Protein AF-A0A2E3Q3S5-F1 (afdb_monomer_lite)

Foldseek 3Di:
DDDDDDDDDDDDDDPPDPPPQWDPFWAQDLQRWITGPHDIDNHLLRVCPDPVHDLQVQEDEDDLDPDPDDQFPPDPPDHSVDLASQFHDQDPCQALLNFAWEFAAAEEQEAAQVNSPSDDDPVLQVQLLVLLQCQQQLDPPDLQVVAHGLNYHYAQDQAALVGDGDRRYHYHHHSQVLCVHDLCLVPPPGQQLAYAYEYEHQCSSHQWYFQHALNDPPARRDSSGHIYGHSQLGGAQRVNGPQRHHNLSVNQRVLRSLSWAALAFQALDDPQCRRGRRNDDPRDGHRGADEEPPPDQDDDNHGGHPLQDSRGHYGPSSPHYDHSSSSSSSSVSCCRRSVSRTDGDDPADDFAQQPPVPPQFLDVVSVVVLVVLAFFADPRSVNGSNQPRVPPRGSDVVSVVRSVVRGTGTDDDLCVVPDQDPVDPQFDWDDDNVDTDTHGHVPPPPFLEQDVVQDDQLDFRFGQYYNHNVLGVVLCVVPVCSRVGGSGPVSNVSSCVPVPDDFDCFDADQQAFPFTQFHRDRVLRVVLCVVPVCSNPPGVHPVRNVVSCVPPPVNVD

pLDDT: mean 80.34, std 17.14, range [31.41, 98.88]

Secondary structure (DSSP, 8-state):
-------------------PPPPSS-EE-TTS-EEETTEEESSHHHHHTSTTS-GGGSEEPPP-----------GGG--TTTT-SS-----GGG-GGG-EEEEEEEEEEEE-TTSSSS---HHHHHHHHHHHHHHHTT-TTSTTTTS----EEEEE-SB-TTS-B--SEEEEE-HHHHTT-S-THHHH---TTT-EEEEEE-GGGSSEEESS-TTSTTTTTSTT--EEEEGGGSSBT-TT-TTS-BSHHHHHHHHHHTTPPPTTTTSS--S-GGGSTTS-SSSPP-SS---S--SS--EETTEE--TTBTTS-S-GGG--B--HHHHHHHHHHHHHH-TTT-EEE-SS-SS-TT-SS-SSEESHHHHHHHHHT-EEPP--TTS--TT-SS-SSEESHHHHHHHHHT-EEPPPPTTTT-----S-TTEEEEEETTEEEEEEPTTSS--STT-TTT--TTS--SSSS-S-HHHHHHHHHH-THHHHT---HHHHHHHIIIII------SS-TTS--SSSS-S-HHHHHHHHHH-THHHHT---HHHHHHHHHH-GGG--

Structure (mmCIF, N/CA/C/O backbone):
data_AF-A0A2E3Q3S5-F1
#
_entry.id   AF-A0A2E3Q3S5-F1
#
loop_
_atom_site.group_PDB
_atom_site.id
_atom_site.type_symbol
_atom_site.label_atom_id
_atom_site.label_alt_id
_atom_site.label_comp_id
_atom_site.label_asym_id
_atom_site.label_entity_id
_atom_site.label_seq_id
_atom_site.pdbx_PDB_ins_code
_atom_site.Cartn_x
_atom_site.Cartn_y
_atom_site.Cartn_z
_atom_site.occupancy
_atom_site.B_iso_or_equiv
_atom_site.auth_seq_id
_atom_site.auth_comp_id
_atom_site.auth_asym_id
_atom_site.auth_atom_id
_atom_site.pdbx_PDB_model_num
ATOM 1 N N . MET A 1 1 ? -4.748 27.533 88.137 1.00 39.06 1 MET A N 1
ATOM 2 C CA . MET A 1 1 ? -5.601 27.374 86.940 1.00 39.06 1 MET A CA 1
ATOM 3 C C . MET A 1 1 ? -4.900 28.062 85.790 1.00 39.06 1 MET A C 1
ATOM 5 O O . MET A 1 1 ? -4.949 29.278 85.677 1.00 39.06 1 MET A O 1
ATOM 9 N N . THR A 1 2 ? -4.141 27.287 85.030 1.00 34.25 2 THR A N 1
ATOM 10 C CA . THR A 1 2 ? -3.313 27.753 83.917 1.00 34.25 2 THR A CA 1
ATOM 11 C C . THR A 1 2 ? -4.101 27.524 82.633 1.00 34.25 2 THR A C 1
ATOM 13 O O . THR A 1 2 ? -4.598 26.427 82.394 1.00 34.25 2 THR A O 1
ATOM 16 N N . ILE A 1 3 ? -4.288 28.593 81.865 1.00 36.69 3 ILE A N 1
ATOM 17 C CA . ILE A 1 3 ? -5.069 28.638 80.627 1.00 36.69 3 ILE A CA 1
ATOM 18 C C . ILE A 1 3 ? -4.246 27.988 79.511 1.00 36.69 3 ILE A C 1
ATOM 20 O O . ILE A 1 3 ? -3.142 28.451 79.240 1.00 36.69 3 ILE A O 1
ATOM 24 N N . ASN A 1 4 ? -4.792 26.969 78.841 1.00 31.41 4 ASN A N 1
ATOM 25 C CA . ASN A 1 4 ? -4.233 26.426 77.603 1.00 31.41 4 ASN A CA 1
ATOM 26 C C . ASN A 1 4 ? -5.242 26.644 76.466 1.00 31.41 4 ASN A C 1
ATOM 28 O O . ASN A 1 4 ? -6.368 26.151 76.518 1.00 31.41 4 ASN A O 1
ATOM 32 N N . ARG A 1 5 ? -4.849 27.433 75.461 1.00 39.06 5 ARG A N 1
ATOM 33 C CA . ARG A 1 5 ? -5.603 27.664 74.222 1.00 39.06 5 ARG A CA 1
ATOM 34 C C . ARG A 1 5 ? -5.275 26.536 73.238 1.00 39.06 5 ARG A C 1
ATOM 36 O O . ARG A 1 5 ? -4.124 26.419 72.835 1.00 39.06 5 ARG A O 1
ATOM 43 N N . CYS A 1 6 ? -6.265 25.740 72.835 1.00 31.69 6 CYS A N 1
ATOM 44 C CA . CYS A 1 6 ? -6.154 24.866 71.663 1.00 31.69 6 CYS A CA 1
ATOM 45 C C . CYS A 1 6 ? -6.553 25.653 70.410 1.00 31.69 6 CYS A C 1
ATOM 47 O O . CYS A 1 6 ? -7.676 26.146 70.310 1.00 31.69 6 CYS A O 1
ATOM 49 N N . LEU A 1 7 ? -5.610 25.783 69.480 1.00 34.19 7 LEU A N 1
ATOM 50 C CA . LEU A 1 7 ? -5.806 26.310 68.134 1.00 34.19 7 LEU A CA 1
ATOM 51 C C . LEU A 1 7 ? -6.228 25.129 67.243 1.00 34.19 7 LEU A C 1
ATOM 53 O O . LEU A 1 7 ? -5.446 24.199 67.061 1.00 34.19 7 LEU A O 1
ATOM 57 N N . ALA A 1 8 ? -7.453 25.134 66.720 1.00 32.91 8 ALA A N 1
ATOM 58 C CA . ALA A 1 8 ? -7.877 24.178 65.699 1.00 32.91 8 ALA A CA 1
ATOM 59 C C . ALA A 1 8 ? -7.487 24.737 64.323 1.00 32.91 8 ALA A C 1
ATOM 61 O O . ALA A 1 8 ? -8.054 25.731 63.871 1.00 32.91 8 ALA A O 1
ATOM 62 N N . VAL A 1 9 ? -6.487 24.127 63.686 1.00 34.78 9 VAL A N 1
ATOM 63 C CA . VAL A 1 9 ? -6.120 24.399 62.292 1.00 34.78 9 VAL A CA 1
ATOM 64 C C . VAL A 1 9 ? -6.997 23.512 61.414 1.00 34.78 9 VAL A C 1
ATOM 66 O O . VAL A 1 9 ? -6.886 22.291 61.452 1.00 34.78 9 VAL A O 1
ATOM 69 N N . LEU A 1 10 ? -7.901 24.137 60.662 1.00 33.72 10 LEU A N 1
ATOM 70 C CA . LEU A 1 10 ? -8.714 23.490 59.640 1.00 33.72 10 LEU A CA 1
ATOM 71 C C . LEU A 1 10 ? -7.841 23.318 58.387 1.00 33.72 10 LEU A C 1
ATOM 73 O O . LEU A 1 10 ? -7.608 24.277 57.653 1.00 33.72 10 LEU A O 1
ATOM 77 N N . THR A 1 11 ? -7.304 22.121 58.167 1.00 34.38 11 THR A N 1
ATOM 78 C CA . THR A 1 11 ? -6.600 21.761 56.932 1.00 34.38 11 THR A CA 1
ATOM 79 C C . THR A 1 11 ? -7.621 21.568 55.813 1.00 34.38 11 THR A C 1
ATOM 81 O O . THR A 1 11 ? -8.347 20.578 55.769 1.00 34.38 11 THR A O 1
ATOM 84 N N . LEU A 1 12 ? -7.690 22.548 54.914 1.00 35.28 12 LEU A N 1
ATOM 85 C CA . LEU A 1 12 ? -8.410 22.460 53.650 1.00 35.28 12 LEU A CA 1
ATOM 86 C C . LEU A 1 12 ? -7.651 21.472 52.749 1.00 35.28 12 LEU A C 1
ATOM 88 O O . LEU A 1 12 ? -6.540 21.766 52.309 1.00 35.28 12 LEU A O 1
ATOM 92 N N . ALA A 1 13 ? -8.213 20.286 52.519 1.00 36.16 13 ALA A N 1
ATOM 93 C CA . ALA A 1 13 ? -7.673 19.337 51.555 1.00 36.16 13 ALA A CA 1
ATOM 94 C C . ALA A 1 13 ? -7.877 19.905 50.141 1.00 36.16 13 ALA A C 1
ATOM 96 O O . ALA A 1 13 ? -8.977 19.851 49.595 1.00 36.16 13 ALA A O 1
ATOM 97 N N . LEU A 1 14 ? -6.823 20.489 49.567 1.00 35.44 14 LEU A N 1
ATOM 98 C CA . LEU A 1 14 ? -6.743 20.717 48.130 1.00 35.44 14 LEU A CA 1
ATOM 99 C C . LEU A 1 14 ? -6.625 19.349 47.459 1.00 35.44 14 LEU A C 1
ATOM 101 O O . LEU A 1 14 ? -5.579 18.706 47.520 1.00 35.44 14 LEU A O 1
ATOM 105 N N . THR A 1 15 ? -7.707 18.900 46.833 1.00 36.25 15 THR A N 1
ATOM 106 C CA . THR A 1 15 ? -7.654 17.840 45.830 1.00 36.25 15 THR A CA 1
ATOM 107 C C . THR A 1 15 ? -6.822 18.366 44.669 1.00 36.25 15 THR A C 1
ATOM 109 O O . THR A 1 15 ? -7.281 19.209 43.898 1.00 36.25 15 THR A O 1
ATOM 112 N N . THR A 1 16 ? -5.575 17.921 44.568 1.00 37.12 16 THR A N 1
ATOM 113 C CA . THR A 1 16 ? -4.793 18.054 43.344 1.00 37.12 16 THR A CA 1
ATOM 114 C C . THR A 1 16 ? -5.509 17.238 42.279 1.00 37.12 16 THR A C 1
ATOM 116 O O . THR A 1 16 ? -5.433 16.009 42.286 1.00 37.12 16 THR A O 1
ATOM 119 N N . SER A 1 17 ? -6.255 17.905 41.400 1.00 41.19 17 SER A N 1
ATOM 120 C CA . SER A 1 17 ? -6.644 17.319 40.125 1.00 41.19 17 SER A CA 1
ATOM 121 C C . SER A 1 17 ? -5.355 16.846 39.467 1.00 41.19 17 SER A C 1
ATOM 123 O O . SER A 1 17 ? -4.467 17.663 39.213 1.00 41.19 17 SER A O 1
ATOM 125 N N . ALA A 1 18 ? -5.210 15.538 39.268 1.00 38.94 18 ALA A N 1
ATOM 126 C CA . ALA A 1 18 ? -4.186 15.027 38.379 1.00 38.94 18 ALA A CA 1
ATOM 127 C C . ALA A 1 18 ? -4.440 15.703 37.028 1.00 38.94 18 ALA A C 1
ATOM 129 O O . ALA A 1 18 ? -5.492 15.498 36.424 1.00 38.94 18 ALA A O 1
ATOM 130 N N . LEU A 1 19 ? -3.544 16.600 36.617 1.00 42.38 19 LEU A N 1
ATOM 131 C CA . LEU A 1 19 ? -3.508 17.067 35.241 1.00 42.38 19 LEU A CA 1
ATOM 132 C C . LEU A 1 19 ? -3.265 15.806 34.419 1.00 42.38 19 LEU A C 1
ATOM 134 O O . LEU A 1 19 ? -2.166 15.256 34.472 1.00 42.38 19 LEU A O 1
ATOM 138 N N . ALA A 1 20 ? -4.312 15.296 33.767 1.00 52.06 20 ALA A N 1
ATOM 139 C CA . ALA A 1 20 ? -4.160 14.249 32.775 1.00 52.06 20 ALA A CA 1
ATOM 140 C C . ALA A 1 20 ? -3.122 14.765 31.778 1.00 52.06 20 ALA A C 1
ATOM 142 O O . ALA A 1 20 ? -3.286 15.839 31.196 1.00 52.06 20 ALA A O 1
ATOM 143 N N . GLN A 1 21 ? -1.989 14.076 31.709 1.00 60.16 21 GLN A N 1
ATOM 144 C CA . GLN A 1 21 ? -0.928 14.422 30.785 1.00 60.16 21 GLN A CA 1
ATOM 145 C C . GLN A 1 21 ? -1.512 14.270 29.381 1.00 60.16 21 GLN A C 1
ATOM 147 O O . GLN A 1 21 ? -2.056 13.214 29.063 1.00 60.16 21 GLN A O 1
ATOM 152 N N . SER A 1 22 ? -1.479 15.344 28.588 1.00 64.00 22 SER A N 1
ATOM 153 C CA . SER A 1 22 ? -2.000 15.306 27.222 1.00 64.00 22 SER A CA 1
ATOM 154 C C . SER A 1 22 ? -1.337 14.174 26.436 1.00 64.00 22 SER A C 1
ATOM 156 O O . SER A 1 22 ? -0.147 13.916 26.651 1.00 64.00 22 SER A O 1
ATOM 158 N N . PRO A 1 23 ? -2.080 13.510 25.539 1.00 77.19 23 PRO A N 1
ATOM 159 C CA . PRO A 1 23 ? -1.571 12.354 24.820 1.00 77.19 23 PRO A CA 1
ATOM 160 C C . PRO A 1 23 ? -0.357 12.738 23.959 1.00 77.19 23 PRO A C 1
ATOM 162 O O . PRO A 1 23 ? -0.281 13.845 23.416 1.00 77.19 23 PRO A O 1
ATOM 165 N N . GLU A 1 24 ? 0.617 11.826 23.869 1.00 80.56 24 GLU A N 1
ATOM 166 C CA . GLU A 1 24 ? 1.867 12.036 23.118 1.00 80.56 24 GLU A CA 1
ATOM 167 C C . GLU A 1 24 ? 1.642 12.105 21.601 1.00 80.56 24 GLU A C 1
ATOM 169 O O . GLU A 1 24 ? 2.413 12.746 20.885 1.00 80.56 24 GLU A O 1
ATOM 174 N N . LYS A 1 25 ? 0.555 11.491 21.130 1.00 89.62 25 LYS A N 1
ATOM 175 C CA . LYS A 1 25 ? 0.057 11.512 19.752 1.00 89.62 25 LYS A CA 1
ATOM 176 C C . LYS A 1 25 ? -1.379 12.054 19.727 1.00 89.62 25 LYS A C 1
ATOM 178 O O . LYS A 1 25 ? -2.035 12.031 20.771 1.00 89.62 25 LYS A O 1
ATOM 183 N N . PRO A 1 26 ? -1.883 12.542 18.582 1.00 92.94 26 PRO A N 1
ATOM 184 C CA . PRO A 1 26 ? -3.287 12.913 18.447 1.00 92.94 26 PRO A CA 1
ATOM 185 C C . PRO A 1 26 ? -4.198 11.736 18.807 1.00 92.94 26 PRO A C 1
ATOM 187 O O . PRO A 1 26 ? -4.013 10.631 18.300 1.00 92.94 26 PRO A O 1
ATOM 190 N N . TRP A 1 27 ? -5.159 11.977 19.696 1.00 95.56 27 TRP A N 1
ATOM 191 C CA . TRP A 1 27 ? -6.060 10.951 20.216 1.00 95.56 27 TRP A CA 1
ATOM 192 C C . TRP A 1 27 ? -7.510 11.304 19.900 1.00 95.56 27 TRP A C 1
ATOM 194 O O . TRP A 1 27 ? -7.968 12.376 20.293 1.00 95.56 27 TRP A O 1
ATOM 204 N N . GLN A 1 28 ? -8.240 10.412 19.235 1.00 96.62 28 GLN A N 1
ATOM 205 C CA . GLN A 1 28 ? -9.676 10.538 19.000 1.00 96.62 28 GLN A CA 1
ATOM 206 C C . GLN A 1 28 ? -10.453 9.809 20.103 1.00 96.62 28 GLN A C 1
ATOM 208 O O . GLN A 1 28 ? -10.304 8.601 20.317 1.00 96.62 28 GLN A O 1
ATOM 213 N N . HIS A 1 29 ? -11.271 10.575 20.820 1.00 94.19 29 HIS A N 1
ATOM 214 C CA . HIS A 1 29 ? -12.161 10.103 21.877 1.00 94.19 29 HIS A CA 1
ATOM 215 C C . HIS A 1 29 ? -13.454 9.512 21.301 1.00 94.19 29 HIS A C 1
ATOM 217 O O . HIS A 1 29 ? -13.772 9.693 20.128 1.00 94.19 29 HIS A O 1
ATOM 223 N N . ASP A 1 30 ? -14.228 8.816 22.139 1.00 93.19 30 ASP A N 1
ATOM 224 C CA . ASP A 1 30 ? -15.438 8.108 21.694 1.00 93.19 30 ASP A CA 1
ATOM 225 C C . ASP A 1 30 ? -16.578 9.028 21.219 1.00 93.19 30 ASP A C 1
ATOM 227 O O . ASP A 1 30 ? -17.504 8.570 20.548 1.00 93.19 30 ASP A O 1
ATOM 231 N N . ASP A 1 31 ? -16.519 10.314 21.568 1.00 92.00 31 ASP A N 1
ATOM 232 C CA . ASP A 1 31 ? -17.427 11.365 21.098 1.00 92.00 31 ASP A CA 1
ATOM 233 C C . ASP A 1 31 ? -16.960 12.034 19.790 1.00 92.00 31 ASP A C 1
ATOM 235 O O . ASP A 1 31 ? -17.561 13.019 19.356 1.00 92.00 31 ASP A O 1
ATOM 239 N N . GLY A 1 32 ? -15.888 11.515 19.184 1.00 93.69 32 GLY A N 1
ATOM 240 C CA . GLY A 1 32 ? -15.294 12.003 17.943 1.00 93.69 32 GLY A CA 1
ATOM 241 C C . GLY A 1 32 ? -14.327 13.174 18.129 1.00 93.69 32 GLY A C 1
ATOM 242 O O . GLY A 1 32 ? -13.655 13.559 17.170 1.00 93.69 32 GLY A O 1
ATOM 243 N N . VAL A 1 33 ? -14.204 13.734 19.340 1.00 95.88 33 VAL A N 1
ATOM 244 C CA . VAL A 1 33 ? -13.289 14.848 19.616 1.00 95.88 33 VAL A CA 1
ATOM 245 C C . VAL A 1 33 ? -11.846 14.361 19.563 1.00 95.88 33 VAL A C 1
ATOM 247 O O . VAL A 1 33 ? -11.485 13.366 20.188 1.00 95.88 33 VAL A O 1
ATOM 250 N N . ILE A 1 34 ? -10.997 15.106 18.860 1.00 96.50 34 ILE A N 1
ATOM 251 C CA . ILE A 1 34 ? -9.559 14.838 18.800 1.00 96.50 34 ILE A CA 1
ATOM 252 C C . ILE A 1 34 ? -8.847 15.735 19.799 1.00 96.50 34 ILE A C 1
ATOM 254 O O . ILE A 1 34 ? -9.071 16.943 19.816 1.00 96.50 34 ILE A O 1
ATOM 258 N N . GLU A 1 35 ? -7.963 15.168 20.609 1.00 95.50 35 GLU A N 1
ATOM 259 C CA . GLU A 1 35 ? -7.124 15.886 21.559 1.00 95.50 35 GLU A CA 1
ATOM 260 C C . GLU A 1 35 ? -5.645 15.733 21.201 1.00 95.50 35 GLU A C 1
ATOM 262 O O . GLU A 1 35 ? -5.143 14.627 21.003 1.00 95.50 35 GLU A O 1
ATOM 267 N N . PHE A 1 36 ? -4.920 16.850 21.168 1.00 94.38 36 PHE A N 1
ATOM 268 C CA . PHE A 1 36 ? -3.471 16.843 21.008 1.00 94.38 36 PHE A CA 1
ATOM 269 C C . PHE A 1 36 ? -2.828 18.039 21.708 1.00 94.38 36 PHE A C 1
ATOM 271 O O . PHE A 1 36 ? -3.267 19.180 21.543 1.00 94.38 36 PHE A O 1
ATOM 278 N N . LYS A 1 37 ? -1.776 17.790 22.503 1.00 91.81 37 LYS A N 1
ATOM 279 C CA . LYS A 1 37 ? -1.017 18.825 23.240 1.00 91.81 37 LYS A CA 1
ATOM 280 C C . LYS A 1 37 ? -1.908 19.826 24.008 1.00 91.81 37 LYS A C 1
ATOM 282 O O . LYS A 1 37 ? -1.619 21.021 24.054 1.00 91.81 37 LYS A O 1
ATOM 287 N N . GLY A 1 38 ? -3.001 19.341 24.601 1.00 90.69 38 GLY A N 1
ATOM 288 C CA . GLY A 1 38 ? -3.928 20.135 25.417 1.00 90.69 38 GLY A CA 1
ATOM 289 C C . GLY A 1 38 ? -4.921 20.997 24.627 1.00 90.69 38 GLY A C 1
ATOM 290 O O . GLY A 1 38 ? -5.595 21.839 25.222 1.00 90.69 38 GLY A O 1
ATOM 291 N N . ARG A 1 39 ? -5.017 20.814 23.304 1.00 94.00 39 ARG A N 1
ATOM 292 C CA . ARG A 1 39 ? -6.043 21.414 22.439 1.00 94.00 39 ARG A CA 1
ATOM 293 C C . ARG A 1 39 ? -6.971 20.338 21.898 1.00 94.00 39 ARG A C 1
ATOM 295 O O . ARG A 1 39 ? -6.531 19.220 21.647 1.00 94.00 39 ARG A O 1
ATOM 302 N N . THR A 1 40 ? -8.235 20.704 21.713 1.00 96.38 40 THR A N 1
ATOM 303 C CA . THR A 1 40 ? -9.258 19.830 21.141 1.00 96.38 40 THR A CA 1
ATOM 304 C C . THR A 1 40 ? -9.704 20.321 19.768 1.00 96.38 40 THR A C 1
ATOM 306 O O . THR A 1 40 ? -9.690 21.523 19.498 1.00 96.38 40 THR A O 1
ATOM 309 N N . PHE A 1 41 ? -10.106 19.382 18.917 1.00 96.81 41 PHE A N 1
ATOM 310 C CA . PHE A 1 41 ? -10.554 19.601 17.546 1.00 96.81 41 PHE A CA 1
ATOM 311 C C . PHE A 1 41 ? -11.817 18.781 17.284 1.00 96.81 41 PHE A C 1
ATOM 313 O O . PHE A 1 41 ? -11.969 17.675 17.803 1.00 96.81 41 PHE A O 1
ATOM 320 N N . SER A 1 42 ? -12.725 19.319 16.474 1.00 95.06 42 SER A N 1
ATOM 321 C CA . SER A 1 42 ? -14.003 18.678 16.141 1.00 95.06 42 SER A CA 1
ATOM 322 C C . SER A 1 42 ? -13.907 17.641 15.018 1.00 95.06 42 SER A C 1
ATOM 324 O O . SER A 1 42 ? -14.859 16.903 14.791 1.00 95.06 42 SER A O 1
ATOM 326 N N . SER A 1 43 ? -12.791 17.608 14.282 1.00 95.00 43 SER A N 1
ATOM 327 C CA . SER A 1 43 ? -12.547 16.668 13.181 1.00 95.00 43 SER A CA 1
ATOM 328 C C . SER A 1 43 ? -11.060 16.584 12.832 1.00 95.00 43 SER A C 1
ATOM 330 O O . SER A 1 43 ? -10.304 17.527 13.093 1.00 95.00 43 SER A O 1
ATOM 332 N N . TRP A 1 44 ? -10.649 15.494 12.172 1.00 95.75 44 TRP A N 1
ATOM 333 C CA . TRP A 1 44 ? -9.283 15.325 11.654 1.00 95.75 44 TRP A CA 1
ATOM 334 C C . TRP A 1 44 ? -8.895 16.458 10.706 1.00 95.75 44 TRP A C 1
ATOM 336 O O . TRP A 1 44 ? -7.785 16.977 10.760 1.00 95.75 44 TRP A O 1
ATOM 346 N N . ARG A 1 45 ? -9.857 16.948 9.921 1.00 94.19 45 ARG A N 1
ATOM 347 C CA . ARG A 1 45 ? -9.684 18.105 9.039 1.00 94.19 45 ARG A CA 1
ATOM 348 C C . ARG A 1 45 ? -9.327 19.387 9.790 1.00 94.19 45 ARG A C 1
ATOM 350 O O . ARG A 1 45 ? -8.512 20.174 9.313 1.00 94.19 45 ARG A O 1
ATOM 357 N N . GLU A 1 46 ? -9.955 19.635 10.937 1.00 95.25 46 GLU A N 1
ATOM 358 C CA . GLU A 1 46 ? -9.625 20.795 11.769 1.00 95.25 46 GLU A CA 1
ATOM 359 C C . GLU A 1 46 ? -8.229 20.645 12.388 1.00 95.25 46 GLU A C 1
ATOM 361 O O . GLU A 1 46 ? -7.463 21.609 12.405 1.00 95.25 46 GLU A O 1
ATOM 366 N N . PHE A 1 47 ? -7.874 19.432 12.821 1.00 95.06 47 PHE A N 1
ATOM 367 C CA . PHE A 1 47 ? -6.541 19.124 13.332 1.00 95.06 47 PHE A CA 1
ATOM 368 C C . PHE A 1 47 ? -5.446 19.334 12.267 1.00 95.06 47 PHE A C 1
ATOM 370 O O . PHE A 1 47 ? -4.491 20.067 12.529 1.00 95.06 47 PHE A O 1
ATOM 377 N N . HIS A 1 48 ? -5.611 18.799 11.052 1.00 93.94 48 HIS A N 1
ATOM 378 C CA . HIS A 1 48 ? -4.638 18.927 9.952 1.00 93.94 48 HIS A CA 1
ATOM 379 C C . HIS A 1 48 ? -4.450 20.368 9.458 1.00 93.94 48 HIS A C 1
ATOM 381 O O . HIS A 1 48 ? -3.400 20.710 8.925 1.00 93.94 48 HIS A O 1
ATOM 387 N N . ARG A 1 49 ? -5.450 21.240 9.646 1.00 92.56 49 ARG A N 1
ATOM 388 C CA . ARG A 1 49 ? -5.360 22.679 9.327 1.00 92.56 49 ARG A CA 1
ATOM 389 C C . ARG A 1 49 ? -4.806 23.524 10.474 1.00 92.56 49 ARG A C 1
ATOM 391 O O . ARG A 1 49 ? -4.660 24.738 10.323 1.00 92.56 49 ARG A O 1
ATOM 398 N N . SER A 1 50 ? -4.565 22.918 11.632 1.00 93.88 50 SER A N 1
ATOM 399 C CA . SER A 1 50 ? -4.055 23.619 12.802 1.00 93.88 50 SER A CA 1
ATOM 400 C C . SER A 1 50 ? -2.544 23.821 12.731 1.00 93.88 50 SER A C 1
ATOM 402 O O . SER A 1 50 ? -1.822 23.093 12.064 1.00 93.88 50 SER A O 1
ATOM 404 N N . ASP A 1 51 ? -2.050 24.770 13.516 1.00 92.38 51 ASP A N 1
ATOM 405 C CA . ASP A 1 51 ? -0.625 25.015 13.756 1.00 92.38 51 ASP A CA 1
ATOM 406 C C . ASP A 1 51 ? 0.094 23.876 14.506 1.00 92.38 51 ASP A C 1
ATOM 408 O O . ASP A 1 51 ? 1.310 23.934 14.681 1.00 92.38 51 ASP A O 1
ATOM 412 N N . LEU A 1 52 ? -0.637 22.861 14.988 1.00 90.62 52 LEU A N 1
ATOM 413 C CA . LEU A 1 52 ? -0.055 21.710 15.681 1.00 90.62 52 LEU A CA 1
ATOM 414 C C . LEU A 1 52 ? 0.286 20.538 14.757 1.00 90.62 52 LEU A C 1
ATOM 416 O O . LEU A 1 52 ? 1.047 19.667 15.185 1.00 90.62 52 LEU A O 1
ATOM 420 N N . HIS A 1 53 ? -0.266 20.506 13.543 1.00 89.81 53 HIS A N 1
ATOM 421 C CA . HIS A 1 53 ? 0.064 19.506 12.536 1.00 89.81 53 HIS A CA 1
ATOM 422 C C . HIS A 1 53 ? 1.106 20.081 11.573 1.00 89.81 53 HIS A C 1
ATOM 424 O O . HIS A 1 53 ? 0.940 21.178 11.048 1.00 89.81 53 HIS A O 1
ATOM 430 N N . ASP A 1 54 ? 2.169 19.324 11.313 1.00 87.88 54 ASP A N 1
ATOM 431 C CA . ASP A 1 54 ? 3.170 19.655 10.300 1.00 87.88 54 ASP A CA 1
ATOM 432 C C . ASP A 1 54 ? 2.727 19.100 8.935 1.00 87.88 54 ASP A C 1
ATOM 434 O O . ASP A 1 54 ? 2.671 17.880 8.788 1.00 87.88 54 ASP A O 1
ATOM 438 N N . PRO A 1 55 ? 2.383 19.932 7.935 1.00 84.69 55 PRO A N 1
ATOM 439 C CA . PRO A 1 55 ? 1.907 19.451 6.636 1.00 84.69 55 PRO A CA 1
ATOM 440 C C . PRO A 1 55 ? 2.891 18.531 5.898 1.00 84.69 55 PRO A C 1
ATOM 442 O O . PRO A 1 55 ? 2.454 17.743 5.067 1.00 84.69 55 PRO A O 1
ATOM 445 N N . SER A 1 56 ? 4.192 18.586 6.209 1.00 83.06 56 SER A N 1
ATOM 446 C CA . SER A 1 56 ? 5.196 17.661 5.651 1.00 83.06 56 SER A CA 1
ATOM 447 C C . SER A 1 56 ? 5.094 16.237 6.210 1.00 83.06 56 SER A C 1
ATOM 449 O O . SER A 1 56 ? 5.699 15.313 5.681 1.00 83.06 56 SER A O 1
ATOM 451 N N . ARG A 1 57 ? 4.300 16.048 7.266 1.00 81.94 57 ARG A N 1
ATOM 452 C CA . ARG A 1 57 ? 4.028 14.764 7.920 1.00 81.94 57 ARG A CA 1
ATOM 453 C C . ARG A 1 57 ? 2.620 14.247 7.620 1.00 81.94 57 ARG A C 1
ATOM 455 O O . ARG A 1 57 ? 2.065 13.498 8.418 1.00 81.94 57 ARG A O 1
ATOM 462 N N . LYS A 1 58 ? 2.019 14.727 6.524 1.00 84.38 58 LYS A N 1
ATOM 463 C CA . LYS A 1 58 ? 0.648 14.401 6.118 1.00 84.38 58 LYS A CA 1
ATOM 464 C C . LYS A 1 58 ? 0.493 12.909 5.827 1.00 84.38 58 LYS A C 1
ATOM 466 O O . LYS A 1 58 ? -0.433 12.310 6.358 1.00 84.38 58 LYS A O 1
ATOM 471 N N . CYS A 1 59 ? 1.405 12.332 5.059 1.00 83.25 59 CYS A N 1
ATOM 472 C CA . CYS A 1 59 ? 1.662 10.898 5.057 1.00 83.25 59 CYS A CA 1
ATOM 473 C C . CYS A 1 59 ? 2.975 10.684 5.820 1.00 83.25 59 CYS A C 1
ATOM 475 O O . CYS A 1 59 ? 3.820 11.583 5.894 1.00 83.25 59 CYS A O 1
ATOM 477 N N . LEU A 1 60 ? 3.131 9.566 6.516 1.00 81.88 60 LEU A N 1
ATOM 478 C CA . LEU A 1 60 ? 4.374 9.283 7.228 1.00 81.88 60 LEU A CA 1
ATOM 479 C C . LEU A 1 60 ? 5.091 8.154 6.509 1.00 81.88 60 LEU A C 1
ATOM 481 O O . LEU A 1 60 ? 4.691 7.004 6.596 1.00 81.88 60 LEU A O 1
ATOM 485 N N . THR A 1 61 ? 6.205 8.466 5.869 1.00 67.56 61 THR A N 1
ATOM 486 C CA . THR A 1 61 ? 7.183 7.446 5.508 1.00 67.56 61 THR A CA 1
ATOM 487 C C . THR A 1 61 ? 8.263 7.379 6.577 1.00 67.56 61 THR A C 1
ATOM 489 O O . THR A 1 61 ? 8.674 8.418 7.106 1.00 67.56 61 THR A O 1
ATOM 492 N N . PRO A 1 62 ? 8.758 6.183 6.919 1.00 63.31 62 PRO A N 1
ATOM 493 C CA . PRO A 1 62 ? 9.998 6.054 7.665 1.00 63.31 62 PRO A CA 1
ATOM 494 C C . PRO A 1 62 ? 11.142 6.701 6.875 1.00 63.31 62 PRO A C 1
ATOM 496 O O . PRO A 1 62 ? 11.169 6.631 5.645 1.00 63.31 62 PRO A O 1
ATOM 499 N N . ASP A 1 63 ? 12.101 7.313 7.572 1.00 57.31 63 ASP A N 1
ATOM 500 C CA . ASP A 1 63 ? 13.362 7.696 6.936 1.00 57.31 63 ASP A CA 1
ATOM 501 C C . ASP A 1 63 ? 14.048 6.413 6.444 1.00 57.31 63 ASP A C 1
ATOM 503 O O . ASP A 1 63 ? 14.208 5.480 7.235 1.00 57.31 63 ASP A O 1
ATOM 507 N N . ALA A 1 64 ? 14.466 6.359 5.173 1.00 51.81 64 ALA A N 1
ATOM 508 C CA . ALA A 1 64 ? 15.204 5.216 4.635 1.00 51.81 64 ALA A CA 1
ATOM 509 C C . ALA A 1 64 ? 16.453 4.970 5.498 1.00 51.81 64 ALA A C 1
ATOM 511 O O . ALA A 1 64 ? 17.415 5.750 5.467 1.00 51.81 64 ALA A O 1
ATOM 512 N N . ALA A 1 65 ? 16.428 3.918 6.318 1.00 40.97 65 ALA A N 1
ATOM 513 C CA . ALA A 1 65 ? 17.552 3.581 7.170 1.00 40.97 65 ALA A CA 1
ATOM 514 C C . ALA A 1 65 ? 18.723 3.188 6.262 1.00 40.97 65 ALA A C 1
ATOM 516 O O . ALA A 1 65 ? 18.576 2.379 5.349 1.00 40.97 65 ALA A O 1
ATOM 517 N N . GLY A 1 66 ? 19.887 3.811 6.465 1.00 41.06 66 GLY A N 1
ATOM 518 C CA . GLY A 1 66 ? 21.081 3.486 5.687 1.00 41.06 66 GLY A CA 1
ATOM 519 C C . GLY A 1 66 ? 21.362 1.982 5.713 1.00 41.06 66 GLY A C 1
ATOM 520 O O . GLY A 1 66 ? 21.176 1.352 6.751 1.00 41.06 66 GLY A O 1
ATOM 521 N N . ASP A 1 67 ? 21.801 1.455 4.564 1.00 38.72 67 ASP A N 1
ATOM 522 C CA . ASP A 1 67 ? 22.218 0.067 4.335 1.00 38.72 67 ASP A CA 1
ATOM 523 C C . ASP A 1 67 ? 22.905 -0.523 5.581 1.00 38.72 67 ASP A C 1
ATOM 525 O O . ASP A 1 67 ? 24.036 -0.186 5.938 1.00 38.72 67 ASP A O 1
ATOM 529 N N . GLY A 1 68 ? 22.148 -1.366 6.279 1.00 35.34 68 GLY A N 1
ATOM 530 C CA . GLY A 1 68 ? 22.642 -2.346 7.227 1.00 35.34 68 GLY A CA 1
ATOM 531 C C . GLY A 1 68 ? 22.407 -3.711 6.607 1.00 35.34 68 GLY A C 1
ATOM 532 O O . GLY A 1 68 ? 21.488 -4.411 7.021 1.00 35.34 68 GLY A O 1
ATOM 533 N N . GLY A 1 69 ? 23.180 -4.015 5.560 1.00 36.56 69 GLY A N 1
ATOM 534 C CA . GLY A 1 69 ? 23.062 -5.187 4.700 1.00 36.56 69 GLY A CA 1
ATOM 535 C C . GLY A 1 69 ? 22.531 -6.461 5.359 1.00 36.56 69 GLY 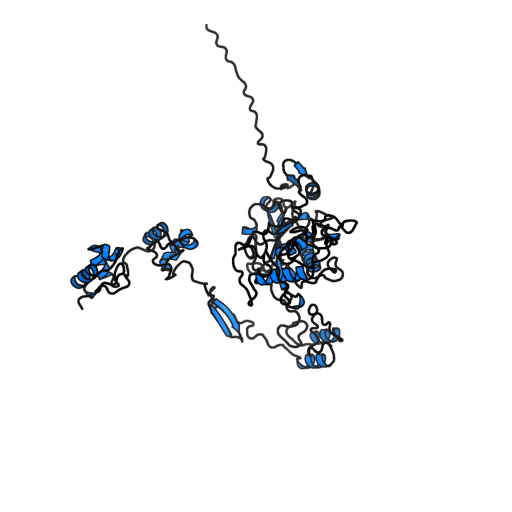A C 1
ATOM 536 O O . GLY A 1 69 ? 23.190 -7.085 6.192 1.00 36.56 69 GLY A O 1
ATOM 537 N N . GLN A 1 70 ? 21.371 -6.894 4.877 1.00 38.09 70 GLN A N 1
ATOM 538 C CA . GLN A 1 70 ? 21.086 -8.308 4.692 1.00 38.09 70 GLN A CA 1
ATOM 539 C C . GLN A 1 70 ? 20.849 -8.534 3.201 1.00 38.09 70 GLN A C 1
ATOM 541 O O . GLN A 1 70 ? 20.094 -7.790 2.578 1.00 38.09 70 GLN A O 1
ATOM 546 N N . ASP A 1 71 ? 21.557 -9.513 2.634 1.00 36.19 71 ASP A N 1
ATOM 547 C CA . ASP A 1 71 ? 21.415 -9.924 1.238 1.00 36.19 71 ASP A CA 1
ATOM 548 C C . ASP A 1 71 ? 19.983 -10.449 1.018 1.00 36.19 71 ASP A C 1
ATOM 550 O O . ASP A 1 71 ? 19.622 -11.461 1.629 1.00 36.19 71 ASP A O 1
ATOM 554 N N . PRO A 1 72 ? 19.147 -9.815 0.176 1.00 42.22 72 PRO A N 1
ATOM 555 C CA . PRO A 1 72 ? 17.893 -10.413 -0.267 1.00 42.22 72 PRO A CA 1
ATOM 556 C C . PRO A 1 72 ? 18.133 -11.786 -0.897 1.00 42.22 72 PRO A C 1
ATOM 558 O O . PRO A 1 72 ? 19.123 -12.026 -1.598 1.00 42.22 72 PRO A O 1
ATOM 561 N N . MET A 1 73 ? 17.174 -12.689 -0.697 1.00 40.06 73 MET A N 1
ATOM 562 C CA . MET A 1 73 ? 17.093 -13.914 -1.480 1.00 40.06 73 MET A CA 1
ATOM 563 C C . MET A 1 73 ? 16.776 -13.545 -2.930 1.00 40.06 73 MET A C 1
ATOM 565 O O . MET A 1 73 ? 15.621 -13.360 -3.297 1.00 40.06 73 MET A O 1
ATOM 569 N N . GLY A 1 74 ? 17.812 -13.433 -3.763 1.00 35.47 74 GLY A N 1
ATOM 570 C CA . GLY A 1 74 ? 17.657 -13.271 -5.205 1.00 35.47 74 GLY A CA 1
ATOM 571 C C . GLY A 1 74 ? 16.932 -14.479 -5.794 1.00 35.47 74 GLY A C 1
ATOM 572 O O . GLY A 1 74 ? 17.544 -15.508 -6.088 1.00 35.47 74 GLY A O 1
ATOM 573 N N . PHE A 1 75 ? 15.620 -14.371 -5.979 1.00 37.06 75 PHE A N 1
ATOM 574 C CA . PHE A 1 75 ? 14.852 -15.361 -6.722 1.00 37.06 75 PHE A CA 1
ATOM 575 C C . PHE A 1 75 ? 15.162 -15.191 -8.219 1.00 37.06 75 PHE A C 1
ATOM 577 O O . PHE A 1 75 ? 15.316 -14.076 -8.701 1.00 37.06 75 PHE A O 1
ATOM 584 N N . ARG A 1 76 ? 15.320 -16.287 -8.972 1.00 37.12 76 ARG A N 1
ATOM 585 C CA . ARG A 1 76 ? 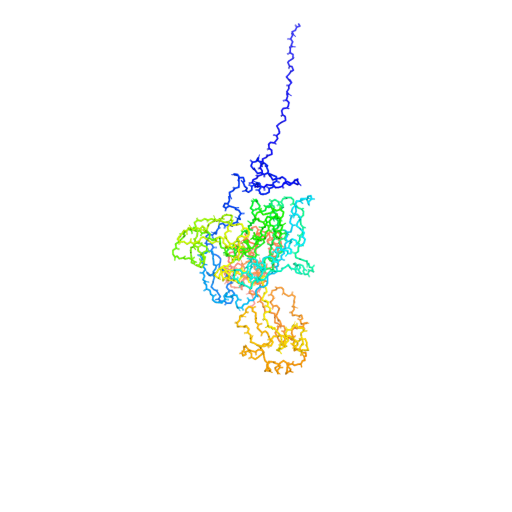15.643 -16.283 -10.424 1.00 37.12 76 ARG A CA 1
ATOM 586 C C . ARG A 1 76 ? 16.932 -15.542 -10.852 1.00 37.12 76 ARG A C 1
ATOM 588 O O . ARG A 1 76 ? 17.064 -15.180 -12.016 1.00 37.12 76 ARG A O 1
ATOM 595 N N . GLY A 1 77 ? 17.920 -15.375 -9.969 1.00 35.09 77 GLY A N 1
ATOM 596 C CA . GLY A 1 77 ? 19.227 -14.812 -10.350 1.00 35.09 77 GLY A CA 1
ATOM 597 C C . GLY A 1 77 ? 19.254 -13.288 -10.531 1.00 35.09 77 GLY A C 1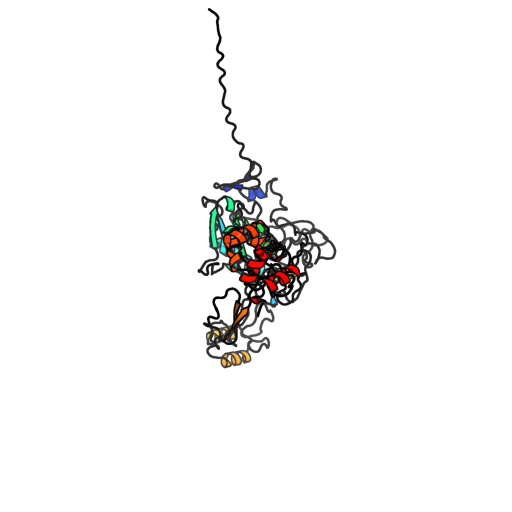
ATOM 598 O O . GLY A 1 77 ? 20.185 -12.773 -11.153 1.00 35.09 77 GLY A O 1
ATOM 599 N N . PHE A 1 78 ? 18.265 -12.573 -9.988 1.00 42.78 78 PHE A N 1
ATOM 600 C CA . PHE A 1 78 ? 18.267 -11.112 -9.910 1.00 42.78 78 PHE A CA 1
ATOM 601 C C . PHE A 1 78 ? 19.220 -10.602 -8.815 1.00 42.78 78 PHE A C 1
ATOM 603 O O . PHE A 1 78 ? 19.510 -11.295 -7.839 1.00 42.78 78 PHE A O 1
ATOM 610 N N . SER A 1 79 ? 19.778 -9.405 -9.027 1.00 48.59 79 SER A N 1
ATOM 611 C CA . SER A 1 79 ? 20.808 -8.822 -8.161 1.00 48.59 79 SER A CA 1
ATOM 612 C C . SER A 1 79 ? 20.195 -8.256 -6.873 1.00 48.59 79 SER A C 1
ATOM 614 O O . SER A 1 79 ? 19.332 -7.385 -6.970 1.00 48.59 79 SER A O 1
ATOM 616 N N . PRO A 1 80 ? 20.732 -8.609 -5.691 1.00 51.53 80 PRO A N 1
ATOM 617 C CA . PRO A 1 80 ? 20.358 -8.042 -4.393 1.00 51.53 80 PRO A CA 1
ATOM 618 C C . PRO A 1 80 ? 20.359 -6.513 -4.264 1.00 51.53 80 PRO A C 1
ATOM 620 O O . PRO A 1 80 ? 19.795 -5.951 -3.332 1.00 51.53 80 PRO A O 1
ATOM 623 N N . ASN A 1 81 ? 21.027 -5.830 -5.192 1.00 64.25 81 ASN A N 1
ATOM 624 C CA . ASN A 1 81 ? 21.217 -4.382 -5.153 1.00 64.25 81 ASN A CA 1
ATOM 625 C C . ASN A 1 81 ? 20.140 -3.594 -5.916 1.00 64.25 81 ASN A C 1
ATOM 627 O O . ASN A 1 81 ? 20.171 -2.359 -5.907 1.00 64.25 81 ASN A O 1
ATOM 631 N N . ASP A 1 82 ? 19.231 -4.278 -6.613 1.00 73.81 82 ASP A N 1
ATOM 632 C CA . ASP A 1 82 ? 18.214 -3.631 -7.434 1.00 73.81 82 ASP A CA 1
ATOM 633 C C . ASP A 1 82 ? 16.962 -3.253 -6.633 1.00 73.81 82 ASP A C 1
ATOM 635 O O . ASP A 1 82 ? 16.535 -3.971 -5.730 1.00 73.81 82 ASP A O 1
ATOM 639 N N . CYS A 1 83 ? 16.404 -2.082 -6.942 1.00 81.69 83 CYS A N 1
ATOM 640 C CA . CYS A 1 83 ? 15.293 -1.454 -6.216 1.00 81.69 83 CYS A CA 1
ATOM 641 C C . CYS A 1 83 ? 15.502 -1.428 -4.696 1.00 81.69 83 CYS A C 1
ATOM 643 O O . CYS A 1 83 ? 14.568 -1.559 -3.905 1.00 81.69 83 CYS A O 1
ATOM 645 N N . SER A 1 84 ? 16.765 -1.249 -4.305 1.00 85.75 84 SER A N 1
ATOM 646 C CA . SER A 1 84 ? 17.188 -1.079 -2.925 1.00 85.75 84 SER A CA 1
ATOM 647 C C . SER A 1 84 ? 16.805 0.310 -2.414 1.00 85.75 84 SER A C 1
ATOM 649 O O . SER A 1 84 ? 16.312 1.173 -3.154 1.00 85.75 84 SER A O 1
ATOM 651 N N . LEU A 1 85 ? 17.098 0.570 -1.140 1.00 85.69 85 LEU A N 1
ATOM 652 C CA . LEU A 1 85 ? 16.896 1.892 -0.552 1.00 85.69 85 LEU A CA 1
ATOM 653 C C . LEU A 1 85 ? 17.776 2.979 -1.194 1.00 85.69 85 LEU A C 1
ATOM 655 O O . LEU A 1 85 ? 17.473 4.172 -1.109 1.00 85.69 85 LEU A O 1
ATOM 659 N N . SER A 1 86 ? 18.885 2.583 -1.823 1.00 86.81 86 SER A N 1
ATOM 660 C CA . SER A 1 86 ? 19.893 3.512 -2.336 1.00 86.81 86 SER A CA 1
ATOM 661 C C . SER A 1 86 ? 19.892 3.653 -3.855 1.00 86.81 86 SER A C 1
ATOM 663 O O . SER A 1 86 ? 20.363 4.684 -4.345 1.00 86.81 86 SER A O 1
ATOM 665 N N . SER A 1 87 ? 19.330 2.693 -4.595 1.00 87.94 87 SER A N 1
ATOM 666 C CA . SER A 1 87 ? 19.343 2.705 -6.058 1.00 87.94 87 SER A CA 1
ATOM 667 C C . SER A 1 87 ? 18.155 2.001 -6.714 1.00 87.94 87 SER A C 1
ATOM 669 O O . SER A 1 87 ? 17.583 1.068 -6.154 1.00 87.94 87 SER A O 1
ATOM 671 N N . THR A 1 88 ? 17.854 2.402 -7.950 1.00 88.19 88 THR A N 1
ATOM 672 C CA . THR A 1 88 ? 16.965 1.690 -8.885 1.00 88.19 88 THR A CA 1
ATOM 673 C C . THR A 1 88 ? 17.740 1.318 -10.144 1.00 88.19 88 THR A C 1
ATOM 675 O O . THR A 1 88 ? 18.495 2.139 -10.661 1.00 88.19 88 THR A O 1
ATOM 678 N N . THR A 1 89 ? 17.530 0.123 -10.688 1.00 87.56 89 THR A N 1
ATOM 679 C CA . THR A 1 89 ? 17.898 -0.206 -12.068 1.00 87.56 89 THR A CA 1
ATOM 680 C C . THR A 1 89 ? 16.625 -0.490 -12.849 1.00 87.56 89 THR A C 1
ATOM 682 O O . THR A 1 89 ? 15.830 -1.340 -12.469 1.00 87.56 89 THR A O 1
ATOM 685 N N . ILE A 1 90 ? 16.423 0.213 -13.963 1.00 86.25 90 ILE A N 1
ATOM 686 C CA . ILE A 1 90 ? 15.299 -0.085 -14.852 1.00 86.25 90 ILE A CA 1
ATOM 687 C C . ILE A 1 90 ? 15.634 -1.336 -15.658 1.00 86.25 90 ILE A C 1
ATOM 689 O O . ILE A 1 90 ? 16.626 -1.354 -16.394 1.00 86.25 90 ILE A O 1
ATOM 693 N N . SER A 1 91 ? 14.800 -2.366 -15.534 1.00 82.81 91 SER A N 1
ATOM 694 C CA . SER A 1 91 ? 14.950 -3.619 -16.276 1.00 82.81 91 SER A CA 1
ATOM 695 C C . SER A 1 91 ? 13.680 -3.956 -17.060 1.00 82.81 91 SER A C 1
ATOM 697 O O . SER A 1 91 ? 12.584 -3.867 -16.501 1.00 82.81 91 SER A O 1
ATOM 699 N N . PRO A 1 92 ? 13.794 -4.409 -18.324 1.00 71.31 92 PRO A N 1
ATOM 700 C CA . PRO A 1 92 ? 12.673 -4.990 -19.063 1.00 71.31 92 PRO A CA 1
ATOM 701 C C . PRO A 1 92 ? 12.045 -6.207 -18.372 1.00 71.31 92 PRO A C 1
ATOM 703 O O . PRO A 1 92 ? 10.885 -6.511 -18.620 1.00 71.31 92 PRO A O 1
ATOM 706 N N . ASP A 1 93 ? 12.781 -6.889 -17.490 1.00 72.44 93 ASP A N 1
ATOM 707 C CA . ASP A 1 93 ? 12.266 -8.046 -16.746 1.00 72.44 93 ASP A CA 1
ATOM 708 C C . ASP A 1 93 ? 11.156 -7.661 -15.755 1.00 72.44 93 ASP A C 1
ATOM 710 O O . ASP A 1 93 ? 10.337 -8.499 -15.382 1.00 72.44 93 ASP A O 1
ATOM 714 N N . TYR A 1 94 ? 11.097 -6.386 -15.356 1.00 79.56 94 TYR A N 1
ATOM 715 C CA . TYR A 1 94 ? 10.036 -5.841 -14.508 1.00 79.56 94 TYR A CA 1
ATOM 716 C C . TYR A 1 94 ? 8.993 -5.068 -15.310 1.00 79.56 94 TYR A C 1
ATOM 718 O O . TYR A 1 94 ? 8.162 -4.378 -14.722 1.00 79.56 94 TYR A O 1
ATOM 726 N N . ASP A 1 95 ? 9.011 -5.146 -16.641 1.00 74.69 95 ASP A N 1
ATOM 727 C CA . ASP A 1 95 ? 7.986 -4.505 -17.456 1.00 74.69 95 ASP A CA 1
ATOM 728 C C . ASP A 1 95 ? 6.600 -5.103 -17.122 1.00 74.69 95 ASP A C 1
ATOM 730 O O . ASP A 1 95 ? 6.482 -6.320 -16.917 1.00 74.69 95 ASP A O 1
ATOM 734 N N . PRO A 1 96 ? 5.540 -4.279 -17.014 1.00 67.81 96 PRO A N 1
ATOM 735 C CA . PRO A 1 96 ? 4.158 -4.746 -16.892 1.00 67.81 96 PRO A CA 1
ATOM 736 C C . PRO A 1 96 ? 3.786 -5.854 -17.876 1.00 67.81 96 PRO A C 1
ATOM 738 O O . PRO A 1 96 ? 3.041 -6.767 -17.531 1.00 67.81 96 PRO A O 1
ATOM 741 N N . ASP A 1 97 ? 4.330 -5.823 -19.083 1.00 67.06 97 ASP A N 1
ATOM 742 C CA . ASP A 1 97 ? 4.018 -6.771 -20.144 1.00 67.06 97 ASP A CA 1
ATOM 743 C C . ASP A 1 97 ? 4.466 -8.210 -19.840 1.00 67.06 97 ASP A C 1
ATOM 745 O O . ASP A 1 97 ? 3.928 -9.151 -20.423 1.00 67.06 97 ASP A O 1
ATOM 749 N N . VAL A 1 98 ? 5.390 -8.395 -18.890 1.00 57.94 98 VAL A N 1
ATOM 750 C CA . VAL A 1 98 ? 5.944 -9.705 -18.515 1.00 57.94 98 VAL A CA 1
ATOM 751 C C . VAL A 1 98 ? 4.915 -10.591 -17.811 1.00 57.94 98 VAL A C 1
ATOM 753 O O . VAL A 1 98 ? 4.805 -11.772 -18.130 1.00 57.94 98 VAL A O 1
ATOM 756 N N . ALA A 1 99 ? 4.174 -10.043 -16.846 1.00 61.44 99 ALA A N 1
ATOM 757 C CA . ALA A 1 99 ? 3.261 -10.814 -16.000 1.00 61.44 99 ALA A CA 1
ATOM 758 C C . ALA A 1 99 ? 2.250 -9.916 -15.278 1.00 61.44 99 ALA A C 1
ATOM 760 O O . ALA A 1 99 ? 2.542 -8.752 -14.983 1.00 61.44 99 ALA A O 1
ATOM 761 N N . ILE A 1 100 ? 1.093 -10.491 -14.940 1.00 74.88 100 ILE A N 1
ATOM 762 C CA . ILE A 1 100 ? 0.141 -9.908 -13.989 1.00 74.88 100 ILE A CA 1
ATOM 763 C C . ILE A 1 100 ? 0.429 -10.483 -12.605 1.00 74.88 100 ILE A C 1
ATOM 765 O O . ILE A 1 100 ? 0.423 -11.704 -12.428 1.00 74.88 100 ILE A O 1
ATOM 769 N N . TYR A 1 101 ? 0.618 -9.606 -11.624 1.00 80.94 101 TYR A N 1
ATOM 770 C CA . TYR A 1 101 ? 0.775 -9.995 -10.226 1.00 80.94 101 TYR A CA 1
ATOM 771 C C . TYR A 1 101 ? -0.514 -9.739 -9.465 1.00 80.94 101 TYR A C 1
ATOM 773 O O . TYR A 1 101 ? -1.028 -8.626 -9.487 1.00 80.94 101 TYR A O 1
ATOM 781 N N . ARG A 1 102 ? -1.040 -10.766 -8.795 1.00 84.00 102 ARG A N 1
ATOM 782 C CA . ARG A 1 102 ? -2.285 -10.677 -8.025 1.00 84.00 102 ARG A CA 1
ATOM 783 C C . ARG A 1 102 ? -1.980 -10.843 -6.544 1.00 84.00 102 ARG A C 1
ATOM 785 O O . ARG A 1 102 ? -1.499 -11.901 -6.134 1.00 84.00 102 ARG A O 1
ATOM 792 N N . ILE A 1 103 ? -2.270 -9.808 -5.765 1.00 92.00 103 ILE A N 1
ATOM 793 C CA . ILE A 1 103 ? -1.976 -9.700 -4.337 1.00 92.00 103 ILE A CA 1
ATOM 794 C C . ILE A 1 103 ? -3.287 -9.821 -3.544 1.00 92.00 103 ILE A C 1
ATOM 796 O O . ILE A 1 103 ? -4.159 -8.956 -3.679 1.00 92.00 103 ILE A O 1
ATOM 800 N N . PRO A 1 104 ? -3.452 -10.863 -2.712 1.00 90.44 104 PRO A N 1
ATOM 801 C CA . PRO A 1 104 ? -4.553 -10.923 -1.764 1.00 90.44 104 PRO A CA 1
ATOM 802 C C . PRO A 1 104 ? -4.326 -9.910 -0.634 1.00 90.44 104 PRO A C 1
ATOM 804 O O . PRO A 1 104 ? -3.236 -9.782 -0.073 1.00 90.44 104 PRO A O 1
ATOM 807 N N . CYS A 1 105 ? -5.382 -9.200 -0.270 1.00 97.75 105 CYS A N 1
ATOM 808 C CA . CYS A 1 105 ? -5.398 -8.198 0.782 1.00 97.75 105 CYS A CA 1
ATOM 809 C C . CYS A 1 105 ? -6.353 -8.609 1.893 1.00 97.75 105 CYS A C 1
ATOM 811 O O . CYS A 1 105 ? -7.430 -9.152 1.644 1.00 97.75 105 CYS A O 1
ATOM 813 N N . VAL A 1 106 ? -6.001 -8.238 3.117 1.00 98.56 106 VAL A N 1
ATOM 814 C CA . VAL A 1 106 ? -6.927 -8.210 4.246 1.00 98.56 106 VAL A CA 1
ATOM 815 C C . VAL A 1 106 ? -7.021 -6.784 4.772 1.00 98.56 106 VAL A C 1
ATOM 817 O O . VAL A 1 106 ? -6.009 -6.110 4.966 1.00 98.56 106 VAL A O 1
ATOM 820 N N . VAL A 1 107 ? -8.247 -6.313 5.000 1.00 98.88 107 VAL A N 1
ATOM 821 C CA . VAL A 1 107 ? -8.510 -4.999 5.590 1.00 98.88 107 VAL A CA 1
ATOM 822 C C . VAL A 1 107 ? -8.982 -5.175 7.031 1.00 98.88 107 VAL A C 1
ATOM 824 O O . VAL A 1 107 ? -10.068 -5.690 7.307 1.00 98.88 107 VAL A O 1
ATOM 827 N N . HIS A 1 108 ? -8.153 -4.739 7.973 1.00 98.81 108 HIS A N 1
ATOM 828 C CA . HIS A 1 108 ? -8.440 -4.713 9.401 1.00 98.81 108 HIS A CA 1
ATOM 829 C C . HIS A 1 108 ? -9.113 -3.392 9.776 1.00 98.81 108 HIS A C 1
ATOM 831 O O . HIS A 1 108 ? -8.455 -2.376 10.021 1.00 98.81 108 HIS A O 1
ATOM 837 N N . VAL A 1 109 ? -10.442 -3.415 9.851 1.00 98.75 109 VAL A N 1
ATOM 838 C CA . VAL A 1 109 ? -11.245 -2.275 10.293 1.00 98.75 109 VAL A CA 1
ATOM 839 C C . VAL A 1 109 ? -11.200 -2.187 11.815 1.00 98.75 109 VAL A C 1
ATOM 841 O O . VAL A 1 109 ? -11.809 -2.996 12.523 1.00 98.75 109 VAL A O 1
ATOM 844 N N . ILE A 1 110 ? -10.470 -1.201 12.336 1.00 98.75 110 ILE A N 1
ATOM 845 C CA . ILE A 1 110 ? -10.353 -0.970 13.774 1.00 98.75 110 ILE A CA 1
ATOM 846 C C . ILE A 1 110 ? -11.282 0.172 14.171 1.00 98.75 110 ILE A C 1
ATOM 848 O O . ILE A 1 110 ? -11.171 1.289 13.673 1.00 98.75 110 ILE A O 1
ATOM 852 N N . THR A 1 111 ? -12.188 -0.103 15.103 1.00 98.38 111 THR A N 1
ATOM 853 C CA . THR A 1 111 ? -13.071 0.899 15.699 1.00 98.38 111 THR A CA 1
ATOM 854 C C . THR A 1 111 ? -12.602 1.234 17.103 1.00 98.38 111 THR A C 1
ATOM 856 O O . THR A 1 111 ? -11.915 0.446 17.766 1.00 98.38 111 THR A O 1
ATOM 859 N N . ASN A 1 112 ? -13.052 2.369 17.623 1.00 96.81 112 ASN A N 1
ATOM 860 C CA . ASN A 1 112 ? -13.002 2.570 19.064 1.00 96.81 112 ASN A CA 1
ATOM 861 C C . ASN A 1 112 ? -13.850 1.514 19.804 1.00 96.81 112 ASN A C 1
ATOM 863 O O . ASN A 1 112 ? -14.649 0.780 19.213 1.00 96.81 112 ASN A O 1
ATOM 867 N N . SER A 1 113 ? -13.675 1.426 21.121 1.00 95.75 113 SER A N 1
ATOM 868 C CA . SER A 1 113 ? -14.300 0.379 21.945 1.00 95.75 113 SER A CA 1
ATOM 869 C C . SER A 1 113 ? -15.834 0.445 21.955 1.00 95.75 113 SER A C 1
ATOM 871 O O . SER A 1 113 ? -16.490 -0.560 22.214 1.00 95.75 113 SER A O 1
ATOM 873 N N . THR A 1 114 ? -16.418 1.616 21.688 1.00 94.31 114 THR A N 1
ATOM 874 C CA . THR A 1 114 ? -17.872 1.813 21.579 1.00 94.31 114 THR A CA 1
ATOM 875 C C . THR A 1 114 ? -18.416 1.524 20.177 1.00 94.31 114 THR A C 1
ATOM 877 O O . THR A 1 114 ? -19.632 1.410 20.023 1.00 94.31 114 THR A O 1
ATOM 880 N N . GLY A 1 115 ? -17.549 1.424 19.164 1.00 93.69 115 GLY A N 1
ATOM 881 C CA . GLY A 1 115 ? -17.927 1.300 17.755 1.00 93.69 115 GLY A CA 1
ATOM 882 C C . GLY A 1 115 ? -18.555 2.565 17.157 1.00 93.69 115 GLY A C 1
ATOM 883 O O . GLY A 1 115 ? -19.190 2.477 16.107 1.00 93.69 115 GLY A O 1
ATOM 884 N N . SER A 1 116 ? -18.436 3.721 17.825 1.00 93.88 116 SER A N 1
ATOM 885 C CA . SER A 1 116 ? -18.953 5.003 17.321 1.00 93.88 116 SER A CA 1
ATOM 886 C C . SER A 1 116 ? -18.068 5.629 16.245 1.00 93.88 116 SER A C 1
ATOM 888 O O . SER A 1 116 ? -18.585 6.355 15.404 1.00 93.88 116 SER A O 1
ATOM 890 N N . GLU A 1 117 ? -16.771 5.322 16.244 1.00 95.75 117 GLU A N 1
ATOM 891 C CA . GLU A 1 117 ? -15.765 5.863 15.323 1.00 95.75 117 GLU A CA 1
ATOM 892 C C . GLU A 1 117 ? -14.962 4.719 14.685 1.00 95.75 117 GLU A C 1
ATOM 894 O O . GLU A 1 117 ? -14.808 3.652 15.286 1.00 95.75 117 GLU A O 1
ATOM 899 N N . GLY A 1 118 ? -14.440 4.918 13.470 1.00 96.25 118 GLY A N 1
ATOM 900 C CA . GLY A 1 118 ? -13.633 3.904 12.770 1.00 96.25 118 GLY A CA 1
ATOM 901 C C . GLY A 1 118 ? -14.427 2.836 12.016 1.00 96.25 118 GLY A C 1
ATOM 902 O O . GLY A 1 118 ? -13.840 1.972 11.372 1.00 96.25 118 GLY A O 1
ATOM 903 N N . ASN A 1 119 ? -15.760 2.860 12.084 1.00 95.50 119 ASN A N 1
ATOM 904 C CA . ASN A 1 119 ? -16.592 1.805 11.510 1.00 95.50 119 ASN A CA 1
ATOM 905 C C . ASN A 1 119 ? -16.868 2.026 10.013 1.00 95.50 119 ASN A C 1
ATOM 907 O O . ASN A 1 119 ? -17.881 2.617 9.640 1.00 95.50 119 ASN A O 1
ATOM 911 N N . LEU A 1 120 ? -15.978 1.520 9.159 1.00 97.06 120 LEU A N 1
ATOM 912 C CA . LEU A 1 120 ? -16.172 1.492 7.707 1.00 97.06 120 LEU A CA 1
ATOM 913 C C . LEU A 1 120 ? -17.182 0.421 7.297 1.00 97.06 120 LEU A C 1
ATOM 915 O O . LEU A 1 120 ? -17.152 -0.695 7.816 1.00 97.06 120 LEU A O 1
ATOM 919 N N . THR A 1 121 ? -18.063 0.727 6.349 1.00 96.31 121 THR A N 1
ATOM 920 C CA . THR A 1 121 ? -18.945 -0.283 5.737 1.00 96.31 121 THR A CA 1
ATOM 921 C C . THR A 1 121 ? -18.167 -1.180 4.772 1.00 96.31 121 THR A C 1
ATOM 923 O O . THR A 1 121 ? -17.152 -0.753 4.230 1.00 96.31 121 THR A O 1
ATOM 926 N N . ASP A 1 122 ? -18.642 -2.403 4.519 1.00 94.12 122 ASP A N 1
ATOM 927 C CA . ASP A 1 122 ? -17.995 -3.309 3.551 1.00 94.12 122 ASP A CA 1
ATOM 928 C C . ASP A 1 122 ? -17.878 -2.652 2.163 1.00 94.12 122 ASP A C 1
ATOM 930 O O . ASP A 1 122 ? -16.817 -2.691 1.558 1.00 94.12 122 ASP A O 1
ATOM 934 N N . ALA A 1 123 ? -18.906 -1.915 1.724 1.00 90.38 123 ALA A N 1
ATOM 935 C CA . ALA A 1 123 ? -18.884 -1.176 0.459 1.00 90.38 123 ALA A CA 1
ATOM 936 C C . ALA A 1 123 ? -17.798 -0.080 0.399 1.00 90.38 123 ALA A C 1
ATOM 938 O O . ALA A 1 123 ? -17.251 0.179 -0.670 1.00 90.38 123 ALA A O 1
ATOM 939 N N . GLN A 1 124 ? -17.473 0.566 1.526 1.00 93.25 124 GLN A N 1
ATOM 940 C CA . GLN A 1 124 ? -16.356 1.521 1.594 1.00 93.25 124 GLN A CA 1
ATOM 941 C C . GLN A 1 124 ? -15.000 0.811 1.557 1.00 93.25 124 GLN A C 1
ATOM 943 O O . GLN A 1 124 ? -14.049 1.324 0.975 1.00 93.25 124 GLN A O 1
ATOM 948 N N . VAL A 1 125 ? -14.906 -0.376 2.162 1.00 96.44 125 VAL A N 1
ATOM 949 C CA . VAL A 1 125 ? -13.698 -1.204 2.079 1.00 96.44 125 VAL A CA 1
ATOM 950 C C . VAL A 1 125 ? -13.467 -1.667 0.635 1.00 96.44 125 VAL A C 1
ATOM 952 O O . VAL A 1 125 ? -12.390 -1.477 0.073 1.00 96.44 125 VAL A O 1
ATOM 955 N N . GLU A 1 126 ? -14.509 -2.200 -0.001 1.00 92.88 126 GLU A N 1
ATOM 956 C CA . GLU A 1 126 ? -14.502 -2.627 -1.401 1.00 92.88 126 GLU A CA 1
ATOM 957 C C . GLU A 1 126 ? -14.197 -1.468 -2.360 1.00 92.88 126 GLU A C 1
ATOM 959 O O . GLU A 1 126 ? -13.443 -1.652 -3.316 1.00 92.88 126 GLU A O 1
ATOM 964 N N . SER A 1 127 ? -14.728 -0.262 -2.108 1.00 92.25 127 SER A N 1
ATOM 965 C CA . SER A 1 127 ? -14.435 0.906 -2.947 1.00 92.25 127 SER A CA 1
ATOM 966 C C . SER A 1 127 ? -12.965 1.315 -2.877 1.00 92.25 127 SER A C 1
ATOM 968 O O . SER A 1 127 ? -12.400 1.654 -3.913 1.00 92.25 127 SER A O 1
ATOM 970 N N . GLY A 1 128 ? -12.316 1.201 -1.713 1.00 91.69 128 GLY A N 1
ATOM 971 C CA . GLY A 1 128 ? -10.873 1.422 -1.580 1.00 91.69 128 GLY A CA 1
ATOM 972 C C . GLY A 1 128 ? -10.044 0.460 -2.433 1.00 91.69 128 GLY A C 1
ATOM 973 O O . GLY A 1 128 ? -9.178 0.903 -3.183 1.00 91.69 128 GLY A O 1
ATOM 974 N N . ILE A 1 129 ? -10.347 -0.842 -2.393 1.00 95.56 129 ILE A N 1
ATOM 975 C CA . ILE A 1 129 ? -9.653 -1.847 -3.221 1.00 95.56 129 ILE A CA 1
ATOM 976 C C . ILE A 1 129 ? -9.942 -1.649 -4.713 1.00 95.56 129 ILE A C 1
ATOM 978 O O . ILE A 1 129 ? -9.042 -1.782 -5.542 1.00 95.56 129 ILE A O 1
ATOM 982 N N . ARG A 1 130 ? -11.178 -1.294 -5.082 1.00 94.88 130 ARG A N 1
ATOM 983 C CA . ARG A 1 130 ? -11.526 -0.948 -6.466 1.00 94.88 130 ARG A CA 1
ATOM 984 C C . ARG A 1 130 ? -10.683 0.229 -6.959 1.00 94.88 130 ARG A C 1
ATOM 986 O O . ARG A 1 130 ? -10.008 0.086 -7.971 1.00 94.88 130 ARG A O 1
ATOM 993 N N . ILE A 1 131 ? -10.689 1.346 -6.232 1.00 90.50 131 ILE A N 1
ATOM 994 C CA . ILE A 1 131 ? -9.930 2.557 -6.570 1.00 90.50 131 ILE A CA 1
ATOM 995 C C . ILE A 1 131 ? -8.433 2.257 -6.694 1.00 90.50 131 ILE A C 1
ATOM 997 O O . ILE A 1 131 ? -7.796 2.689 -7.652 1.00 90.50 131 ILE A O 1
ATOM 1001 N N . LEU A 1 132 ? -7.885 1.463 -5.771 1.00 97.88 132 LEU A N 1
ATOM 1002 C CA . LEU A 1 132 ? -6.492 1.037 -5.831 1.00 97.88 132 LEU A CA 1
ATOM 1003 C C . LEU A 1 132 ? -6.174 0.327 -7.156 1.00 97.88 132 LEU A C 1
ATOM 1005 O O . LEU A 1 132 ? -5.150 0.607 -7.769 1.00 97.88 132 LEU A O 1
ATOM 1009 N N . ASN A 1 133 ? -7.055 -0.555 -7.635 1.00 93.00 133 ASN A N 1
ATOM 1010 C CA . ASN A 1 133 ? -6.875 -1.214 -8.931 1.00 93.00 133 ASN A CA 1
ATOM 1011 C C . ASN A 1 133 ? -7.042 -0.263 -10.122 1.00 93.00 133 ASN A C 1
ATOM 1013 O O . ASN A 1 133 ? -6.331 -0.427 -11.114 1.00 93.00 133 ASN A O 1
ATOM 1017 N N . GLU A 1 134 ? -7.962 0.702 -10.042 1.00 86.69 134 GLU A N 1
ATOM 1018 C CA . GLU A 1 134 ? -8.149 1.740 -11.065 1.00 86.69 134 GLU A CA 1
ATOM 1019 C C . GLU A 1 134 ? -6.868 2.561 -11.255 1.00 86.69 134 GLU A C 1
ATOM 1021 O O . GLU A 1 134 ? -6.416 2.742 -12.387 1.00 86.69 134 GLU A O 1
ATOM 1026 N N . ASP A 1 135 ? -6.250 2.968 -10.145 1.00 94.62 135 ASP A N 1
ATOM 1027 C CA . ASP A 1 135 ? -5.026 3.768 -10.116 1.00 94.62 135 ASP A CA 1
ATOM 1028 C C . ASP A 1 135 ? -3.782 2.961 -10.502 1.00 94.62 135 ASP A C 1
ATOM 1030 O O . ASP A 1 135 ? -3.004 3.381 -11.359 1.00 94.62 135 ASP A O 1
ATOM 1034 N N . MET A 1 136 ? -3.600 1.775 -9.911 1.00 95.88 136 MET A N 1
ATOM 1035 C CA . MET A 1 136 ? -2.426 0.928 -10.158 1.00 95.88 136 MET A CA 1
ATOM 1036 C C . MET A 1 136 ? -2.376 0.409 -11.593 1.00 95.88 136 MET A C 1
ATOM 1038 O O . MET A 1 136 ? -1.296 0.253 -12.162 1.00 95.88 136 MET A O 1
ATOM 1042 N N . ASN A 1 137 ? -3.532 0.152 -12.206 1.00 89.44 137 ASN A N 1
ATOM 1043 C CA . ASN A 1 137 ? -3.607 -0.408 -13.555 1.00 89.44 137 ASN A CA 1
ATOM 1044 C C . ASN A 1 137 ? -4.026 0.614 -14.616 1.00 89.44 137 ASN A C 1
ATOM 1046 O O . ASN A 1 137 ? -4.237 0.221 -15.765 1.00 89.44 137 ASN A O 1
ATOM 1050 N N . ALA A 1 138 ? -4.091 1.903 -14.260 1.00 82.62 138 ALA A N 1
ATOM 1051 C CA . ALA A 1 138 ? -4.466 3.004 -15.146 1.00 82.62 138 ALA A CA 1
ATOM 1052 C C . ALA A 1 138 ? -5.703 2.668 -15.998 1.00 82.62 138 ALA A C 1
ATOM 1054 O O . ALA A 1 138 ? -5.681 2.738 -17.232 1.00 82.62 138 ALA A O 1
ATOM 1055 N N . LEU A 1 139 ? -6.771 2.212 -15.339 1.00 74.56 139 LEU A N 1
ATOM 1056 C CA . LEU A 1 139 ? -7.959 1.716 -16.030 1.00 74.56 139 LEU A CA 1
ATOM 1057 C C . LEU A 1 139 ? -8.644 2.849 -16.804 1.00 74.56 139 LEU A C 1
ATOM 1059 O O . LEU A 1 139 ? -8.811 3.957 -16.294 1.00 74.56 139 LEU A O 1
ATOM 1063 N N . LEU A 1 140 ? -9.055 2.564 -18.041 1.00 71.94 140 LEU A N 1
ATOM 1064 C CA . LEU A 1 140 ? -9.754 3.531 -18.890 1.00 71.94 140 LEU A CA 1
ATOM 1065 C C . LEU A 1 140 ? -11.064 3.998 -18.240 1.00 71.94 140 LEU A C 1
ATOM 1067 O O . LEU A 1 140 ? -11.744 3.214 -17.583 1.00 71.94 140 LEU A O 1
ATOM 1071 N N . ASP A 1 141 ? -11.424 5.261 -18.476 1.00 75.44 141 ASP A N 1
ATOM 1072 C CA . ASP A 1 141 ? -12.623 5.916 -17.936 1.00 75.44 141 ASP A CA 1
ATOM 1073 C C . ASP A 1 141 ? -12.637 6.050 -16.398 1.00 75.44 141 ASP A C 1
ATOM 1075 O O . ASP A 1 141 ? -13.691 6.240 -15.787 1.00 75.44 141 ASP A O 1
ATOM 1079 N N . THR A 1 142 ? -11.459 6.013 -15.772 1.00 82.62 142 THR A N 1
ATOM 1080 C CA . THR A 1 142 ? -11.254 6.281 -14.339 1.00 82.62 142 THR A CA 1
ATOM 1081 C C . THR A 1 142 ? -10.332 7.487 -14.158 1.00 82.62 142 THR A C 1
ATOM 1083 O O . THR A 1 142 ? -9.596 7.832 -15.087 1.00 82.62 142 THR A O 1
ATOM 1086 N N . PRO A 1 143 ? -10.300 8.146 -12.984 1.00 85.31 143 PRO A N 1
ATOM 1087 C CA . PRO A 1 143 ? -9.383 9.267 -12.793 1.00 85.31 143 PRO A CA 1
ATOM 1088 C C . PRO A 1 143 ? -7.897 8.854 -12.831 1.00 85.31 143 PRO A C 1
ATOM 1090 O O . PRO A 1 143 ? -7.049 9.711 -13.036 1.00 85.31 143 PRO A O 1
ATOM 1093 N N . GLY A 1 144 ? -7.573 7.560 -12.693 1.00 82.69 144 GLY A N 1
ATOM 1094 C CA . GLY A 1 144 ? -6.207 7.035 -12.831 1.00 82.69 144 GLY A CA 1
ATOM 1095 C C . GLY A 1 144 ? -5.773 6.697 -14.263 1.00 82.69 144 GLY A C 1
ATOM 1096 O O . GLY A 1 144 ? -4.633 6.294 -14.486 1.00 82.69 144 GLY A O 1
ATOM 1097 N N . GLN A 1 145 ? -6.644 6.868 -15.266 1.00 83.25 145 GLN A N 1
ATOM 1098 C CA . GLN A 1 145 ? -6.378 6.471 -16.660 1.00 83.25 145 GLN A CA 1
ATOM 1099 C C . GLN A 1 145 ? -5.136 7.127 -17.293 1.00 83.25 145 GLN A C 1
ATOM 1101 O O . GLN A 1 145 ? -4.635 6.650 -18.310 1.00 83.25 145 GLN A O 1
ATOM 1106 N N . ASN A 1 146 ? -4.680 8.259 -16.744 1.00 83.81 146 ASN A N 1
ATOM 1107 C CA . ASN A 1 146 ? -3.528 9.009 -17.246 1.00 83.81 146 ASN A CA 1
ATOM 1108 C C . ASN A 1 146 ? -2.190 8.429 -16.751 1.00 83.81 146 ASN A C 1
ATOM 1110 O O . ASN A 1 146 ? -1.128 8.892 -17.178 1.00 83.81 146 ASN A O 1
ATOM 1114 N N . GLY A 1 147 ? -2.234 7.435 -15.859 1.00 88.19 147 GLY A N 1
ATOM 1115 C CA . GLY A 1 147 ? -1.071 6.725 -15.354 1.00 88.19 147 GLY A CA 1
ATOM 1116 C C . GLY A 1 147 ? -0.541 5.623 -16.259 1.00 88.19 147 GLY A C 1
ATOM 1117 O O . GLY A 1 147 ? -0.930 5.454 -17.415 1.00 88.19 147 GLY A O 1
ATOM 1118 N N . THR A 1 148 ? 0.394 4.857 -15.704 1.00 89.38 148 THR A N 1
ATOM 1119 C CA . THR A 1 148 ? 0.956 3.678 -16.360 1.00 89.38 148 THR A CA 1
ATOM 1120 C C . THR A 1 148 ? 0.339 2.419 -15.773 1.00 89.38 148 THR A C 1
ATOM 1122 O O . THR A 1 148 ? 0.422 2.196 -14.573 1.00 89.38 148 THR A O 1
ATOM 1125 N N . ASN A 1 149 ? -0.233 1.563 -16.622 1.00 86.69 149 ASN A N 1
ATOM 1126 C CA . ASN A 1 149 ? -0.768 0.276 -16.179 1.00 86.69 149 ASN A CA 1
ATOM 1127 C C . ASN A 1 149 ? 0.359 -0.622 -15.631 1.00 86.69 149 ASN A C 1
ATOM 1129 O O . ASN A 1 149 ? 1.214 -1.062 -16.411 1.00 86.69 149 ASN A O 1
ATOM 1133 N N . ALA A 1 150 ? 0.333 -0.893 -14.322 1.00 89.50 150 ALA A N 1
ATOM 1134 C CA . ALA A 1 150 ? 1.331 -1.694 -13.621 1.00 89.50 150 ALA A CA 1
ATOM 1135 C C . ALA A 1 150 ? 1.135 -3.208 -13.734 1.00 89.50 150 ALA A C 1
ATOM 1137 O O . ALA A 1 150 ? 2.081 -3.956 -13.476 1.00 89.50 150 ALA A O 1
ATOM 1138 N N . ARG A 1 151 ? -0.064 -3.671 -14.111 1.00 84.19 151 ARG A N 1
ATOM 1139 C CA . ARG A 1 151 ? -0.484 -5.078 -14.020 1.00 84.19 151 ARG A CA 1
ATOM 1140 C C . ARG A 1 151 ? -0.200 -5.682 -12.643 1.00 84.19 151 ARG A C 1
ATOM 1142 O O . ARG A 1 151 ? 0.356 -6.777 -12.531 1.00 84.19 151 ARG A O 1
ATOM 1149 N N . ILE A 1 152 ? -0.559 -4.927 -11.609 1.00 92.56 152 ILE A N 1
ATOM 1150 C CA . ILE A 1 152 ? -0.584 -5.376 -10.218 1.00 92.56 152 ILE A CA 1
ATOM 1151 C C . ILE A 1 152 ? -2.030 -5.237 -9.753 1.00 92.56 152 ILE A C 1
ATOM 1153 O O . ILE A 1 152 ? -2.568 -4.132 -9.684 1.00 92.56 152 ILE A O 1
ATOM 1157 N N . GLU A 1 153 ? -2.669 -6.364 -9.478 1.00 89.25 153 GLU A N 1
ATOM 1158 C CA . GLU A 1 153 ? -4.059 -6.435 -9.051 1.00 89.25 153 GLU A CA 1
ATOM 1159 C C . GLU A 1 153 ? -4.141 -6.750 -7.562 1.00 89.25 153 GLU A C 1
ATOM 1161 O O . GLU A 1 153 ? -3.472 -7.656 -7.067 1.00 89.25 153 GLU A O 1
ATOM 1166 N N . PHE A 1 154 ? -5.018 -6.044 -6.863 1.00 96.19 154 PHE A N 1
ATOM 1167 C CA . PHE A 1 154 ? -5.301 -6.254 -5.449 1.00 96.19 154 PHE A CA 1
ATOM 1168 C C . PHE A 1 154 ? -6.718 -6.792 -5.297 1.00 96.19 154 PHE A C 1
ATOM 1170 O O . PHE A 1 154 ? -7.648 -6.288 -5.926 1.00 96.19 154 PHE A O 1
ATOM 1177 N N . TYR A 1 155 ? -6.919 -7.795 -4.455 1.00 91.94 155 TYR A N 1
ATOM 1178 C CA . TYR A 1 155 ? -8.255 -8.325 -4.187 1.00 91.94 155 TYR A CA 1
ATOM 1179 C C . TYR A 1 155 ? -8.410 -8.661 -2.713 1.00 91.94 155 TYR A C 1
ATOM 1181 O O . TYR A 1 155 ? -7.452 -9.060 -2.061 1.00 91.94 155 TYR A O 1
ATOM 1189 N N . LEU A 1 156 ? -9.617 -8.495 -2.173 1.00 87.62 156 LEU A N 1
ATOM 1190 C CA . LEU A 1 156 ? -9.908 -8.962 -0.821 1.00 87.62 156 LEU A CA 1
ATOM 1191 C C . LEU A 1 156 ? -9.787 -10.487 -0.789 1.00 87.62 156 LEU A C 1
ATOM 1193 O O . LEU A 1 156 ? -10.373 -11.168 -1.630 1.00 87.62 156 LEU A O 1
ATOM 1197 N N . ALA A 1 157 ? -9.012 -10.999 0.163 1.00 84.69 157 ALA A N 1
ATOM 1198 C CA . ALA A 1 157 ? -8.789 -12.424 0.335 1.00 84.69 157 ALA A CA 1
ATOM 1199 C C . ALA A 1 157 ? -10.115 -13.174 0.531 1.00 84.69 157 ALA A C 1
ATOM 1201 O O . ALA A 1 157 ? -10.984 -12.738 1.285 1.00 84.69 157 ALA A O 1
ATOM 1202 N N . ASP A 1 158 ? -10.254 -14.316 -0.130 1.00 82.50 158 ASP A N 1
ATOM 1203 C CA . ASP A 1 158 ? -11.413 -15.208 -0.045 1.00 82.50 158 ASP A CA 1
ATOM 1204 C C . ASP A 1 158 ? -11.175 -16.409 0.886 1.00 82.50 158 ASP A C 1
ATOM 1206 O O . ASP A 1 158 ? -12.124 -17.102 1.263 1.00 82.50 158 ASP A O 1
ATOM 1210 N N . VAL A 1 159 ? -9.928 -16.601 1.326 1.00 76.31 159 VAL A N 1
ATOM 1211 C CA . VAL A 1 159 ? -9.498 -17.595 2.313 1.00 76.31 159 VAL A CA 1
ATOM 1212 C C . VAL A 1 159 ? -8.660 -16.912 3.401 1.00 76.31 159 VAL A C 1
ATOM 1214 O O . VAL A 1 159 ? -7.827 -16.060 3.102 1.00 76.31 159 VAL A O 1
ATOM 1217 N N . ASP A 1 160 ? -8.909 -17.244 4.668 1.00 79.12 160 ASP A N 1
ATOM 1218 C CA . ASP A 1 160 ? -8.155 -16.736 5.820 1.00 79.12 160 ASP A CA 1
ATOM 1219 C C . ASP A 1 160 ? -6.891 -17.586 6.109 1.00 79.12 160 ASP A C 1
ATOM 1221 O O . ASP A 1 160 ? -6.658 -18.604 5.449 1.00 79.12 160 ASP A O 1
ATOM 1225 N N . PRO A 1 161 ? -6.025 -17.201 7.069 1.00 83.94 161 PRO A N 1
ATOM 1226 C CA . PRO A 1 161 ? -4.809 -17.958 7.380 1.00 83.94 161 PRO A CA 1
ATOM 1227 C C . PRO A 1 161 ? -5.059 -19.396 7.856 1.00 83.94 161 PRO A C 1
ATOM 1229 O O . PRO A 1 161 ? -4.193 -20.248 7.666 1.00 83.94 161 PRO A O 1
ATOM 1232 N N . ASP A 1 162 ? -6.236 -19.671 8.420 1.00 79.81 162 ASP A N 1
ATOM 1233 C CA . ASP A 1 162 ? -6.647 -20.992 8.903 1.00 79.81 162 ASP A CA 1
ATOM 1234 C C . ASP A 1 162 ? -7.307 -21.841 7.793 1.00 79.81 162 ASP A C 1
ATOM 1236 O O . ASP A 1 162 ? -7.713 -22.981 8.032 1.00 79.81 162 ASP A O 1
ATOM 1240 N N . GLY A 1 163 ? -7.419 -21.308 6.570 1.00 76.19 163 GLY A N 1
ATOM 1241 C CA . GLY A 1 163 ? -8.011 -21.986 5.418 1.00 76.19 163 GLY A CA 1
ATOM 1242 C C . GLY A 1 163 ? -9.535 -21.866 5.323 1.00 76.19 163 GLY A C 1
ATOM 1243 O O . GLY A 1 163 ? -10.148 -22.551 4.500 1.00 76.19 163 GLY A O 1
ATOM 1244 N N . ASN A 1 164 ? -10.175 -21.024 6.139 1.00 83.00 164 ASN A N 1
ATOM 1245 C CA . ASN A 1 164 ? -11.624 -20.839 6.101 1.00 83.00 164 ASN A CA 1
ATOM 1246 C C . ASN A 1 164 ? -12.028 -19.769 5.077 1.00 83.00 164 ASN A C 1
ATOM 1248 O O . ASN A 1 164 ? -11.305 -18.791 4.887 1.00 83.00 164 ASN A O 1
ATOM 1252 N N . PRO A 1 165 ? -13.221 -19.889 4.463 1.00 82.00 165 PRO A N 1
ATOM 1253 C CA . PRO A 1 165 ? -13.764 -18.835 3.618 1.00 82.00 165 PRO A CA 1
ATOM 1254 C C . PRO A 1 165 ? -13.935 -17.515 4.375 1.00 82.00 165 PRO A C 1
ATOM 1256 O O . PRO A 1 165 ? -14.487 -17.484 5.478 1.00 82.00 165 PRO A O 1
ATOM 1259 N N . THR A 1 166 ? -13.538 -16.417 3.744 1.00 90.25 166 THR A N 1
ATOM 1260 C CA . THR A 1 166 ? -13.623 -15.058 4.288 1.00 90.25 166 THR A CA 1
ATOM 1261 C C . THR A 1 166 ? -13.997 -14.062 3.192 1.00 90.25 166 THR A C 1
ATOM 1263 O O . THR A 1 166 ? -14.034 -14.397 2.013 1.00 90.25 166 THR A O 1
ATOM 1266 N N . ASN A 1 167 ? -14.334 -12.837 3.583 1.00 86.56 167 ASN A N 1
ATOM 1267 C CA . ASN A 1 167 ? -14.509 -11.711 2.664 1.00 86.56 167 ASN A CA 1
ATOM 1268 C C . ASN A 1 167 ? -13.307 -10.749 2.689 1.00 86.56 167 ASN A C 1
ATOM 1270 O O . ASN A 1 167 ? -13.406 -9.647 2.159 1.00 86.56 167 ASN A O 1
ATOM 1274 N N . GLY A 1 168 ? -12.219 -11.120 3.371 1.00 93.12 168 GLY A N 1
ATOM 1275 C CA . GLY A 1 168 ? -10.998 -10.322 3.471 1.00 93.12 168 GLY A CA 1
ATOM 1276 C C . GLY A 1 168 ? -11.131 -9.097 4.378 1.00 93.12 168 GLY A C 1
ATOM 1277 O O . GLY A 1 168 ? -10.261 -8.230 4.362 1.00 93.12 168 GLY A O 1
ATOM 1278 N N . ILE A 1 169 ? -12.199 -9.000 5.178 1.00 98.44 169 ILE A N 1
ATOM 1279 C CA . ILE A 1 169 ? -12.449 -7.876 6.087 1.00 98.44 169 ILE A CA 1
ATOM 1280 C C . ILE A 1 169 ? -12.528 -8.395 7.520 1.00 98.44 169 ILE A C 1
ATOM 1282 O O . ILE A 1 169 ? -13.391 -9.201 7.865 1.00 98.44 169 ILE A O 1
ATOM 1286 N N . THR A 1 170 ? -11.669 -7.877 8.395 1.00 98.56 170 THR A N 1
ATOM 1287 C CA . THR A 1 170 ? -11.736 -8.158 9.837 1.00 98.56 170 THR A CA 1
ATOM 1288 C C . THR A 1 170 ? -12.140 -6.904 10.604 1.00 98.56 170 THR A C 1
ATOM 1290 O O . THR A 1 170 ? -11.915 -5.784 10.149 1.00 98.56 170 THR A O 1
ATOM 1293 N N . ARG A 1 171 ? -12.779 -7.071 11.768 1.00 98.12 171 ARG A N 1
ATOM 1294 C CA . ARG A 1 171 ? -13.310 -5.956 12.566 1.00 98.12 171 ARG A CA 1
ATOM 1295 C C . ARG A 1 171 ? -12.905 -6.093 14.027 1.00 98.12 171 ARG A C 1
ATOM 1297 O O . ARG A 1 171 ? -13.201 -7.110 14.648 1.00 98.12 171 ARG A O 1
ATOM 1304 N N . SER A 1 172 ? -12.264 -5.064 14.580 1.00 98.19 172 SER A N 1
ATOM 1305 C CA . SER A 1 172 ? -11.763 -5.053 15.962 1.00 98.19 172 SER A CA 1
ATOM 1306 C C . SER A 1 172 ? -12.167 -3.780 16.702 1.00 98.19 172 SER A C 1
ATOM 1308 O O . SER A 1 172 ? -11.815 -2.686 16.280 1.00 98.19 172 SER A O 1
ATOM 1310 N N . ALA A 1 173 ? -12.858 -3.917 17.838 1.00 97.81 173 ALA A N 1
ATOM 1311 C CA . ALA A 1 173 ? -13.243 -2.787 18.687 1.00 97.81 173 ALA A CA 1
ATOM 1312 C C . ALA A 1 173 ? -12.244 -2.606 19.837 1.00 97.81 173 ALA A C 1
ATOM 1314 O O . ALA A 1 173 ? -12.296 -3.322 20.840 1.00 97.81 173 ALA A O 1
ATOM 1315 N N . ASN A 1 174 ? -11.317 -1.660 19.690 1.00 97.81 174 ASN A N 1
ATOM 1316 C CA . ASN A 1 174 ? -10.279 -1.394 20.682 1.00 97.81 174 ASN A CA 1
ATOM 1317 C C . ASN A 1 174 ? -9.772 0.049 20.556 1.00 97.81 174 ASN A C 1
ATOM 1319 O O . ASN A 1 174 ? -9.067 0.381 19.607 1.00 97.81 174 ASN A O 1
ATOM 1323 N N . SER A 1 175 ? -10.073 0.906 21.539 1.00 96.81 175 SER A N 1
ATOM 1324 C CA . SER A 1 175 ? -9.694 2.331 21.489 1.00 96.81 175 SER A CA 1
ATOM 1325 C C . SER A 1 175 ? -8.178 2.566 21.481 1.00 96.81 175 SER A C 1
ATOM 1327 O O . SER A 1 175 ? -7.734 3.584 20.958 1.00 96.81 175 SER A O 1
ATOM 1329 N N . THR A 1 176 ? -7.373 1.655 22.036 1.00 96.31 176 THR A N 1
ATOM 1330 C CA . THR A 1 176 ? -5.906 1.754 21.991 1.00 96.31 176 THR A CA 1
ATOM 1331 C C . THR A 1 176 ? -5.384 1.466 20.587 1.00 96.31 176 THR A C 1
ATOM 1333 O O . THR A 1 176 ? -4.574 2.232 20.076 1.00 96.31 176 THR A O 1
ATOM 1336 N N . TRP A 1 177 ? -5.875 0.405 19.945 1.00 97.69 177 TRP A N 1
ATOM 1337 C CA . TRP A 1 177 ? -5.498 0.062 18.569 1.00 97.69 177 TRP A CA 1
ATOM 1338 C C . TRP A 1 177 ? -6.040 1.070 17.557 1.00 97.69 177 TRP A C 1
ATOM 1340 O O . TRP A 1 177 ? -5.346 1.433 16.611 1.00 97.69 177 TRP A O 1
ATOM 1350 N N . PHE A 1 178 ? -7.260 1.560 17.793 1.00 98.31 178 PHE A N 1
ATOM 1351 C CA . PHE A 1 178 ? -7.877 2.621 17.009 1.00 98.31 178 PHE A CA 1
ATOM 1352 C C . PHE A 1 178 ? -7.024 3.886 17.042 1.00 98.31 178 PHE A C 1
ATOM 1354 O O . PHE A 1 178 ? -6.793 4.486 16.004 1.00 98.31 178 PHE A O 1
ATOM 1361 N N . ASN A 1 179 ? -6.463 4.235 18.201 1.00 97.31 179 ASN A N 1
ATOM 1362 C CA . ASN A 1 179 ? -5.522 5.346 18.340 1.00 97.31 179 ASN A CA 1
ATOM 1363 C C . ASN A 1 179 ? -4.064 4.970 18.002 1.00 97.31 179 ASN A C 1
ATOM 1365 O O . ASN A 1 179 ? -3.116 5.500 18.588 1.00 97.31 179 ASN A O 1
ATOM 1369 N N . ASP A 1 180 ? -3.892 4.020 17.080 1.00 96.44 180 ASP A N 1
ATOM 1370 C CA . ASP A 1 180 ? -2.617 3.590 16.503 1.00 96.44 180 ASP A CA 1
ATOM 1371 C C . ASP A 1 180 ? -1.527 3.289 17.551 1.00 96.44 180 ASP A C 1
ATOM 1373 O O . ASP A 1 180 ? -0.373 3.724 17.475 1.00 96.44 180 ASP A O 1
ATOM 1377 N N . SER A 1 181 ? -1.930 2.567 18.596 1.00 94.06 181 SER A N 1
ATOM 1378 C CA . SER A 1 181 ? -1.092 2.189 19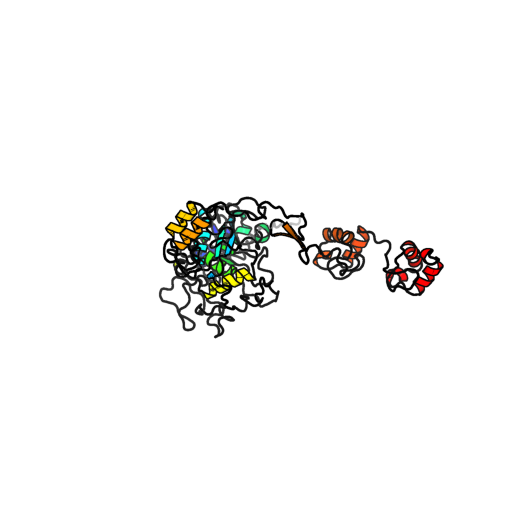.734 1.00 94.06 181 SER A CA 1
ATOM 1379 C C . SER A 1 181 ? -1.298 0.718 20.111 1.00 94.06 181 SER A C 1
ATOM 1381 O O . SER A 1 181 ? -2.251 0.072 19.684 1.00 94.06 181 SER A O 1
ATOM 1383 N N . GLY A 1 182 ? -0.412 0.167 20.946 1.00 92.19 182 GLY A N 1
ATOM 1384 C CA . GLY A 1 182 ? -0.594 -1.172 21.525 1.00 92.19 182 GLY A CA 1
ATOM 1385 C C . GLY A 1 182 ? -0.241 -2.347 20.609 1.00 92.19 182 GLY A C 1
ATOM 1386 O O . GLY A 1 182 ? -0.753 -3.439 20.831 1.00 92.19 182 GLY A O 1
ATOM 1387 N N . SER A 1 183 ? 0.615 -2.127 19.605 1.00 93.31 183 SER A N 1
ATOM 1388 C CA . SER A 1 183 ? 1.210 -3.178 18.762 1.00 93.31 183 SER A CA 1
ATOM 1389 C C . SER A 1 183 ? 0.208 -4.160 18.145 1.00 93.31 183 SER A C 1
ATOM 1391 O O . SER A 1 183 ? 0.472 -5.357 18.071 1.00 93.31 183 SER A O 1
ATOM 1393 N N . TYR A 1 184 ? -0.947 -3.648 17.708 1.00 96.50 184 TYR A N 1
ATOM 1394 C CA . TYR A 1 184 ? -2.073 -4.440 17.197 1.00 96.50 184 TYR A CA 1
ATOM 1395 C C . TYR A 1 184 ? -1.696 -5.390 16.056 1.00 96.50 184 TYR A C 1
ATOM 1397 O O . TYR A 1 184 ? -2.282 -6.461 15.942 1.00 96.50 184 TYR A O 1
ATOM 1405 N N . TRP A 1 185 ? -0.696 -5.037 15.247 1.00 95.25 185 TRP A N 1
ATOM 1406 C CA . TRP A 1 185 ? -0.216 -5.865 14.142 1.00 95.25 185 TRP A CA 1
ATOM 1407 C C . TRP A 1 185 ? 0.314 -7.230 14.613 1.00 95.25 185 TRP A C 1
ATOM 1409 O O . TRP A 1 185 ? 0.058 -8.227 13.960 1.00 95.25 185 TRP A O 1
ATOM 1419 N N . ASN A 1 186 ? 0.923 -7.331 15.803 1.00 94.75 186 ASN A N 1
ATOM 1420 C CA . ASN A 1 186 ? 1.374 -8.620 16.356 1.00 94.75 186 ASN A CA 1
ATOM 1421 C C . ASN A 1 186 ? 0.215 -9.577 16.683 1.00 94.75 186 ASN A C 1
ATOM 1423 O O . ASN A 1 186 ? 0.440 -10.752 16.948 1.00 94.75 186 ASN A O 1
ATOM 1427 N N . THR A 1 187 ? -1.011 -9.061 16.770 1.00 96.31 187 THR A N 1
ATOM 1428 C CA . THR A 1 187 ? -2.215 -9.836 17.094 1.00 96.31 187 THR A CA 1
ATOM 1429 C C . THR A 1 187 ? -3.115 -10.025 15.881 1.00 96.31 187 THR A C 1
ATOM 1431 O O . THR A 1 187 ? -3.748 -11.065 15.755 1.00 96.31 187 THR A O 1
ATOM 1434 N N . LEU A 1 188 ? -3.223 -9.002 15.034 1.00 97.00 188 LEU A N 1
ATOM 1435 C CA . LEU A 1 188 ? -4.186 -8.962 13.940 1.00 97.00 188 LEU A CA 1
ATOM 1436 C C . LEU A 1 188 ? -3.604 -9.398 12.598 1.00 97.00 188 LEU A C 1
ATOM 1438 O O . LEU A 1 188 ? -4.391 -9.820 11.754 1.00 97.00 188 LEU A O 1
ATOM 1442 N N . ALA A 1 189 ? -2.286 -9.286 12.395 1.00 95.25 189 ALA A N 1
ATOM 1443 C CA . ALA A 1 189 ? -1.686 -9.547 11.094 1.00 95.25 189 ALA A CA 1
ATOM 1444 C C . ALA A 1 189 ? -1.984 -10.970 10.625 1.00 95.25 189 ALA A C 1
ATOM 1446 O O . ALA A 1 189 ? -1.755 -11.949 11.339 1.00 95.25 189 ALA A O 1
ATOM 1447 N N . TRP A 1 190 ? -2.467 -11.069 9.396 1.00 95.12 190 TRP A N 1
ATOM 1448 C CA . TRP A 1 190 ? -2.359 -12.297 8.625 1.00 95.12 190 TRP A CA 1
ATOM 1449 C C . TRP A 1 190 ? -0.935 -12.393 8.093 1.00 95.12 190 TRP A C 1
ATOM 1451 O O . TRP A 1 190 ? -0.291 -11.358 7.937 1.00 95.12 190 TRP A O 1
ATOM 1461 N N . ASP A 1 191 ? -0.448 -13.607 7.820 1.00 88.81 191 ASP A N 1
ATOM 1462 C CA . ASP A 1 191 ? 0.926 -13.834 7.350 1.00 88.81 191 ASP A CA 1
ATOM 1463 C C . ASP A 1 191 ? 1.308 -12.831 6.240 1.00 88.81 191 ASP A C 1
ATOM 1465 O O . ASP A 1 191 ? 0.763 -12.916 5.134 1.00 88.81 191 ASP A O 1
ATOM 1469 N N . PRO A 1 192 ? 2.209 -11.866 6.511 1.00 88.12 192 PRO A N 1
ATOM 1470 C CA . PRO A 1 192 ? 2.529 -10.802 5.561 1.00 88.12 192 PRO A CA 1
ATOM 1471 C C . PRO A 1 192 ? 3.279 -11.294 4.322 1.00 88.12 192 PRO A C 1
ATOM 1473 O O . PRO A 1 192 ? 3.347 -10.582 3.323 1.00 88.12 192 PRO A O 1
ATOM 1476 N N . ASN A 1 193 ? 3.790 -12.530 4.345 1.00 81.88 193 ASN A N 1
ATOM 1477 C CA . ASN A 1 193 ? 4.298 -13.189 3.144 1.00 81.88 193 ASN A CA 1
ATOM 1478 C C . ASN A 1 193 ? 3.186 -13.665 2.219 1.00 81.88 193 ASN A C 1
ATOM 1480 O O . ASN A 1 193 ? 3.479 -14.007 1.085 1.00 81.88 193 ASN A O 1
ATOM 1484 N N . ARG A 1 194 ? 1.939 -13.731 2.686 1.00 83.06 194 ARG A N 1
ATOM 1485 C CA . ARG A 1 194 ? 0.798 -14.252 1.930 1.00 83.06 194 ARG A CA 1
ATOM 1486 C C . ARG A 1 194 ? -0.315 -13.243 1.739 1.00 83.06 194 ARG A C 1
ATOM 1488 O O . ARG A 1 194 ? -1.128 -13.464 0.858 1.00 83.06 194 ARG A O 1
ATOM 1495 N N . TYR A 1 195 ? -0.374 -12.187 2.549 1.00 91.50 195 TYR A N 1
ATOM 1496 C CA . TYR A 1 195 ? -1.438 -11.191 2.507 1.00 91.50 195 TYR A CA 1
ATOM 1497 C C . TYR A 1 195 ? -0.891 -9.776 2.681 1.00 91.50 195 TYR A C 1
ATOM 1499 O O . TYR A 1 195 ? -0.105 -9.487 3.584 1.00 91.50 195 TYR A O 1
ATOM 1507 N N . CYS A 1 196 ? -1.382 -8.850 1.862 1.00 98.31 196 CYS A N 1
ATOM 1508 C CA . CYS A 1 196 ? -1.174 -7.428 2.076 1.00 98.31 196 CYS A CA 1
ATOM 1509 C C . CYS A 1 196 ? -2.109 -6.970 3.204 1.00 98.31 196 CYS A C 1
ATOM 1511 O O . CYS A 1 196 ? -3.334 -6.959 3.055 1.00 98.31 196 CYS A O 1
ATOM 1513 N N . ASN A 1 197 ? -1.523 -6.633 4.353 1.00 98.62 197 ASN A N 1
ATOM 1514 C CA . ASN A 1 197 ? -2.258 -6.245 5.552 1.00 98.62 197 ASN A CA 1
ATOM 1515 C C . ASN A 1 197 ? -2.506 -4.729 5.562 1.00 98.62 197 ASN A C 1
ATOM 1517 O O . ASN A 1 197 ? -1.572 -3.936 5.725 1.00 98.62 197 ASN A O 1
ATOM 1521 N N . ILE A 1 198 ? -3.772 -4.332 5.429 1.00 98.88 198 ILE A N 1
ATOM 1522 C CA . ILE A 1 198 ? -4.210 -2.933 5.427 1.00 98.88 198 ILE A CA 1
ATOM 1523 C C . ILE A 1 198 ? -5.008 -2.666 6.704 1.00 98.88 198 ILE A C 1
ATOM 1525 O O . ILE A 1 198 ? -5.994 -3.340 6.982 1.00 98.88 198 ILE A O 1
ATOM 1529 N N . TYR A 1 199 ? -4.621 -1.664 7.483 1.00 98.81 199 TYR A N 1
ATOM 1530 C CA . TYR A 1 199 ? -5.273 -1.303 8.740 1.00 98.81 199 TYR A CA 1
ATOM 1531 C C . TYR A 1 199 ? -5.953 0.053 8.622 1.00 98.81 199 TYR A C 1
ATOM 1533 O O . TYR A 1 199 ? -5.362 0.999 8.106 1.00 98.81 199 TYR A O 1
ATOM 1541 N N . THR A 1 200 ? -7.166 0.181 9.161 1.00 98.62 200 THR A N 1
ATOM 1542 C CA . THR A 1 200 ? -7.852 1.478 9.242 1.00 98.62 200 THR A CA 1
ATOM 1543 C C . THR A 1 200 ? -7.987 1.909 10.695 1.00 98.62 200 THR A C 1
ATOM 1545 O O . THR A 1 200 ? -8.688 1.257 11.472 1.00 98.62 200 THR A O 1
ATOM 1548 N N . ASN A 1 201 ? -7.311 2.992 11.075 1.00 98.31 201 ASN A N 1
ATOM 1549 C CA . ASN A 1 201 ? -7.302 3.531 12.438 1.00 98.31 201 ASN A CA 1
ATOM 1550 C C . ASN A 1 201 ? -7.067 5.059 12.396 1.00 98.31 201 ASN A C 1
ATOM 1552 O O . ASN A 1 201 ? -7.414 5.689 11.403 1.00 98.31 201 ASN A O 1
ATOM 1556 N N . THR A 1 202 ? -6.549 5.707 13.442 1.00 97.44 202 THR A N 1
ATOM 1557 C CA . THR A 1 202 ? -6.265 7.159 13.420 1.00 97.44 202 THR A CA 1
ATOM 1558 C C . THR A 1 202 ? -4.927 7.541 12.774 1.00 97.44 202 THR A C 1
ATOM 1560 O O . THR A 1 202 ? -4.592 8.723 12.737 1.00 97.44 202 THR A O 1
ATOM 1563 N N . ALA A 1 203 ? -4.141 6.563 12.316 1.00 96.75 203 ALA A N 1
ATOM 1564 C CA . ALA A 1 203 ? -2.836 6.710 11.671 1.00 96.75 203 ALA A CA 1
ATOM 1565 C C . ALA A 1 203 ? -1.869 7.647 12.420 1.00 96.75 203 ALA A C 1
ATOM 1567 O O . ALA A 1 203 ? -1.107 8.400 11.817 1.00 96.75 203 ALA A O 1
ATOM 1568 N N . SER A 1 204 ? -1.927 7.658 13.759 1.00 93.38 204 SER A N 1
ATOM 1569 C CA . SER A 1 204 ? -1.148 8.581 14.600 1.00 93.38 204 SER A CA 1
ATOM 1570 C C . SER A 1 204 ? -1.322 10.072 14.230 1.00 93.38 204 SER A C 1
ATOM 1572 O O . SER A 1 204 ? -0.468 10.898 14.561 1.00 93.38 204 SER A O 1
ATOM 1574 N N . GLY A 1 205 ? -2.433 10.427 13.577 1.00 93.50 205 GLY A N 1
ATOM 1575 C CA . GLY A 1 205 ? -2.753 11.767 13.090 1.00 93.50 205 GLY A CA 1
ATOM 1576 C C . GLY A 1 205 ? -2.176 12.149 11.729 1.00 93.50 205 GLY A C 1
ATOM 1577 O O . GLY A 1 205 ? -2.253 13.324 11.387 1.00 93.50 205 GLY A O 1
ATOM 1578 N N . ALA A 1 206 ? -1.611 11.198 10.984 1.00 95.56 206 ALA A N 1
ATOM 1579 C CA . ALA A 1 206 ? -1.381 11.314 9.545 1.00 95.56 206 ALA A CA 1
ATOM 1580 C C . ALA A 1 206 ? -2.645 10.899 8.762 1.00 95.56 206 ALA A C 1
ATOM 1582 O O . ALA A 1 206 ? -3.615 10.418 9.350 1.00 95.56 206 ALA A O 1
ATOM 1583 N N . LEU A 1 207 ? -2.644 11.058 7.437 1.00 97.06 207 LEU A N 1
ATOM 1584 C CA . LEU A 1 207 ? -3.634 10.436 6.549 1.00 97.06 207 LEU A CA 1
ATOM 1585 C C . LEU A 1 207 ? -3.333 8.952 6.338 1.00 97.06 207 LEU A C 1
ATOM 1587 O O . LEU A 1 207 ? -4.255 8.152 6.233 1.00 97.06 207 LEU A O 1
ATOM 1591 N N . GLY A 1 208 ? -2.061 8.578 6.300 1.00 97.69 208 GLY A N 1
ATOM 1592 C CA . GLY A 1 208 ? -1.621 7.207 6.104 1.00 97.69 208 GLY A CA 1
ATOM 1593 C C . GLY A 1 208 ? -0.134 7.053 6.392 1.00 97.69 208 GLY A C 1
ATOM 1594 O O . GLY A 1 208 ? 0.571 8.049 6.603 1.00 97.69 208 GLY A O 1
ATOM 1595 N N . TYR A 1 209 ? 0.305 5.801 6.499 1.00 97.25 209 TYR A N 1
ATOM 1596 C CA . TYR A 1 209 ? 1.714 5.440 6.574 1.00 97.25 209 TYR A CA 1
ATOM 1597 C C . TYR A 1 209 ? 1.970 3.970 6.222 1.00 97.25 209 TYR A C 1
ATOM 1599 O O . TYR A 1 209 ? 1.116 3.099 6.431 1.00 97.25 209 TYR A O 1
ATOM 1607 N N . VAL A 1 210 ? 3.212 3.680 5.834 1.00 96.31 210 VAL A N 1
ATOM 1608 C CA . VAL A 1 210 ? 3.820 2.344 5.929 1.00 96.31 210 VAL A CA 1
ATOM 1609 C C . VAL A 1 210 ? 4.875 2.317 7.031 1.00 96.31 210 VAL A C 1
ATOM 1611 O O . VAL A 1 210 ? 5.471 3.330 7.387 1.00 96.31 210 VAL A O 1
ATOM 1614 N N . SER A 1 211 ? 5.082 1.162 7.647 1.00 91.44 211 SER A N 1
ATOM 1615 C CA . SER A 1 211 ? 6.002 0.995 8.785 1.00 91.44 211 SER A CA 1
ATOM 1616 C C . SER A 1 211 ? 7.466 0.792 8.386 1.00 91.44 211 SER A C 1
ATOM 1618 O O . SER A 1 211 ? 8.333 0.864 9.258 1.00 91.44 211 SER A O 1
ATOM 1620 N N . GLY A 1 212 ? 7.726 0.542 7.104 1.00 89.44 212 GLY A N 1
ATOM 1621 C CA . GLY A 1 212 ? 9.035 0.306 6.503 1.00 89.44 212 GLY A CA 1
ATOM 1622 C C . GLY A 1 212 ? 8.904 0.103 4.994 1.00 89.44 212 GLY A C 1
ATOM 1623 O O . GLY A 1 212 ? 7.803 -0.037 4.456 1.00 89.44 212 GLY A O 1
ATOM 1624 N N . PHE A 1 213 ? 10.040 0.108 4.313 1.00 90.69 213 PHE A N 1
ATOM 1625 C CA . PHE A 1 213 ? 10.162 -0.198 2.894 1.00 90.69 213 PHE A CA 1
ATOM 1626 C C . PHE A 1 213 ? 10.461 -1.687 2.669 1.00 90.69 213 PHE A C 1
ATOM 1628 O O . PHE A 1 213 ? 11.009 -2.348 3.551 1.00 90.69 213 PHE A O 1
ATOM 1635 N N . PRO A 1 214 ? 10.178 -2.230 1.467 1.00 89.94 214 PRO A N 1
ATOM 1636 C CA . PRO A 1 214 ? 10.485 -3.627 1.151 1.00 89.94 214 PRO A CA 1
ATOM 1637 C C . PRO A 1 214 ? 11.956 -4.000 1.392 1.00 89.94 214 PRO A C 1
ATOM 1639 O O . PRO A 1 214 ? 12.249 -5.094 1.860 1.00 89.94 214 PRO A O 1
ATOM 1642 N N . ALA A 1 215 ? 12.866 -3.073 1.079 1.00 85.62 215 ALA A N 1
ATOM 1643 C CA . ALA A 1 215 ? 14.309 -3.263 1.181 1.00 85.62 215 ALA A CA 1
ATOM 1644 C C . ALA A 1 215 ? 14.886 -2.967 2.580 1.00 85.62 215 ALA A C 1
ATOM 1646 O O . ALA A 1 215 ? 16.102 -3.061 2.762 1.00 85.62 215 ALA A O 1
ATOM 1647 N N . ASP A 1 216 ? 14.052 -2.594 3.558 1.00 82.62 216 ASP A N 1
ATOM 1648 C CA . ASP A 1 216 ? 14.504 -2.456 4.942 1.00 82.62 216 ASP A CA 1
ATOM 1649 C C . ASP A 1 216 ? 14.820 -3.852 5.523 1.00 82.62 216 ASP A C 1
ATOM 1651 O O . ASP A 1 216 ? 13.991 -4.766 5.425 1.00 82.62 216 ASP A O 1
ATOM 1655 N N . PRO A 1 217 ? 15.994 -4.052 6.153 1.00 77.44 217 PRO A N 1
ATOM 1656 C CA . PRO A 1 217 ? 16.399 -5.359 6.666 1.00 77.44 217 PRO A CA 1
ATOM 1657 C C . PRO A 1 217 ? 15.375 -5.965 7.633 1.00 77.44 217 PRO A C 1
ATOM 1659 O O . PRO A 1 217 ? 15.046 -5.373 8.662 1.00 77.44 217 PRO A O 1
ATOM 1662 N N . GLY A 1 218 ? 14.887 -7.165 7.308 1.00 75.94 218 GLY A N 1
ATOM 1663 C CA . GLY A 1 218 ? 13.912 -7.894 8.124 1.00 75.94 218 GLY A CA 1
ATOM 1664 C C . GLY A 1 218 ? 12.520 -7.256 8.183 1.00 75.94 218 GLY A C 1
ATOM 1665 O O . GLY A 1 218 ? 11.730 -7.638 9.043 1.00 75.94 218 GLY A O 1
ATOM 1666 N N . HIS A 1 219 ? 12.219 -6.280 7.317 1.00 84.19 219 HIS A N 1
ATOM 1667 C CA . HIS A 1 219 ? 10.920 -5.616 7.302 1.00 84.19 219 HIS A CA 1
ATOM 1668 C C . HIS A 1 219 ? 9.872 -6.397 6.510 1.00 84.19 219 HIS A C 1
ATOM 1670 O O . HIS A 1 219 ? 8.852 -6.784 7.084 1.00 84.19 219 HIS A O 1
ATOM 1676 N N . ALA A 1 220 ? 10.121 -6.631 5.217 1.00 86.50 220 ALA A N 1
ATOM 1677 C CA . ALA A 1 220 ? 9.207 -7.362 4.346 1.00 86.50 220 ALA A CA 1
ATOM 1678 C C . ALA A 1 220 ? 8.920 -8.764 4.906 1.00 86.50 220 ALA A C 1
ATOM 1680 O O . ALA A 1 220 ? 9.836 -9.470 5.331 1.00 86.50 220 ALA A O 1
ATOM 1681 N N . GLY A 1 221 ? 7.643 -9.148 4.955 1.00 81.25 221 GLY A N 1
ATOM 1682 C CA . GLY A 1 221 ? 7.221 -10.437 5.517 1.00 81.25 221 GLY A CA 1
ATOM 1683 C C . GLY A 1 221 ? 7.215 -10.513 7.052 1.00 81.25 221 GLY A C 1
ATOM 1684 O O . GLY A 1 221 ? 6.741 -11.503 7.609 1.00 81.25 221 GLY A O 1
ATOM 1685 N N . SER A 1 222 ? 7.693 -9.486 7.766 1.00 86.56 222 SER A N 1
ATOM 1686 C CA . SER A 1 222 ? 7.557 -9.413 9.227 1.00 86.56 222 SER A CA 1
ATOM 1687 C C . SER A 1 222 ? 6.122 -9.057 9.628 1.00 86.56 222 SER A C 1
ATOM 1689 O O . SER A 1 222 ? 5.456 -8.344 8.881 1.00 86.56 222 SER A O 1
ATOM 1691 N N . PRO A 1 223 ? 5.655 -9.395 10.849 1.00 87.56 223 PRO A N 1
ATOM 1692 C CA . PRO A 1 223 ? 4.357 -8.930 11.360 1.00 87.56 223 PRO A CA 1
ATOM 1693 C C . PRO A 1 223 ? 4.189 -7.403 11.335 1.00 87.56 223 PRO A C 1
ATOM 1695 O O . PRO A 1 223 ? 3.078 -6.888 11.434 1.00 87.56 223 PRO A O 1
ATOM 1698 N N . GLY A 1 224 ? 5.303 -6.668 11.264 1.00 88.50 224 GLY A N 1
ATOM 1699 C CA . GLY A 1 224 ? 5.319 -5.223 11.157 1.00 88.50 224 GLY A CA 1
ATOM 1700 C C . GLY A 1 224 ? 5.035 -4.691 9.754 1.00 88.50 224 GLY A C 1
ATOM 1701 O O . GLY A 1 224 ? 4.693 -3.514 9.700 1.00 88.50 224 GLY A O 1
ATOM 1702 N N . ASP A 1 225 ? 5.156 -5.486 8.684 1.00 93.19 225 ASP A N 1
ATOM 1703 C CA . ASP A 1 225 ? 4.948 -5.112 7.272 1.00 93.19 225 ASP A CA 1
ATOM 1704 C C . ASP A 1 225 ? 3.468 -4.805 7.011 1.00 93.19 225 ASP A C 1
ATOM 1706 O O . ASP A 1 225 ? 2.625 -5.702 6.927 1.00 93.19 225 ASP A O 1
ATOM 1710 N N . ARG A 1 226 ? 3.119 -3.516 6.981 1.00 95.25 226 ARG A N 1
ATOM 1711 C CA . ARG A 1 226 ? 1.720 -3.081 6.973 1.00 95.25 226 ARG A CA 1
ATOM 1712 C C . ARG A 1 226 ? 1.515 -1.736 6.304 1.00 95.25 226 ARG A C 1
ATOM 1714 O O . ARG A 1 226 ? 2.378 -0.861 6.361 1.00 95.25 226 ARG A O 1
ATOM 1721 N N . VAL A 1 227 ? 0.301 -1.561 5.800 1.00 98.56 227 VAL A N 1
ATOM 1722 C CA . VAL A 1 227 ? -0.243 -0.284 5.339 1.00 98.56 227 VAL A CA 1
ATOM 1723 C C . VAL A 1 227 ? -1.271 0.193 6.354 1.00 98.56 227 VAL A C 1
ATOM 1725 O O . VAL A 1 227 ? -2.153 -0.571 6.747 1.00 98.56 227 VAL A O 1
ATOM 1728 N N . VAL A 1 228 ? -1.179 1.441 6.798 1.00 98.62 228 VAL A N 1
ATOM 1729 C CA . VAL A 1 228 ? -2.111 2.024 7.768 1.00 98.62 228 VAL A CA 1
ATOM 1730 C C . VAL A 1 228 ? -2.726 3.276 7.174 1.00 98.62 228 VAL A C 1
ATOM 1732 O O . VAL A 1 228 ? -2.014 4.179 6.760 1.00 98.62 228 VAL A O 1
ATOM 1735 N N . ILE A 1 229 ? -4.053 3.341 7.161 1.00 98.69 229 ILE A N 1
ATOM 1736 C CA . ILE A 1 229 ? -4.817 4.459 6.611 1.00 98.69 229 ILE A CA 1
ATOM 1737 C C . ILE A 1 229 ? -5.670 5.071 7.717 1.00 98.69 229 ILE A C 1
ATOM 1739 O O . ILE A 1 229 ? -6.302 4.364 8.511 1.00 98.69 229 ILE A O 1
ATOM 1743 N N . LEU A 1 230 ? -5.722 6.399 7.753 1.00 98.38 230 LEU A N 1
ATOM 1744 C CA . LEU A 1 230 ? -6.685 7.135 8.548 1.00 98.38 230 LEU A CA 1
ATOM 1745 C C . LEU A 1 230 ? -8.079 6.711 8.100 1.00 98.38 230 LEU A C 1
ATOM 1747 O O . LEU A 1 230 ? -8.495 6.973 6.977 1.00 98.38 230 LEU A O 1
ATOM 1751 N N . TRP A 1 231 ? -8.832 6.081 8.993 1.00 98.19 231 TRP A N 1
ATOM 1752 C CA . TRP A 1 231 ? -10.117 5.470 8.661 1.00 98.19 231 TRP A CA 1
ATOM 1753 C C . TRP A 1 231 ? -11.065 6.439 7.938 1.00 98.19 231 TRP A C 1
ATOM 1755 O O . TRP A 1 231 ? -11.812 6.035 7.058 1.00 98.19 231 TRP A O 1
ATOM 1765 N N . SER A 1 232 ? -11.013 7.733 8.269 1.00 97.12 232 SER A N 1
ATOM 1766 C CA . SER A 1 232 ? -11.887 8.734 7.667 1.00 97.12 232 SER A CA 1
ATOM 1767 C C . SER A 1 232 ? -11.543 9.085 6.210 1.00 97.12 232 SER A C 1
ATOM 1769 O O . SER A 1 232 ? -12.397 9.648 5.537 1.00 97.12 232 SER A O 1
ATOM 1771 N N . THR A 1 233 ? -10.342 8.777 5.710 1.00 97.50 233 THR A N 1
ATOM 1772 C CA . THR A 1 233 ? -9.929 9.026 4.309 1.00 97.50 233 THR A CA 1
ATOM 1773 C C . THR A 1 233 ? -9.961 7.766 3.445 1.00 97.50 233 THR A C 1
ATOM 1775 O O . THR A 1 233 ? -9.621 7.812 2.266 1.00 97.50 233 THR A O 1
ATOM 1778 N N . TYR A 1 234 ? -10.346 6.623 4.020 1.00 98.25 234 TYR A N 1
ATOM 1779 C CA . TYR A 1 234 ? -10.366 5.357 3.301 1.00 98.25 234 TYR A CA 1
ATOM 1780 C C . TYR A 1 234 ? -11.531 5.289 2.308 1.00 98.25 234 TYR A C 1
ATOM 1782 O O . TYR A 1 234 ? -12.687 5.513 2.679 1.00 98.25 234 TYR A O 1
ATOM 1790 N N . GLY A 1 235 ? -11.218 4.859 1.084 1.00 94.75 235 GLY A N 1
ATOM 1791 C CA . GLY A 1 235 ? -12.200 4.576 0.042 1.00 94.75 235 GLY A CA 1
ATOM 1792 C C . GLY A 1 235 ? -12.885 5.822 -0.517 1.00 94.75 235 GLY A C 1
ATOM 1793 O O . GLY A 1 235 ? -12.483 6.958 -0.273 1.00 94.75 235 GLY A O 1
ATOM 1794 N N . GLU A 1 236 ? -13.922 5.577 -1.311 1.00 90.19 236 GLU A N 1
ATOM 1795 C CA . GLU A 1 236 ? -14.771 6.622 -1.887 1.00 90.19 236 GLU A CA 1
ATOM 1796 C C . GLU A 1 236 ? -15.698 7.237 -0.829 1.00 90.19 236 GLU A C 1
ATOM 1798 O O . GLU A 1 236 ? -16.276 6.514 -0.008 1.00 90.19 236 GLU A O 1
ATOM 1803 N N . ASP A 1 237 ? -15.866 8.561 -0.873 1.00 91.19 237 ASP A N 1
ATOM 1804 C CA . ASP A 1 237 ? -16.731 9.333 0.028 1.00 91.19 237 ASP A CA 1
ATOM 1805 C C . ASP A 1 237 ? -16.399 9.104 1.519 1.00 91.19 237 ASP A C 1
ATOM 1807 O O . ASP A 1 237 ? -17.279 9.043 2.389 1.00 91.19 237 ASP A O 1
ATOM 1811 N N . GLY A 1 238 ? -15.105 8.963 1.828 1.00 90.19 238 GLY A N 1
ATOM 1812 C CA . GLY A 1 238 ? -14.604 8.818 3.192 1.00 90.19 238 GLY A CA 1
ATOM 1813 C C . GLY A 1 238 ? -15.126 9.931 4.127 1.00 90.19 238 GLY A C 1
ATOM 1814 O O . GLY A 1 238 ? -15.224 11.090 3.712 1.00 90.19 238 GLY A O 1
ATOM 1815 N N . PRO A 1 239 ? -15.439 9.645 5.411 1.00 92.12 239 PRO A N 1
ATOM 1816 C CA . PRO A 1 239 ? -15.980 10.627 6.364 1.00 92.12 239 PRO A CA 1
ATOM 1817 C C . PRO A 1 239 ? -15.160 11.913 6.546 1.00 92.12 239 PRO A C 1
ATOM 1819 O O . PRO A 1 239 ? -15.684 12.921 7.026 1.00 92.12 239 PRO A O 1
ATOM 1822 N N . TYR A 1 240 ? -13.878 11.897 6.179 1.00 94.94 240 TYR A N 1
ATOM 1823 C CA . TYR A 1 240 ? -13.022 13.073 6.157 1.00 94.94 240 TYR A CA 1
ATOM 1824 C C . TYR A 1 240 ? -13.550 14.120 5.174 1.00 94.94 240 TYR A C 1
ATOM 1826 O O . TYR A 1 240 ? -13.450 15.309 5.488 1.00 94.94 240 TYR A O 1
ATOM 1834 N N . GLY A 1 241 ? -14.136 13.693 4.044 1.00 93.94 241 GLY A N 1
ATOM 1835 C CA . GLY A 1 241 ? -14.661 14.484 2.923 1.00 93.94 241 GLY A CA 1
ATOM 1836 C C . GLY A 1 241 ? -13.575 15.175 2.081 1.00 93.94 241 GLY A C 1
ATOM 1837 O O . GLY A 1 241 ? -12.390 15.062 2.394 1.00 93.94 241 GLY A O 1
ATOM 1838 N N . PRO A 1 242 ? -13.936 16.032 1.108 1.00 93.19 242 PRO A N 1
ATOM 1839 C CA . PRO A 1 242 ? -12.947 16.693 0.261 1.00 93.19 242 PRO A CA 1
ATOM 1840 C C . PRO A 1 242 ? -11.942 17.519 1.080 1.00 93.19 242 PRO A C 1
ATOM 1842 O O . PRO A 1 242 ? -12.367 18.243 1.998 1.00 93.19 242 PRO A O 1
ATOM 1845 N N . PRO A 1 243 ? -10.636 17.469 0.769 1.00 94.00 243 PRO A N 1
ATOM 1846 C CA . PRO A 1 243 ? -10.078 16.964 -0.491 1.00 94.00 243 PRO A CA 1
ATOM 1847 C C . PRO A 1 243 ? -9.506 15.528 -0.467 1.00 94.00 243 PRO A C 1
ATOM 1849 O O . PRO A 1 243 ? -8.788 15.177 -1.397 1.00 94.00 243 PRO A O 1
ATOM 1852 N N . TYR A 1 244 ? -9.771 14.730 0.578 1.00 95.12 244 TYR A N 1
ATOM 1853 C CA . TYR A 1 244 ? -9.207 13.375 0.748 1.00 95.12 244 TYR A CA 1
ATOM 1854 C C . TYR A 1 244 ? -10.324 12.332 0.893 1.00 95.12 244 TYR A C 1
ATOM 1856 O O . TYR A 1 244 ? -10.497 11.721 1.951 1.00 95.12 244 TYR A O 1
ATOM 1864 N N . ASP A 1 245 ? -11.157 12.228 -0.138 1.00 94.94 245 ASP A N 1
ATOM 1865 C CA . ASP A 1 245 ? -12.347 11.373 -0.206 1.00 94.94 245 ASP A CA 1
ATOM 1866 C C . ASP A 1 245 ? -12.459 10.574 -1.514 1.00 94.94 245 ASP A C 1
ATOM 1868 O O . ASP A 1 245 ? -13.516 10.011 -1.799 1.00 94.94 245 ASP A O 1
ATOM 1872 N N . MET A 1 246 ? -11.379 10.492 -2.300 1.00 94.94 246 MET A N 1
ATOM 1873 C CA . MET A 1 246 ? -11.326 9.700 -3.537 1.00 94.94 246 MET A CA 1
ATOM 1874 C C . MET A 1 246 ? -10.346 8.523 -3.430 1.00 94.94 246 MET A C 1
ATOM 1876 O O . MET A 1 246 ? -9.932 7.970 -4.444 1.00 94.94 246 MET A O 1
ATOM 1880 N N . GLY A 1 247 ? -9.961 8.134 -2.211 1.00 95.56 247 GLY A N 1
ATOM 1881 C CA . GLY A 1 247 ? -9.167 6.936 -1.934 1.00 95.56 247 GLY A CA 1
ATOM 1882 C C . GLY A 1 247 ? -7.671 7.028 -2.258 1.00 95.56 247 GLY A C 1
ATOM 1883 O O . GLY A 1 247 ? -6.973 6.026 -2.093 1.00 95.56 247 GLY A O 1
ATOM 1884 N N . ARG A 1 248 ? -7.139 8.194 -2.663 1.00 97.25 248 ARG A N 1
ATOM 1885 C CA . ARG A 1 248 ? -5.728 8.313 -3.095 1.00 97.25 248 ARG A CA 1
ATOM 1886 C C . ARG A 1 248 ? -4.723 8.136 -1.976 1.00 97.25 248 ARG A C 1
ATOM 1888 O O . ARG A 1 248 ? -3.598 7.733 -2.247 1.00 97.25 248 ARG A O 1
ATOM 1895 N N . THR A 1 249 ? -5.134 8.334 -0.724 1.00 97.88 249 THR A N 1
ATOM 1896 C CA . THR A 1 249 ? -4.291 7.988 0.425 1.00 97.88 249 THR A CA 1
ATOM 1897 C C . THR A 1 249 ? -3.878 6.513 0.390 1.00 97.88 249 THR A C 1
ATOM 1899 O O . THR A 1 249 ? -2.708 6.215 0.582 1.00 97.88 249 THR A O 1
ATOM 1902 N N . LEU A 1 250 ? -4.789 5.579 0.081 1.00 98.50 250 LEU A N 1
ATOM 1903 C CA . LEU A 1 250 ? -4.422 4.161 -0.016 1.00 98.50 250 LEU A CA 1
ATOM 1904 C C . LEU A 1 250 ? -3.478 3.902 -1.197 1.00 98.50 250 LEU A C 1
ATOM 1906 O O . LEU A 1 250 ? -2.498 3.181 -1.040 1.00 98.50 250 LEU A O 1
ATOM 1910 N N . THR A 1 251 ? -3.745 4.508 -2.356 1.00 98.69 251 THR A N 1
ATOM 1911 C CA . THR A 1 251 ? -2.878 4.420 -3.543 1.00 98.69 251 THR A CA 1
ATOM 1912 C C . THR A 1 251 ? -1.454 4.899 -3.240 1.00 98.69 251 THR A C 1
ATOM 1914 O O . THR A 1 251 ? -0.493 4.213 -3.588 1.00 98.69 251 THR A O 1
ATOM 1917 N N . HIS A 1 252 ? -1.319 6.027 -2.539 1.00 98.56 252 HIS A N 1
ATOM 1918 C CA . HIS A 1 252 ? -0.048 6.601 -2.093 1.00 98.56 252 HIS A CA 1
ATOM 1919 C C . HIS A 1 252 ? 0.717 5.649 -1.164 1.00 98.56 252 HIS A C 1
ATOM 1921 O O . HIS A 1 252 ? 1.864 5.292 -1.438 1.00 98.56 252 HIS A O 1
ATOM 1927 N N . GLU A 1 253 ? 0.067 5.154 -0.105 1.00 98.56 253 GLU A N 1
ATOM 1928 C CA . GLU A 1 253 ? 0.728 4.239 0.831 1.00 98.56 253 GLU A CA 1
ATOM 1929 C C . GLU A 1 253 ? 1.083 2.894 0.190 1.00 98.56 253 GLU A C 1
ATOM 1931 O O . GLU A 1 253 ? 2.111 2.309 0.525 1.00 98.56 253 GLU A O 1
ATOM 1936 N N . ILE A 1 254 ? 0.286 2.396 -0.763 1.00 98.62 254 ILE A N 1
ATOM 1937 C CA . ILE A 1 254 ? 0.645 1.191 -1.523 1.00 98.62 254 ILE A CA 1
ATOM 1938 C C . ILE A 1 254 ? 1.859 1.452 -2.424 1.00 98.62 254 ILE A C 1
ATOM 1940 O O . ILE A 1 254 ? 2.689 0.559 -2.589 1.00 98.62 254 ILE A O 1
ATOM 1944 N N . GLY A 1 255 ? 2.030 2.672 -2.940 1.00 98.38 255 GLY A N 1
ATOM 1945 C CA . GLY A 1 255 ? 3.263 3.083 -3.611 1.00 98.38 255 GLY A CA 1
ATOM 1946 C C . GLY A 1 255 ? 4.489 2.911 -2.707 1.00 98.38 255 GLY A C 1
ATOM 1947 O O . GLY A 1 255 ? 5.459 2.263 -3.106 1.00 98.38 255 GLY A O 1
ATOM 1948 N N . HIS A 1 256 ? 4.429 3.392 -1.461 1.00 97.88 256 HIS A N 1
ATOM 1949 C CA . HIS A 1 256 ? 5.496 3.168 -0.474 1.00 97.88 256 HIS A CA 1
ATOM 1950 C C . HIS A 1 256 ? 5.658 1.699 -0.094 1.00 97.88 256 HIS A C 1
ATOM 1952 O O . HIS A 1 256 ? 6.782 1.196 -0.031 1.00 97.88 256 HIS A O 1
ATOM 1958 N N . TYR A 1 257 ? 4.544 0.989 0.097 1.00 97.88 257 TYR A N 1
ATOM 1959 C CA . TYR A 1 257 ? 4.538 -0.445 0.357 1.00 97.88 257 TYR A CA 1
ATOM 1960 C C . TYR A 1 257 ? 5.284 -1.184 -0.750 1.00 97.88 257 TYR A C 1
ATOM 1962 O O . TYR A 1 257 ? 6.038 -2.098 -0.451 1.00 97.88 257 TYR A O 1
ATOM 1970 N N . LEU A 1 258 ? 5.167 -0.749 -2.005 1.00 97.25 258 LEU A N 1
ATOM 1971 C CA . LEU A 1 258 ? 5.883 -1.280 -3.165 1.00 97.25 258 LEU A CA 1
ATOM 1972 C C . LEU A 1 258 ? 7.229 -0.583 -3.446 1.00 97.25 258 LEU A C 1
ATOM 1974 O O . LEU A 1 258 ? 7.807 -0.785 -4.506 1.00 97.25 258 LEU A O 1
ATOM 1978 N N . GLY A 1 259 ? 7.782 0.185 -2.507 1.00 94.69 259 GLY A N 1
ATOM 1979 C CA . GLY A 1 259 ? 9.159 0.684 -2.580 1.00 94.69 259 GLY A CA 1
ATOM 1980 C C . GLY A 1 259 ? 9.353 2.052 -3.234 1.00 94.69 259 GLY A C 1
ATOM 1981 O O . GLY A 1 259 ? 10.505 2.430 -3.476 1.00 94.69 259 GLY A O 1
ATOM 1982 N N . LEU A 1 260 ? 8.285 2.797 -3.528 1.00 97.06 260 LEU A N 1
ATOM 1983 C CA . LEU A 1 260 ? 8.387 4.164 -4.045 1.00 97.06 260 LEU A CA 1
ATOM 1984 C C . LEU A 1 260 ? 8.670 5.172 -2.938 1.00 97.06 260 LEU A C 1
ATOM 1986 O O . LEU A 1 260 ? 8.130 5.077 -1.842 1.00 97.06 260 LEU A O 1
ATOM 1990 N N . TYR A 1 261 ? 9.486 6.167 -3.250 1.00 95.19 261 TYR A N 1
ATOM 1991 C CA . TYR A 1 261 ? 9.705 7.335 -2.406 1.00 95.19 261 TYR A CA 1
ATOM 1992 C C . TYR A 1 261 ? 8.761 8.466 -2.790 1.00 95.19 261 TYR A C 1
ATOM 1994 O O . TYR A 1 261 ? 8.116 8.414 -3.841 1.00 95.19 261 TYR A O 1
ATOM 2002 N N . HIS A 1 262 ? 8.675 9.479 -1.933 1.00 96.00 262 HIS A N 1
ATOM 2003 C CA . HIS A 1 262 ? 7.992 10.704 -2.308 1.00 96.00 262 HIS A CA 1
ATOM 2004 C C . HIS A 1 262 ? 8.709 11.350 -3.488 1.00 96.00 262 HIS A C 1
ATOM 2006 O O . HIS A 1 262 ? 9.938 11.347 -3.550 1.00 96.00 262 HIS A O 1
ATOM 2012 N N . THR A 1 263 ? 7.961 11.979 -4.387 1.00 94.56 263 THR A N 1
ATOM 2013 C CA . THR A 1 263 ? 8.528 12.696 -5.543 1.00 94.56 263 THR A CA 1
ATOM 2014 C C . THR A 1 263 ? 9.486 13.827 -5.142 1.00 94.56 263 THR A C 1
ATOM 2016 O O . THR A 1 263 ? 10.423 14.149 -5.873 1.00 94.56 263 THR A O 1
ATOM 2019 N N . PHE A 1 264 ? 9.299 14.389 -3.945 1.00 92.88 264 PHE A N 1
ATOM 2020 C CA . PHE A 1 264 ? 10.137 15.431 -3.351 1.00 92.88 264 PHE A CA 1
ATOM 2021 C C . PHE A 1 264 ? 11.290 14.907 -2.479 1.00 92.88 264 PHE A C 1
ATOM 2023 O O . PHE A 1 264 ? 12.038 15.715 -1.908 1.00 92.88 264 PHE A O 1
ATOM 2030 N N . ASP A 1 265 ? 11.461 13.588 -2.328 1.00 90.69 265 ASP A N 1
ATOM 2031 C CA . ASP A 1 265 ? 12.576 13.045 -1.552 1.00 90.69 265 ASP A CA 1
ATOM 2032 C C . ASP A 1 265 ? 13.912 13.486 -2.156 1.00 90.69 265 ASP A C 1
ATOM 2034 O O . ASP A 1 265 ? 14.117 13.486 -3.364 1.00 90.69 265 ASP A O 1
ATOM 2038 N N . GLY A 1 266 ? 14.843 13.938 -1.314 1.00 87.69 266 GLY A N 1
ATOM 2039 C CA . GLY A 1 266 ? 16.111 14.520 -1.772 1.00 87.69 266 GLY A CA 1
ATOM 2040 C C . GLY A 1 266 ? 16.004 15.909 -2.429 1.00 87.69 266 GLY A C 1
ATOM 2041 O O . GLY A 1 266 ? 17.042 16.468 -2.806 1.00 87.69 266 GLY A O 1
ATOM 2042 N N . GLY A 1 267 ? 14.804 16.492 -2.519 1.00 89.75 267 GLY A N 1
ATOM 2043 C CA . GLY A 1 267 ? 14.541 17.823 -3.065 1.00 89.75 267 GLY A CA 1
ATOM 2044 C C . GLY A 1 267 ? 14.984 17.968 -4.526 1.00 89.75 267 GLY A C 1
ATOM 2045 O O . GLY A 1 267 ? 14.922 17.036 -5.322 1.00 89.75 267 GLY A O 1
ATOM 2046 N N . CYS A 1 268 ? 15.564 19.123 -4.870 1.00 88.25 268 CYS A N 1
ATOM 2047 C CA . CYS A 1 268 ? 16.187 19.359 -6.182 1.00 88.25 268 CYS A CA 1
ATOM 2048 C C . CYS A 1 268 ? 17.522 18.611 -6.378 1.00 88.25 268 CYS A C 1
ATOM 2050 O O . CYS A 1 268 ? 18.498 19.225 -6.815 1.00 88.25 268 CYS A O 1
ATOM 2052 N N . GLY A 1 269 ? 17.601 17.341 -5.976 1.00 69.31 269 GLY A N 1
ATOM 2053 C CA . GLY A 1 269 ? 18.795 16.501 -5.929 1.00 69.31 269 GLY A CA 1
ATOM 2054 C C . GLY A 1 269 ? 19.640 16.442 -7.216 1.00 69.31 269 GLY A C 1
ATOM 2055 O O . GLY A 1 269 ? 19.384 17.079 -8.233 1.00 69.31 269 GLY A O 1
ATOM 2056 N N . SER A 1 270 ? 20.748 15.702 -7.143 1.00 65.25 270 SER A N 1
ATOM 2057 C CA . SER A 1 270 ? 21.831 15.734 -8.142 1.00 65.25 270 SER A CA 1
ATOM 2058 C C . SER A 1 270 ? 21.528 15.000 -9.464 1.00 65.25 270 SER A C 1
ATOM 2060 O O . SER A 1 270 ? 20.568 14.254 -9.574 1.00 65.25 270 SER A O 1
ATOM 2062 N N . SER A 1 271 ? 22.423 15.124 -10.457 1.00 64.44 271 SER A N 1
ATOM 2063 C CA . SER A 1 271 ? 22.295 14.568 -11.820 1.00 64.44 271 SER A CA 1
ATOM 2064 C C . SER A 1 271 ? 22.241 13.031 -11.955 1.00 64.44 271 SER A C 1
ATOM 2066 O O . SER A 1 271 ? 22.237 12.539 -13.079 1.00 64.44 271 SER A O 1
ATOM 2068 N N . SER A 1 272 ? 22.264 12.268 -10.857 1.00 80.56 272 SER A N 1
ATOM 2069 C CA . SER A 1 272 ? 22.165 10.798 -10.855 1.00 80.56 272 SER A CA 1
ATOM 2070 C C . SER A 1 272 ? 20.828 10.380 -10.241 1.00 80.56 272 SER A C 1
ATOM 2072 O O . SER A 1 272 ? 20.762 10.002 -9.069 1.00 80.56 272 SER A O 1
ATOM 2074 N N . CYS A 1 273 ? 19.750 10.521 -11.014 1.00 86.19 273 CYS A N 1
ATOM 2075 C CA . CYS A 1 273 ? 18.369 10.329 -10.555 1.00 86.19 273 CYS A CA 1
ATOM 2076 C C . CYS A 1 273 ? 18.090 8.910 -10.042 1.00 86.19 273 CYS A C 1
ATOM 2078 O O . CYS A 1 273 ? 17.443 8.780 -9.022 1.00 86.19 273 CYS A O 1
ATOM 2080 N N . TYR A 1 274 ? 18.693 7.853 -10.593 1.00 90.75 274 TYR A N 1
ATOM 2081 C CA . TYR A 1 274 ? 18.520 6.491 -10.057 1.00 90.75 274 TYR A CA 1
ATOM 2082 C C . TYR A 1 274 ? 19.201 6.220 -8.706 1.00 90.75 274 TYR A C 1
ATOM 2084 O O . TYR A 1 274 ? 19.023 5.146 -8.144 1.00 90.75 274 TYR A O 1
ATOM 2092 N N . THR A 1 275 ? 20.006 7.150 -8.181 1.00 88.19 275 THR A N 1
ATOM 2093 C CA . THR A 1 275 ? 20.739 6.999 -6.905 1.00 88.19 275 THR A CA 1
ATOM 2094 C C . THR A 1 275 ? 20.580 8.207 -5.977 1.00 88.19 275 THR A C 1
ATOM 2096 O O . THR A 1 275 ? 21.240 8.298 -4.944 1.00 88.19 275 THR A O 1
ATOM 2099 N N . SER A 1 276 ? 19.748 9.176 -6.352 1.00 86.50 276 SER A N 1
ATOM 2100 C CA . SER A 1 276 ? 19.399 10.358 -5.558 1.00 86.50 276 SER A CA 1
ATOM 2101 C C . SER A 1 276 ? 17.919 10.694 -5.776 1.00 86.50 276 SER A C 1
ATOM 2103 O O . SER A 1 276 ? 17.242 9.950 -6.474 1.00 86.50 276 SER A O 1
ATOM 2105 N N . GLY A 1 277 ? 17.373 11.720 -5.126 1.00 90.25 277 GLY A N 1
ATOM 2106 C CA . GLY A 1 277 ? 15.953 12.049 -5.296 1.00 90.25 277 GLY A CA 1
ATOM 2107 C C . GLY A 1 277 ? 14.998 10.966 -4.760 1.00 90.25 277 GLY A C 1
ATOM 2108 O O . GLY A 1 277 ? 15.277 10.336 -3.736 1.00 90.25 277 GLY A O 1
ATOM 2109 N N . ASP A 1 278 ? 13.958 10.669 -5.533 1.00 92.69 278 ASP A N 1
ATOM 2110 C CA . ASP A 1 278 ? 13.020 9.550 -5.359 1.00 92.69 278 ASP A CA 1
ATOM 2111 C C . ASP A 1 278 ? 13.522 8.224 -5.983 1.00 92.69 278 ASP A C 1
ATOM 2113 O O . ASP A 1 278 ? 12.849 7.198 -5.916 1.00 92.69 278 ASP A O 1
ATOM 2117 N N . ARG A 1 279 ? 14.738 8.228 -6.553 1.00 91.88 279 ARG A N 1
ATOM 2118 C CA . ARG A 1 279 ? 15.363 7.115 -7.295 1.00 91.88 279 ARG A CA 1
ATOM 2119 C C . ARG A 1 279 ? 14.727 6.812 -8.653 1.00 91.88 279 ARG A C 1
ATOM 2121 O O . ARG A 1 279 ? 14.980 5.730 -9.190 1.00 91.88 279 ARG A O 1
ATOM 2128 N N . ILE A 1 280 ? 13.977 7.749 -9.227 1.00 93.00 280 ILE A N 1
ATOM 2129 C CA . ILE A 1 280 ? 13.298 7.618 -10.515 1.00 93.00 280 ILE A CA 1
ATOM 2130 C C . ILE A 1 280 ? 13.697 8.788 -11.430 1.00 93.00 280 ILE A C 1
ATOM 2132 O O . ILE A 1 280 ? 13.793 9.935 -11.007 1.00 93.00 280 ILE A O 1
ATOM 2136 N N . CYS A 1 281 ? 14.013 8.511 -12.694 1.00 92.06 281 CYS A N 1
ATOM 2137 C CA . CYS A 1 281 ? 14.500 9.522 -13.637 1.00 92.06 281 CYS A CA 1
ATOM 2138 C C . CYS A 1 281 ? 13.395 10.153 -14.486 1.00 92.06 281 CYS A C 1
ATOM 2140 O O . CYS A 1 281 ? 13.597 11.250 -15.012 1.00 92.06 281 CYS A O 1
ATOM 2142 N N . ASP A 1 282 ? 12.261 9.473 -14.656 1.00 94.44 282 ASP A N 1
ATOM 2143 C CA . ASP A 1 282 ? 11.096 10.008 -15.369 1.00 94.44 282 ASP A CA 1
ATOM 2144 C C . ASP A 1 282 ? 10.114 10.788 -14.470 1.00 94.44 282 ASP A C 1
ATOM 2146 O O . ASP A 1 282 ? 9.179 11.412 -14.981 1.00 94.44 282 ASP A O 1
ATOM 2150 N N . THR A 1 283 ? 10.368 10.831 -13.160 1.00 93.06 283 THR A N 1
ATOM 2151 C CA . THR A 1 283 ? 9.762 11.787 -12.232 1.00 93.06 283 THR A CA 1
ATOM 2152 C C . THR A 1 283 ? 10.571 13.082 -12.260 1.00 93.06 283 THR A C 1
ATOM 2154 O O . THR A 1 283 ? 11.785 13.086 -12.049 1.00 93.06 283 THR A O 1
ATOM 2157 N N . ASN A 1 284 ? 9.914 14.216 -12.508 1.00 92.19 284 ASN A N 1
ATOM 2158 C CA . ASN A 1 284 ? 10.586 15.506 -12.377 1.00 92.19 284 ASN A CA 1
ATOM 2159 C C . ASN A 1 284 ? 10.945 15.751 -10.901 1.00 92.19 284 ASN A C 1
ATOM 2161 O O . ASN A 1 284 ? 10.054 15.642 -10.060 1.00 92.19 284 ASN A O 1
ATOM 2165 N N . PRO A 1 285 ? 12.193 16.138 -10.576 1.00 91.50 285 PRO A N 1
ATOM 2166 C CA . PRO A 1 285 ? 12.550 16.477 -9.208 1.00 91.50 285 PRO A CA 1
ATOM 2167 C C . PRO A 1 285 ? 11.835 17.755 -8.781 1.00 91.50 285 PRO A C 1
ATOM 2169 O O . PRO A 1 285 ? 11.705 18.698 -9.568 1.00 91.50 285 PRO A O 1
ATOM 2172 N N . GLU A 1 286 ? 11.469 17.818 -7.510 1.00 92.19 286 GLU A N 1
ATOM 2173 C CA . GLU A 1 286 ? 10.827 18.986 -6.923 1.00 92.19 286 GLU A CA 1
ATOM 2174 C C . GLU A 1 286 ? 11.439 19.356 -5.567 1.00 92.19 286 GLU A C 1
ATOM 2176 O O . GLU A 1 286 ? 12.078 18.554 -4.892 1.00 92.19 286 GLU A O 1
ATOM 2181 N N . SER A 1 287 ? 11.306 20.619 -5.168 1.00 92.50 287 SER A N 1
ATOM 2182 C CA . SER A 1 287 ? 11.985 21.149 -3.980 1.00 92.50 287 SER A CA 1
ATOM 2183 C C . SER A 1 287 ? 11.338 20.750 -2.651 1.00 92.50 287 SER A C 1
ATOM 2185 O O . SER A 1 287 ? 11.976 20.888 -1.605 1.00 92.50 287 SER A O 1
ATOM 2187 N N . GLY A 1 288 ? 10.087 20.301 -2.689 1.00 91.31 288 GLY A N 1
ATOM 2188 C CA . GLY A 1 288 ? 9.254 19.961 -1.543 1.00 91.31 288 GLY A CA 1
ATOM 2189 C C . GLY A 1 288 ? 7.842 19.585 -2.003 1.00 91.31 288 GLY A C 1
ATOM 2190 O O . GLY A 1 288 ? 7.537 19.797 -3.173 1.00 91.31 288 GLY A O 1
ATOM 2191 N N . PRO A 1 289 ? 6.995 19.072 -1.095 1.00 92.44 289 PRO A N 1
ATOM 2192 C CA . PRO A 1 289 ? 5.647 18.623 -1.429 1.00 92.44 289 PRO A CA 1
ATOM 2193 C C . PRO A 1 289 ? 4.768 19.759 -1.941 1.00 92.44 289 PRO A C 1
ATOM 2195 O O . PRO A 1 289 ? 4.814 20.881 -1.412 1.00 92.44 289 PRO A O 1
ATOM 2198 N N . ASN A 1 290 ? 3.879 19.433 -2.872 1.00 92.12 290 ASN A N 1
ATOM 2199 C CA . ASN A 1 290 ? 2.758 20.287 -3.221 1.00 92.12 290 ASN A CA 1
ATOM 2200 C C . ASN A 1 290 ? 1.525 19.944 -2.394 1.00 92.12 290 ASN A C 1
ATOM 2202 O O . ASN A 1 290 ? 1.361 18.859 -1.843 1.00 92.12 290 ASN A O 1
ATOM 2206 N N . PHE A 1 291 ? 0.643 20.928 -2.293 1.00 89.88 291 PHE A N 1
ATOM 2207 C CA . PHE A 1 291 ? -0.646 20.802 -1.639 1.00 89.88 291 PHE A CA 1
ATOM 2208 C C . PHE A 1 291 ? -1.687 21.472 -2.520 1.00 89.88 291 PHE A C 1
ATOM 2210 O O . PHE A 1 291 ? -1.374 22.453 -3.200 1.00 89.88 291 PHE A O 1
ATOM 2217 N N . GLU A 1 292 ? -2.927 20.993 -2.447 1.00 87.62 292 GLU A N 1
ATOM 2218 C CA . GLU A 1 292 ? -4.011 21.456 -3.308 1.00 87.62 292 GLU A CA 1
ATOM 2219 C C . GLU A 1 292 ? -3.772 21.162 -4.797 1.00 87.62 292 GLU A C 1
ATOM 2221 O O . GLU A 1 292 ? -2.688 20.815 -5.263 1.00 87.62 292 GLU A O 1
ATOM 2226 N N . CYS A 1 293 ? -4.821 21.364 -5.582 1.00 83.12 293 CYS A N 1
ATOM 2227 C CA . CYS A 1 293 ? -4.727 21.453 -7.029 1.00 83.12 293 CYS A CA 1
ATOM 2228 C C . CYS A 1 293 ? -4.150 22.807 -7.428 1.00 83.12 293 CYS A C 1
ATOM 2230 O O . CYS A 1 293 ? -4.893 23.721 -7.792 1.00 83.12 293 CYS A O 1
ATOM 2232 N N . SER A 1 294 ? -2.837 22.965 -7.268 1.00 69.12 294 SER A N 1
ATOM 2233 C CA . SER A 1 294 ? -2.113 24.218 -7.492 1.00 69.12 294 SER A CA 1
ATOM 2234 C C . SER A 1 294 ? -2.618 24.956 -8.743 1.00 69.12 294 SER A C 1
ATOM 2236 O O . SER A 1 294 ? -2.397 24.535 -9.875 1.00 69.12 294 SER A O 1
ATOM 2238 N N . GLY A 1 295 ? -3.320 26.082 -8.543 1.00 57.75 295 GLY A N 1
ATOM 2239 C CA . GLY A 1 295 ? -4.010 26.857 -9.594 1.00 57.75 295 GLY A CA 1
ATOM 2240 C C . GLY A 1 295 ? -3.101 27.532 -10.636 1.00 57.75 295 GLY A C 1
ATOM 2241 O O . GLY A 1 295 ? -3.557 28.345 -11.441 1.00 57.75 295 GLY A O 1
ATOM 2242 N N . GLY A 1 296 ? -1.814 27.207 -10.625 1.00 60.34 296 GLY A N 1
ATOM 2243 C CA . GLY A 1 296 ? -0.841 27.431 -11.682 1.00 60.34 296 GLY A CA 1
ATOM 2244 C C . GLY A 1 296 ? 0.206 26.336 -11.554 1.00 60.34 296 GLY A C 1
ATOM 2245 O O . GLY A 1 296 ? 0.561 26.020 -10.430 1.00 60.34 296 GLY A O 1
ATOM 2246 N N . THR A 1 297 ? 0.656 25.761 -12.672 1.00 68.81 297 THR A N 1
ATOM 2247 C CA . THR A 1 297 ? 1.635 24.664 -12.724 1.00 68.81 297 THR A CA 1
ATOM 2248 C C . THR A 1 297 ? 2.859 25.016 -11.872 1.00 68.81 297 THR A C 1
ATOM 2250 O O . THR A 1 297 ? 3.686 25.814 -12.338 1.00 68.81 297 THR A O 1
ATOM 2253 N N . PRO A 1 298 ? 2.957 24.520 -10.622 1.00 82.62 298 PRO A N 1
ATOM 2254 C CA . PRO A 1 298 ? 4.102 24.824 -9.793 1.00 82.62 298 PRO A CA 1
ATOM 2255 C C . PRO A 1 298 ? 5.325 24.196 -10.455 1.00 82.62 298 PRO A C 1
ATOM 2257 O O . PRO A 1 298 ? 5.242 23.253 -11.248 1.00 82.62 298 PRO A O 1
ATOM 2260 N N . SER A 1 299 ? 6.451 24.864 -10.276 1.00 90.56 299 SER A N 1
ATOM 2261 C CA . SER A 1 299 ? 7.685 24.491 -10.934 1.00 90.56 299 SER A CA 1
ATOM 2262 C C . SER A 1 299 ? 8.834 24.872 -10.035 1.00 90.56 299 SER A C 1
ATOM 2264 O O . SER A 1 299 ? 9.049 26.046 -9.709 1.00 90.56 299 SER A O 1
ATOM 2266 N N . SER A 1 300 ? 9.601 23.862 -9.687 1.00 91.69 300 SER A N 1
ATOM 2267 C CA . SER A 1 300 ? 10.847 23.960 -8.972 1.00 91.69 300 SER A CA 1
ATOM 2268 C C . SER A 1 300 ? 11.903 23.132 -9.705 1.00 91.69 300 SER A C 1
ATOM 2270 O O . SER A 1 300 ? 11.655 22.550 -10.757 1.00 91.69 300 SER A O 1
ATOM 2272 N N . CYS A 1 301 ? 13.153 23.212 -9.253 1.00 91.12 301 CYS A N 1
ATOM 2273 C CA . CYS A 1 301 ? 14.268 22.424 -9.800 1.00 91.12 301 CYS A CA 1
ATOM 2274 C C . CYS A 1 301 ? 14.508 22.511 -11.333 1.00 91.12 301 CYS A C 1
ATOM 2276 O O . CYS A 1 301 ? 15.328 21.773 -11.871 1.00 91.12 301 CYS A O 1
ATOM 2278 N N . GLY A 1 302 ? 13.878 23.464 -12.034 1.00 89.88 302 GLY A N 1
ATOM 2279 C CA . GLY A 1 302 ? 13.995 23.656 -13.484 1.00 89.88 302 GLY A CA 1
ATOM 2280 C C . GLY A 1 302 ? 12.936 22.941 -14.336 1.00 89.88 302 GLY A C 1
ATOM 2281 O O . GLY A 1 302 ? 13.010 23.045 -15.562 1.00 89.88 302 GLY A O 1
ATOM 2282 N N . SER A 1 303 ? 11.952 22.276 -13.725 1.00 90.56 303 SER A N 1
ATOM 2283 C CA . SER A 1 303 ? 10.865 21.535 -14.387 1.00 90.56 303 SER A CA 1
ATOM 2284 C C . SER A 1 303 ? 9.517 21.761 -13.687 1.00 90.56 303 SER A C 1
ATOM 2286 O O . SER A 1 303 ? 9.491 22.285 -12.577 1.00 90.56 303 SER A O 1
ATOM 2288 N N . PRO A 1 304 ? 8.373 21.450 -14.321 1.00 92.06 304 PRO A N 1
ATOM 2289 C CA . PRO A 1 304 ? 7.094 21.379 -13.617 1.00 92.06 304 PRO A CA 1
ATOM 2290 C C . PRO A 1 304 ? 7.149 20.347 -12.489 1.00 92.06 304 PRO A C 1
ATOM 2292 O O . PRO A 1 304 ? 7.636 19.237 -12.722 1.00 92.06 304 PRO A O 1
ATOM 2295 N N . ASP A 1 305 ? 6.637 20.715 -11.319 1.00 93.38 305 ASP A N 1
ATOM 2296 C CA . ASP A 1 305 ? 6.536 19.812 -10.174 1.00 93.38 305 ASP A CA 1
ATOM 2297 C C . ASP A 1 305 ? 5.460 18.743 -10.462 1.00 93.38 305 ASP A C 1
ATOM 2299 O O . ASP A 1 305 ? 4.447 19.056 -11.108 1.00 93.38 305 ASP A O 1
ATOM 2303 N N . PRO A 1 306 ? 5.670 17.480 -10.056 1.00 93.25 306 PRO A N 1
ATOM 2304 C CA . PRO A 1 306 ? 4.809 16.349 -10.394 1.00 93.25 306 PRO A CA 1
ATOM 2305 C C . PRO A 1 306 ? 3.532 16.289 -9.531 1.00 93.25 306 PRO A C 1
ATOM 2307 O O . PRO A 1 306 ? 3.212 15.249 -8.968 1.00 93.25 306 PRO A O 1
ATOM 2310 N N . ILE A 1 307 ? 2.752 17.378 -9.495 1.00 93.19 307 ILE A N 1
ATOM 2311 C CA . ILE A 1 307 ? 1.528 17.511 -8.673 1.00 93.19 307 ILE A CA 1
ATOM 2312 C C . ILE A 1 307 ? 0.449 16.463 -8.948 1.00 93.19 307 ILE A C 1
ATOM 2314 O O . ILE A 1 307 ? -0.477 16.324 -8.151 1.00 93.19 307 ILE A O 1
ATOM 2318 N N . ASP A 1 308 ? 0.531 15.813 -10.107 1.00 93.81 308 ASP A N 1
ATOM 2319 C CA . ASP A 1 308 ? -0.389 14.783 -10.566 1.00 93.81 308 ASP A CA 1
ATOM 2320 C C . ASP A 1 308 ? 0.078 13.363 -10.237 1.00 93.81 308 ASP A C 1
ATOM 2322 O O . ASP A 1 308 ? -0.628 12.392 -10.514 1.00 93.81 308 ASP A O 1
ATOM 2326 N N . ASN A 1 309 ? 1.258 13.228 -9.638 1.00 97.19 309 ASN A N 1
ATOM 2327 C CA . ASN A 1 309 ? 1.798 11.956 -9.207 1.00 97.19 309 ASN A CA 1
ATOM 2328 C C . ASN A 1 309 ? 1.178 11.521 -7.878 1.00 97.19 309 ASN A C 1
ATOM 2330 O O . ASN A 1 309 ? 1.039 12.325 -6.956 1.00 97.19 309 ASN A O 1
ATOM 2334 N N . TYR A 1 310 ? 0.865 10.231 -7.752 1.00 98.25 310 TYR A N 1
ATOM 2335 C CA . TYR A 1 310 ? 0.342 9.686 -6.499 1.00 98.25 310 TYR A CA 1
ATOM 2336 C C . TYR A 1 310 ? 1.326 9.788 -5.329 1.00 98.25 310 TYR A C 1
ATOM 2338 O O . TYR A 1 310 ? 0.874 9.706 -4.197 1.00 98.25 310 TYR A O 1
ATOM 2346 N N . MET A 1 311 ? 2.630 9.975 -5.572 1.00 97.75 311 MET A N 1
ATOM 2347 C CA . MET A 1 311 ? 3.668 10.084 -4.535 1.00 97.75 311 MET A CA 1
ATOM 2348 C C . MET A 1 311 ? 3.983 11.531 -4.098 1.00 97.75 311 MET A C 1
ATOM 2350 O O . MET A 1 311 ? 4.936 11.738 -3.346 1.00 97.75 311 MET A O 1
ATOM 2354 N N . ASP A 1 312 ? 3.196 12.521 -4.538 1.00 95.06 312 ASP A N 1
ATOM 2355 C CA . ASP A 1 312 ? 3.188 13.891 -3.987 1.00 95.06 312 ASP A CA 1
ATOM 2356 C C . ASP A 1 312 ? 2.073 14.026 -2.911 1.00 95.06 312 ASP A C 1
ATOM 2358 O O . ASP A 1 312 ? 1.354 13.071 -2.618 1.00 95.06 312 ASP A O 1
ATOM 2362 N N . TYR A 1 313 ? 1.906 15.199 -2.291 1.00 94.94 313 TYR A N 1
ATOM 2363 C CA . TYR A 1 313 ? 0.924 15.498 -1.228 1.00 94.94 313 TYR A CA 1
ATOM 2364 C C . TYR A 1 313 ? -0.241 16.401 -1.660 1.00 94.94 313 TYR A C 1
ATOM 2366 O O . TYR A 1 313 ? -0.955 16.967 -0.804 1.00 94.94 313 TYR A O 1
ATOM 2374 N N . SER A 1 314 ? -0.430 16.524 -2.975 1.00 93.75 314 SER A N 1
ATOM 2375 C CA . SER A 1 314 ? -1.560 17.199 -3.611 1.00 93.75 314 SER A CA 1
ATOM 2376 C C . SER A 1 314 ? -2.912 16.659 -3.127 1.00 93.75 314 SER A C 1
ATOM 2378 O O . SER A 1 314 ? -3.014 15.684 -2.390 1.00 93.75 314 SER A O 1
ATOM 2380 N N . ASP A 1 315 ? -3.990 17.336 -3.499 1.00 94.31 315 ASP A N 1
ATOM 2381 C CA . ASP A 1 315 ? -5.340 16.850 -3.207 1.00 94.31 315 ASP A CA 1
ATOM 2382 C C . ASP A 1 315 ? -5.700 15.643 -4.088 1.00 94.31 315 ASP A C 1
ATOM 2384 O O . ASP A 1 315 ? -5.238 15.566 -5.227 1.00 94.31 315 ASP A O 1
ATOM 2388 N N . ASP A 1 316 ? -6.563 14.741 -3.599 1.00 95.50 316 ASP A N 1
ATOM 2389 C CA . ASP A 1 316 ? -6.893 13.480 -4.287 1.00 95.50 316 ASP A CA 1
ATOM 2390 C C . ASP A 1 316 ? -7.329 13.698 -5.743 1.00 95.50 316 ASP A C 1
ATOM 2392 O O . ASP A 1 316 ? -6.929 12.965 -6.642 1.00 95.50 316 ASP A O 1
ATOM 2396 N N . ILE A 1 317 ? -8.125 14.745 -5.981 1.00 93.44 317 ILE A N 1
ATOM 2397 C CA . ILE A 1 317 ? -8.658 15.091 -7.305 1.00 93.44 317 ILE A CA 1
ATOM 2398 C C . ILE A 1 317 ? -7.573 15.488 -8.316 1.00 93.44 317 ILE A C 1
ATOM 2400 O O . ILE A 1 317 ? -7.855 15.552 -9.507 1.00 93.44 317 ILE A O 1
ATOM 2404 N N . CYS A 1 318 ? -6.360 15.784 -7.852 1.00 91.75 318 CYS A N 1
ATOM 2405 C CA . CYS A 1 318 ? -5.233 16.108 -8.711 1.00 91.75 318 CYS A CA 1
ATOM 2406 C C . CYS A 1 318 ? -4.251 14.961 -8.902 1.00 91.75 318 CYS A C 1
ATOM 2408 O O . CYS A 1 318 ? -3.491 15.029 -9.858 1.00 91.75 318 CYS A O 1
ATOM 2410 N N . MET A 1 319 ? -4.269 13.923 -8.063 1.00 94.81 319 MET A N 1
ATOM 2411 C CA . MET A 1 319 ? -3.405 12.760 -8.251 1.00 94.81 319 MET A CA 1
ATOM 2412 C C . MET A 1 319 ? -4.021 11.776 -9.255 1.00 94.81 319 MET A C 1
ATOM 2414 O O . MET A 1 319 ? -5.108 11.229 -9.033 1.00 94.81 319 MET A O 1
ATOM 2418 N N . GLU A 1 320 ? -3.305 11.522 -10.348 1.00 93.56 320 GLU A N 1
ATOM 2419 C CA . GLU A 1 320 ? -3.823 10.797 -11.514 1.00 93.56 320 GLU A CA 1
ATOM 2420 C C . GLU A 1 320 ? -2.856 9.746 -12.088 1.00 93.56 320 GLU A C 1
ATOM 2422 O O . GLU A 1 320 ? -3.250 9.006 -12.994 1.00 93.56 320 GLU A O 1
ATOM 2427 N N . LYS A 1 321 ? -1.588 9.676 -11.641 1.00 93.75 321 LYS A N 1
ATOM 2428 C CA . LYS A 1 321 ? -0.607 8.775 -12.274 1.00 93.75 321 LYS A CA 1
ATOM 2429 C C . LYS A 1 321 ? 0.536 8.257 -11.400 1.00 93.75 321 LYS A C 1
ATOM 2431 O O . LYS A 1 321 ? 1.104 8.974 -10.581 1.00 93.75 321 LYS A O 1
ATOM 2436 N N . PHE A 1 322 ? 0.969 7.040 -11.735 1.00 98.56 322 PHE A N 1
ATOM 2437 C CA . PHE A 1 322 ? 2.361 6.596 -11.613 1.00 98.56 322 PHE A CA 1
ATOM 2438 C C . PHE A 1 322 ? 3.078 6.707 -12.961 1.00 98.56 322 PHE A C 1
ATOM 2440 O O . PHE A 1 322 ? 2.475 6.495 -14.024 1.00 98.56 322 PHE A O 1
ATOM 2447 N N . THR A 1 323 ? 4.374 7.004 -12.927 1.00 96.88 323 THR A N 1
ATOM 2448 C CA . THR A 1 323 ? 5.234 7.005 -14.115 1.00 96.88 323 THR A CA 1
ATOM 2449 C C . THR A 1 323 ? 5.643 5.581 -14.527 1.00 96.88 323 THR A C 1
ATOM 2451 O O . THR A 1 323 ? 5.558 4.648 -13.720 1.00 96.88 323 THR A O 1
ATOM 2454 N N . PRO A 1 324 ? 6.098 5.375 -15.776 1.00 95.19 324 PRO A N 1
ATOM 2455 C CA . PRO A 1 324 ? 6.623 4.083 -16.211 1.00 95.19 324 PRO A CA 1
ATOM 2456 C C . PRO A 1 324 ? 7.753 3.524 -15.341 1.00 95.19 324 PRO A C 1
ATOM 2458 O O . PRO A 1 324 ? 7.751 2.331 -15.031 1.00 95.19 324 PRO A O 1
ATOM 2461 N N . GLU A 1 325 ? 8.707 4.351 -14.917 1.00 95.69 325 GLU A N 1
ATOM 2462 C CA . GLU A 1 325 ? 9.811 3.886 -14.074 1.00 95.69 325 GLU A CA 1
ATOM 2463 C C . GLU A 1 325 ? 9.388 3.650 -12.618 1.00 95.69 325 GLU A C 1
ATOM 2465 O O . GLU A 1 325 ? 9.892 2.711 -12.000 1.00 95.69 325 GLU A O 1
ATOM 2470 N N . GLN A 1 326 ? 8.422 4.408 -12.080 1.00 98.12 326 GLN A N 1
ATOM 2471 C CA . GLN A 1 326 ? 7.798 4.079 -10.791 1.00 98.12 326 GLN A CA 1
ATOM 2472 C C . GLN A 1 326 ? 7.144 2.692 -10.847 1.00 98.12 326 GLN A C 1
ATOM 2474 O O . GLN A 1 326 ? 7.370 1.862 -9.970 1.00 98.12 326 GLN A O 1
ATOM 2479 N N . VAL A 1 327 ? 6.401 2.388 -11.914 1.00 96.56 327 VAL A N 1
ATOM 2480 C CA . VAL A 1 327 ? 5.827 1.051 -12.128 1.00 96.56 327 VAL A CA 1
ATOM 2481 C C . VAL A 1 327 ? 6.909 -0.029 -12.213 1.00 96.56 327 VAL A C 1
ATOM 2483 O O . VAL A 1 327 ? 6.764 -1.088 -11.599 1.00 96.56 327 VAL A O 1
ATOM 2486 N N . ASN A 1 328 ? 8.006 0.234 -12.926 1.00 92.69 328 ASN A N 1
ATOM 2487 C CA . ASN A 1 328 ? 9.132 -0.695 -13.018 1.00 92.69 328 ASN A CA 1
ATOM 2488 C C . ASN A 1 328 ? 9.738 -0.980 -11.632 1.00 92.69 328 ASN A C 1
ATOM 2490 O O . ASN A 1 328 ? 9.920 -2.143 -11.267 1.00 92.69 328 ASN A O 1
ATOM 2494 N N . ARG A 1 329 ? 9.958 0.067 -10.823 1.00 95.31 329 ARG A N 1
ATOM 2495 C CA . ARG A 1 329 ? 10.459 -0.054 -9.447 1.00 95.31 329 ARG A CA 1
ATOM 2496 C C . ARG A 1 329 ? 9.482 -0.803 -8.544 1.00 95.31 329 ARG A C 1
ATOM 2498 O O . ARG A 1 329 ? 9.922 -1.691 -7.827 1.00 95.31 329 ARG A O 1
ATOM 2505 N N . MET A 1 330 ? 8.179 -0.526 -8.618 1.00 97.50 330 MET A N 1
ATOM 2506 C CA . MET A 1 330 ? 7.168 -1.246 -7.830 1.00 97.50 330 MET A CA 1
ATOM 2507 C C . MET A 1 330 ? 7.184 -2.753 -8.104 1.00 97.50 330 MET A C 1
ATOM 2509 O O . MET A 1 330 ? 7.184 -3.564 -7.177 1.00 97.50 330 MET A O 1
ATOM 2513 N N . ARG A 1 331 ? 7.241 -3.139 -9.383 1.00 92.88 331 ARG A N 1
ATOM 2514 C CA . ARG A 1 331 ? 7.288 -4.548 -9.804 1.00 92.88 331 ARG A CA 1
ATOM 2515 C C . ARG A 1 331 ? 8.588 -5.216 -9.371 1.00 92.88 331 ARG A C 1
ATOM 2517 O O . ARG A 1 331 ? 8.563 -6.297 -8.792 1.00 92.88 331 ARG A O 1
ATOM 2524 N N . CYS A 1 332 ? 9.712 -4.541 -9.575 1.00 90.88 332 CYS A N 1
ATOM 2525 C CA . CYS A 1 332 ? 11.015 -4.971 -9.088 1.00 90.88 332 CYS A CA 1
ATOM 2526 C C . CYS A 1 332 ? 11.029 -5.188 -7.567 1.00 90.88 332 CYS A C 1
ATOM 2528 O O . CYS A 1 332 ? 11.509 -6.218 -7.091 1.00 90.88 332 CYS A O 1
ATOM 2530 N N . SER A 1 333 ? 10.466 -4.252 -6.799 1.00 91.62 333 SER A N 1
ATOM 2531 C CA . SER A 1 333 ? 10.391 -4.351 -5.346 1.00 91.62 333 SER A CA 1
ATOM 2532 C C . SER A 1 333 ? 9.503 -5.512 -4.891 1.00 91.62 333 SER A C 1
ATOM 2534 O O . SER A 1 333 ? 9.893 -6.255 -3.993 1.00 91.62 333 SER A O 1
ATOM 2536 N N . LEU A 1 334 ? 8.351 -5.720 -5.535 1.00 90.06 334 LEU A N 1
ATOM 2537 C CA . LEU A 1 334 ? 7.460 -6.849 -5.259 1.00 90.06 334 LEU A CA 1
ATOM 2538 C C . LEU A 1 334 ? 8.164 -8.198 -5.471 1.00 90.06 334 LEU A C 1
ATOM 2540 O O . LEU A 1 334 ? 8.157 -9.042 -4.580 1.00 90.06 334 LEU A O 1
ATOM 2544 N N . ILE A 1 335 ? 8.807 -8.387 -6.624 1.00 82.62 335 ILE A N 1
ATOM 2545 C CA . ILE A 1 335 ? 9.414 -9.672 -7.005 1.00 82.62 335 ILE A CA 1
ATOM 2546 C C . ILE A 1 335 ? 10.642 -9.997 -6.149 1.00 82.62 335 ILE A C 1
ATOM 2548 O O . ILE A 1 335 ? 10.836 -11.156 -5.794 1.00 82.62 335 ILE A O 1
ATOM 2552 N N . ASN A 1 336 ? 11.469 -8.998 -5.823 1.00 75.88 336 ASN A N 1
ATOM 2553 C CA . ASN A 1 336 ? 12.716 -9.228 -5.088 1.00 75.88 336 ASN A CA 1
ATOM 2554 C C . ASN A 1 336 ? 12.522 -9.292 -3.568 1.00 75.88 336 ASN A C 1
ATOM 2556 O O . ASN A 1 336 ? 13.229 -10.046 -2.905 1.00 75.88 336 ASN A O 1
ATOM 2560 N N . TRP A 1 337 ? 11.582 -8.523 -3.009 1.00 81.38 337 TRP A N 1
ATOM 2561 C CA . TRP A 1 337 ? 11.447 -8.382 -1.553 1.00 81.38 337 TRP A CA 1
ATOM 2562 C C . TRP A 1 337 ? 10.181 -9.025 -0.983 1.00 81.38 337 TRP A C 1
ATOM 2564 O O . TRP A 1 337 ? 10.150 -9.335 0.203 1.00 81.38 337 TRP A O 1
ATOM 2574 N N . ARG A 1 338 ? 9.149 -9.271 -1.803 1.00 82.94 338 ARG A N 1
ATOM 2575 C CA . ARG A 1 338 ? 7.920 -9.982 -1.398 1.00 82.94 338 ARG A CA 1
ATOM 2576 C C . ARG A 1 338 ? 7.536 -11.094 -2.389 1.00 82.94 338 ARG A C 1
ATOM 2578 O O . ARG A 1 338 ? 6.402 -11.120 -2.870 1.00 82.94 338 ARG A O 1
ATOM 2585 N N . PRO A 1 339 ? 8.448 -12.041 -2.689 1.00 76.19 339 PRO A N 1
ATOM 2586 C CA . PRO A 1 339 ? 8.235 -13.057 -3.723 1.00 76.19 339 PRO A CA 1
ATOM 2587 C C . PRO A 1 339 ? 7.072 -14.017 -3.435 1.00 76.19 339 PRO A C 1
ATOM 2589 O O . PRO A 1 339 ? 6.582 -14.659 -4.356 1.00 76.19 339 PRO A O 1
ATOM 2592 N N . LEU A 1 340 ? 6.642 -14.131 -2.174 1.00 75.81 340 LEU A N 1
ATOM 2593 C CA . LEU A 1 340 ? 5.560 -15.028 -1.753 1.00 75.81 340 LEU A CA 1
ATOM 2594 C C . LEU A 1 340 ? 4.188 -14.337 -1.685 1.00 75.81 340 LEU A C 1
ATOM 2596 O O . LEU A 1 340 ? 3.166 -15.015 -1.604 1.00 75.81 340 LEU A O 1
ATOM 2600 N N . LEU A 1 341 ? 4.163 -12.998 -1.729 1.00 81.06 341 LEU A N 1
ATOM 2601 C CA . LEU A 1 341 ? 2.955 -12.206 -1.484 1.00 81.06 341 LEU A CA 1
ATOM 2602 C C . LEU A 1 341 ? 1.960 -12.276 -2.642 1.00 81.06 341 LEU A C 1
ATOM 2604 O O . LEU A 1 341 ? 0.767 -12.056 -2.452 1.00 81.06 341 LEU A O 1
ATOM 2608 N N . TYR A 1 342 ? 2.443 -12.530 -3.852 1.00 80.38 342 TYR A N 1
ATOM 2609 C CA . TYR A 1 342 ? 1.621 -12.523 -5.048 1.00 80.38 342 TYR A CA 1
ATOM 2610 C C . TYR A 1 342 ? 1.523 -13.914 -5.661 1.00 80.38 342 TYR A C 1
ATOM 2612 O O . TYR A 1 342 ? 2.404 -14.759 -5.528 1.00 80.38 342 TYR A O 1
ATOM 2620 N N . SER A 1 343 ? 0.448 -14.108 -6.411 1.00 66.81 343 SER A N 1
ATOM 2621 C CA . SER A 1 343 ? 0.362 -15.167 -7.410 1.00 66.81 343 SER A CA 1
ATOM 2622 C C . SER A 1 343 ? 0.550 -14.557 -8.793 1.00 66.81 343 SER A C 1
ATOM 2624 O O . SER A 1 343 ? 0.090 -13.442 -9.064 1.00 66.81 343 SER A O 1
ATOM 2626 N N . GLU A 1 344 ? 1.235 -15.277 -9.674 1.00 56.28 344 GLU A N 1
ATOM 2627 C CA . GLU A 1 344 ? 1.165 -14.982 -11.101 1.00 56.28 344 GLU A CA 1
ATOM 2628 C C . GLU A 1 344 ? -0.208 -15.454 -11.592 1.00 56.28 344 GLU A C 1
ATOM 2630 O O . GLU A 1 344 ? -0.553 -16.633 -11.500 1.00 56.28 344 GLU A O 1
ATOM 2635 N N . GLY A 1 345 ? -1.034 -14.512 -12.042 1.00 42.97 345 GLY A N 1
ATOM 2636 C CA . GLY A 1 345 ? -2.335 -14.823 -12.628 1.00 42.97 345 GLY A CA 1
ATOM 2637 C C . GLY A 1 345 ? -2.207 -15.176 -14.110 1.00 42.97 345 GLY A C 1
ATOM 2638 O O . GLY A 1 345 ? -1.341 -14.650 -14.809 1.00 42.97 345 GLY A O 1
ATOM 2639 N N . ALA A 1 346 ? -3.103 -16.025 -14.619 1.00 40.88 346 ALA A N 1
ATOM 2640 C CA . ALA A 1 346 ? -3.179 -16.332 -16.044 1.00 40.88 346 ALA A CA 1
ATOM 2641 C C . ALA A 1 346 ? -3.640 -15.106 -16.862 1.00 40.88 346 ALA A C 1
ATOM 2643 O O . ALA A 1 346 ? -4.812 -14.738 -16.848 1.00 40.88 346 ALA A O 1
ATOM 2644 N N . GLY A 1 347 ? -2.729 -14.509 -17.633 1.00 44.62 347 GLY A N 1
ATOM 2645 C CA . GLY A 1 347 ? -3.071 -13.920 -18.929 1.00 44.62 347 GLY A CA 1
ATOM 2646 C C . GLY A 1 347 ? -3.017 -15.037 -19.973 1.00 44.62 347 GLY A C 1
ATOM 2647 O O . GLY A 1 347 ? -1.974 -15.651 -20.103 1.00 44.62 347 GLY A O 1
ATOM 2648 N N . CYS A 1 348 ? -4.125 -15.335 -20.658 1.00 46.94 348 CYS A N 1
ATOM 2649 C CA . CYS A 1 348 ? -4.292 -16.428 -21.637 1.00 46.94 348 CYS A CA 1
ATOM 2650 C C . CYS A 1 348 ? -3.538 -17.759 -21.345 1.00 46.94 348 CYS A C 1
ATOM 2652 O O . CYS A 1 348 ? -2.390 -17.933 -21.745 1.00 46.94 348 CYS A O 1
ATOM 2654 N N . ILE A 1 349 ? -4.298 -18.753 -20.856 1.00 50.16 349 ILE A N 1
ATOM 2655 C CA . ILE A 1 349 ? -4.041 -20.215 -20.838 1.00 50.16 349 ILE A CA 1
ATOM 2656 C C . ILE A 1 349 ? -3.013 -20.743 -19.811 1.00 50.16 349 ILE A C 1
ATOM 2658 O O . ILE A 1 349 ? -1.846 -20.364 -19.828 1.00 50.16 349 ILE A O 1
ATOM 2662 N N . THR A 1 350 ? -3.406 -21.761 -19.026 1.00 49.91 350 THR A N 1
ATOM 2663 C CA . THR A 1 350 ? -2.462 -22.684 -18.348 1.00 49.91 350 THR A CA 1
ATOM 2664 C C . THR A 1 350 ? -2.715 -24.187 -18.555 1.00 49.91 350 THR A C 1
ATOM 2666 O O . THR A 1 350 ? -1.939 -24.980 -18.035 1.00 49.91 350 THR A O 1
ATOM 2669 N N . GLY A 1 351 ? -3.688 -24.641 -19.361 1.00 52.69 351 GLY A N 1
ATOM 2670 C CA . GLY A 1 351 ? -3.917 -26.096 -19.504 1.00 52.69 351 GLY A CA 1
ATOM 2671 C C . GLY A 1 351 ? -4.292 -26.638 -20.884 1.00 52.69 351 GLY A C 1
ATOM 2672 O O . GLY A 1 351 ? -4.010 -27.801 -21.171 1.00 52.69 351 GLY A O 1
ATOM 2673 N N . CYS A 1 352 ? -4.909 -25.840 -21.761 1.00 64.38 352 CYS A N 1
ATOM 2674 C CA . CYS A 1 352 ? -5.555 -26.384 -22.954 1.00 64.38 352 CYS A CA 1
ATOM 2675 C C . CYS A 1 352 ? -5.547 -25.425 -24.141 1.00 64.38 352 CYS A C 1
ATOM 2677 O O . CYS A 1 352 ? -5.970 -24.275 -24.056 1.00 64.38 352 CYS A O 1
ATOM 2679 N N . PHE A 1 353 ? -5.055 -25.916 -25.276 1.00 65.06 353 PHE A N 1
ATOM 2680 C CA . PHE A 1 353 ? -4.972 -25.147 -26.510 1.00 65.06 353 PHE A CA 1
ATOM 2681 C C . PHE A 1 353 ? -6.376 -24.951 -27.103 1.00 65.06 353 PHE A C 1
ATOM 2683 O O . PHE A 1 353 ? -6.915 -25.870 -27.716 1.00 65.06 353 PHE A O 1
ATOM 2690 N N . GLY A 1 354 ? -6.958 -23.763 -26.911 1.00 69.81 354 GLY A N 1
ATOM 2691 C CA . GLY A 1 354 ? -8.274 -23.384 -27.443 1.00 69.81 354 GLY A CA 1
ATOM 2692 C C . GLY A 1 354 ? -9.404 -23.263 -26.415 1.00 69.81 354 GLY A C 1
ATOM 2693 O O . GLY A 1 354 ? -10.519 -22.962 -26.831 1.00 69.81 354 GLY A O 1
ATOM 2694 N N . ASP A 1 355 ? -9.125 -23.476 -25.126 1.00 74.44 355 ASP A N 1
ATOM 2695 C CA . ASP A 1 355 ? -10.044 -23.187 -24.014 1.00 74.44 355 ASP A CA 1
ATOM 2696 C C . ASP A 1 355 ? -9.867 -21.713 -23.607 1.00 74.44 355 ASP A C 1
ATOM 2698 O O . ASP A 1 355 ? -8.846 -21.323 -23.034 1.00 74.44 355 ASP A O 1
ATOM 2702 N N . LEU A 1 356 ? -10.799 -20.869 -24.042 1.00 70.06 356 LEU A N 1
ATOM 2703 C CA . LEU A 1 356 ? -10.738 -19.412 -23.968 1.00 70.06 356 LEU A CA 1
ATOM 2704 C C . LEU A 1 356 ? -11.484 -18.844 -22.757 1.00 70.06 356 LEU A C 1
ATOM 2706 O O . LEU A 1 356 ? -11.159 -17.727 -22.347 1.00 70.06 356 LEU A O 1
ATOM 2710 N N . ASP A 1 357 ? -12.469 -19.559 -22.205 1.00 68.19 357 ASP A N 1
ATOM 2711 C CA . ASP A 1 357 ? -13.120 -19.208 -20.931 1.00 68.19 357 ASP A CA 1
ATOM 2712 C C . ASP A 1 357 ? -12.577 -19.981 -19.722 1.00 68.19 357 ASP A C 1
ATOM 2714 O O . ASP A 1 357 ? -12.933 -19.651 -18.587 1.00 68.19 357 ASP A O 1
ATOM 2718 N N . ASN A 1 358 ? -11.629 -20.895 -19.951 1.00 62.34 358 ASN A N 1
ATOM 2719 C CA . ASN A 1 358 ? -10.904 -21.656 -18.940 1.00 62.34 358 ASN A CA 1
ATOM 2720 C C . ASN A 1 358 ? -11.838 -22.549 -18.105 1.00 62.34 358 ASN A C 1
ATOM 2722 O O . ASN A 1 358 ? -11.689 -22.647 -16.882 1.00 62.34 358 ASN A O 1
ATOM 2726 N N . ASP A 1 359 ? -12.816 -23.178 -18.767 1.00 66.69 359 ASP A N 1
ATOM 2727 C CA . ASP A 1 359 ? -13.794 -24.087 -18.156 1.00 66.69 359 ASP A CA 1
ATOM 2728 C C . ASP A 1 359 ? -13.378 -25.573 -18.206 1.00 66.69 359 ASP A C 1
ATOM 2730 O O . ASP A 1 359 ? -14.064 -26.441 -17.649 1.00 66.69 359 ASP A O 1
ATOM 2734 N N . GLY A 1 360 ? -12.223 -25.868 -18.813 1.00 65.12 360 GLY A N 1
ATOM 2735 C CA . GLY A 1 360 ? -11.648 -27.204 -18.935 1.00 65.12 360 GLY A CA 1
ATOM 2736 C C . GLY A 1 360 ? -12.104 -27.978 -20.177 1.00 65.12 360 GLY A C 1
ATOM 2737 O O . GLY A 1 360 ? -11.786 -29.173 -20.300 1.00 65.12 360 GLY A O 1
ATOM 2738 N N . ALA A 1 361 ? -12.838 -27.359 -21.107 1.00 80.00 361 ALA A N 1
ATOM 2739 C CA . ALA A 1 361 ? -13.248 -27.982 -22.360 1.00 80.00 361 ALA A CA 1
ATOM 2740 C C . ALA A 1 361 ? -13.281 -27.006 -23.543 1.00 80.00 361 ALA A C 1
ATOM 2742 O O . ALA A 1 361 ? -13.972 -26.003 -23.520 1.00 80.00 361 ALA A O 1
ATOM 2743 N N . VAL A 1 362 ? -12.692 -27.399 -24.678 1.00 82.88 362 VAL A N 1
ATOM 2744 C CA . VAL A 1 362 ? -12.864 -26.665 -25.941 1.00 82.88 362 VAL A CA 1
ATOM 2745 C C . VAL A 1 362 ? -14.246 -26.967 -26.517 1.00 82.88 362 VAL A C 1
ATOM 2747 O O . VAL A 1 362 ? -14.510 -28.059 -27.045 1.00 82.88 362 VAL A O 1
ATOM 2750 N N . SER A 1 363 ? -15.144 -25.997 -26.399 1.00 85.31 363 SER A N 1
ATOM 2751 C CA . SER A 1 363 ? -16.572 -26.125 -26.634 1.00 85.31 363 SER A CA 1
ATOM 2752 C C . SER A 1 363 ? -17.154 -24.955 -27.443 1.00 85.31 363 SER A C 1
ATOM 2754 O O . SER A 1 363 ? -16.473 -24.125 -28.049 1.00 85.31 363 SER A O 1
ATOM 2756 N N . SER A 1 364 ? -18.486 -24.904 -27.517 1.00 85.12 364 SER A N 1
ATOM 2757 C CA . SER A 1 364 ? -19.179 -23.791 -28.166 1.00 85.12 364 SER A CA 1
ATOM 2758 C C . SER A 1 364 ? -19.057 -22.463 -27.415 1.00 85.12 364 SER A C 1
ATOM 2760 O O . SER A 1 364 ? -19.318 -21.433 -28.038 1.00 85.12 364 SER A O 1
ATOM 2762 N N . GLY A 1 365 ? -18.704 -22.480 -26.122 1.00 76.19 365 GLY A N 1
ATOM 2763 C CA . GLY A 1 365 ? -18.397 -21.269 -25.348 1.00 76.19 365 GLY A CA 1
ATOM 2764 C C . GLY A 1 365 ? -17.184 -20.552 -25.934 1.00 76.19 365 GLY A C 1
ATOM 2765 O O . GLY A 1 365 ? -17.297 -19.415 -26.402 1.00 76.19 365 GLY A O 1
ATOM 2766 N N . ASP A 1 366 ? -16.095 -21.296 -26.102 1.00 81.38 366 ASP A N 1
ATOM 2767 C CA . ASP A 1 366 ? -14.829 -20.844 -26.689 1.00 81.38 366 ASP A CA 1
ATOM 2768 C C . ASP A 1 366 ? -14.987 -20.399 -28.133 1.00 81.38 366 ASP A C 1
ATOM 2770 O O . ASP A 1 366 ? -14.464 -19.369 -28.551 1.00 81.38 366 ASP A O 1
ATOM 2774 N N . LEU A 1 367 ? -15.784 -21.136 -28.909 1.00 87.62 367 LEU A N 1
ATOM 2775 C CA . LEU A 1 367 ? -16.122 -20.731 -30.268 1.00 87.62 367 LEU A CA 1
ATOM 2776 C C . LEU A 1 367 ? -16.814 -19.360 -30.297 1.00 87.62 367 LEU A C 1
ATOM 2778 O O . LEU A 1 367 ? -16.553 -18.551 -31.189 1.00 87.62 367 LEU A O 1
ATOM 2782 N N . GLY A 1 368 ? -17.706 -19.096 -29.340 1.00 77.81 368 GLY A N 1
ATOM 2783 C CA . GLY A 1 368 ? -18.357 -17.799 -29.189 1.00 77.81 368 GLY A CA 1
ATOM 2784 C C . GLY A 1 368 ? -17.352 -16.686 -28.901 1.00 77.81 368 GLY A C 1
ATOM 2785 O O . GLY A 1 368 ? -17.421 -15.626 -29.528 1.00 77.81 368 GLY A O 1
ATOM 2786 N N . LEU A 1 369 ? -16.387 -16.951 -28.019 1.00 72.38 369 LEU A N 1
ATOM 2787 C CA . LEU A 1 369 ? -15.321 -16.017 -27.658 1.00 72.38 369 LEU A CA 1
ATOM 2788 C C . LEU A 1 369 ? -14.367 -15.749 -28.826 1.00 72.38 369 LEU A C 1
ATOM 2790 O O . LEU A 1 369 ? -14.116 -14.585 -29.142 1.00 72.38 369 LEU A O 1
ATOM 2794 N N . LEU A 1 370 ? -13.943 -16.784 -29.554 1.00 82.31 370 LEU A N 1
ATOM 2795 C CA . LEU A 1 370 ? -13.106 -16.642 -30.747 1.00 82.31 370 LEU A CA 1
ATOM 2796 C C . LEU A 1 370 ? -13.805 -15.819 -31.833 1.00 82.31 370 LEU A C 1
ATOM 2798 O O . LEU A 1 370 ? -13.211 -14.913 -32.414 1.00 82.31 370 LEU A O 1
ATOM 2802 N N . ILE A 1 371 ? -15.090 -16.082 -32.092 1.00 82.94 371 ILE A N 1
ATOM 2803 C CA . ILE A 1 371 ? -15.871 -15.306 -33.067 1.00 82.94 371 ILE A CA 1
ATOM 2804 C C . ILE A 1 371 ? -16.048 -13.854 -32.608 1.00 82.94 371 ILE A C 1
ATOM 2806 O O . ILE A 1 371 ? -16.031 -12.947 -33.440 1.00 82.94 371 ILE A O 1
ATOM 2810 N N . SER A 1 372 ? -16.205 -13.610 -31.306 1.00 73.50 372 SER A N 1
ATOM 2811 C CA . SER A 1 372 ? -16.321 -12.248 -30.773 1.00 73.50 372 SER A CA 1
ATOM 2812 C C . SER A 1 372 ? -15.034 -11.429 -30.937 1.00 73.50 372 SER A C 1
ATOM 2814 O O . SER A 1 372 ? -15.104 -10.215 -31.116 1.00 73.50 372 SER A O 1
ATOM 2816 N N . ALA A 1 373 ? -13.881 -12.102 -30.960 1.00 74.00 373 ALA A N 1
ATOM 2817 C CA . ALA A 1 373 ? -12.556 -11.509 -31.114 1.00 74.00 373 ALA A CA 1
ATOM 2818 C C . ALA A 1 373 ? -12.070 -11.432 -32.578 1.00 74.00 373 ALA A C 1
ATOM 2820 O O . ALA A 1 373 ? -10.921 -11.073 -32.825 1.00 74.00 373 ALA A O 1
ATOM 2821 N N . TRP A 1 374 ? -12.920 -11.762 -33.559 1.00 85.31 374 TRP A N 1
ATOM 2822 C CA . TRP A 1 374 ? -12.536 -11.876 -34.969 1.00 85.31 374 TRP A CA 1
ATOM 2823 C C . TRP A 1 374 ? -11.960 -10.575 -35.543 1.00 85.31 374 TRP A C 1
ATOM 2825 O O . TRP A 1 374 ? -12.634 -9.542 -35.583 1.00 85.31 374 TRP A O 1
ATOM 2835 N N . GLY A 1 375 ? -10.744 -10.635 -36.086 1.00 84.06 375 GLY A N 1
ATOM 2836 C CA . GLY A 1 375 ? -10.046 -9.470 -36.622 1.00 84.06 375 GLY A CA 1
ATOM 2837 C C . GLY A 1 375 ? -8.590 -9.383 -36.179 1.00 84.06 375 GLY A C 1
ATOM 2838 O O . GLY A 1 375 ? -7.963 -10.376 -35.840 1.00 84.06 375 GLY A O 1
ATOM 2839 N N . GLY A 1 376 ? -8.018 -8.182 -36.257 1.00 74.50 376 GLY A N 1
ATOM 2840 C CA . GLY A 1 376 ? -6.627 -7.966 -35.865 1.00 74.50 376 GLY A CA 1
ATOM 2841 C C . GLY A 1 376 ? -6.464 -7.935 -34.353 1.00 74.50 376 GLY A C 1
ATOM 2842 O O . GLY A 1 376 ? -7.217 -7.244 -33.670 1.00 74.50 376 GLY A O 1
ATOM 2843 N N . CYS A 1 377 ? -5.459 -8.643 -33.852 1.00 63.53 377 CYS A N 1
ATOM 2844 C CA . CYS A 1 377 ? -5.135 -8.646 -32.437 1.00 63.53 377 CYS A CA 1
ATOM 2845 C C . CYS A 1 377 ? -4.407 -7.375 -32.019 1.00 63.53 377 CYS A C 1
ATOM 2847 O O . CYS A 1 377 ? -3.569 -6.836 -32.754 1.00 63.53 377 CYS A O 1
ATOM 2849 N N . SER A 1 378 ? -4.694 -6.929 -30.795 1.00 60.09 378 SER A N 1
ATOM 2850 C CA . SER A 1 378 ? -3.821 -5.975 -30.126 1.00 60.09 378 SER A CA 1
ATOM 2851 C C . SER A 1 378 ? -2.461 -6.637 -29.912 1.00 60.09 378 SER A C 1
ATOM 2853 O O . SER A 1 378 ? -2.387 -7.770 -29.447 1.00 60.09 378 SER A O 1
ATOM 2855 N N . LYS A 1 379 ? -1.376 -5.939 -30.259 1.00 49.56 379 LYS A N 1
ATOM 2856 C CA . LYS A 1 379 ? -0.002 -6.382 -29.954 1.00 49.56 379 LYS A CA 1
ATOM 2857 C C . LYS A 1 379 ? 0.419 -6.023 -28.524 1.00 49.56 379 LYS A C 1
ATOM 2859 O O . LYS A 1 379 ? 1.603 -6.087 -28.217 1.00 49.56 379 LYS A O 1
ATOM 2864 N N . ASP A 1 380 ? -0.542 -5.585 -27.716 1.00 45.62 380 ASP A N 1
ATOM 2865 C CA . ASP A 1 380 ? -0.379 -5.147 -26.337 1.00 45.62 380 ASP A CA 1
ATOM 2866 C C . ASP A 1 380 ? -0.414 -6.363 -25.391 1.00 45.62 380 ASP A C 1
ATOM 2868 O O . ASP A 1 380 ? -1.461 -7.011 -25.274 1.00 45.62 380 ASP A O 1
ATOM 2872 N N . PRO A 1 381 ? 0.695 -6.693 -24.709 1.00 40.47 381 PRO A N 1
ATOM 2873 C CA . PRO A 1 381 ? 0.776 -7.822 -23.782 1.00 40.47 381 PRO A CA 1
ATOM 2874 C C . PRO A 1 381 ? -0.150 -7.690 -22.562 1.00 40.47 381 PRO A C 1
ATOM 2876 O O . PRO A 1 381 ? -0.394 -8.689 -21.878 1.00 40.47 381 PRO A O 1
ATOM 2879 N N . LYS A 1 382 ? -0.713 -6.495 -22.304 1.00 39.97 382 LYS A N 1
ATOM 2880 C CA . LYS A 1 382 ? -1.728 -6.240 -21.266 1.00 39.97 382 LYS A CA 1
ATOM 2881 C C . LYS A 1 382 ? -3.092 -6.838 -21.575 1.00 39.97 382 LYS A C 1
ATOM 2883 O O . LYS A 1 382 ? -3.778 -7.262 -20.646 1.00 39.97 382 LYS A O 1
ATOM 2888 N N . PHE A 1 383 ? -3.432 -6.940 -22.858 1.00 49.03 383 PHE A N 1
ATOM 2889 C CA . PHE A 1 383 ? -4.678 -7.515 -23.366 1.00 49.03 383 PHE A CA 1
ATOM 2890 C C . PHE A 1 383 ? -4.354 -8.617 -24.378 1.00 49.03 383 PHE A C 1
ATOM 2892 O O . PHE A 1 383 ? -4.576 -8.440 -25.582 1.00 49.03 383 PHE A O 1
ATOM 2899 N N . PRO A 1 384 ? -3.769 -9.737 -23.918 1.00 52.31 384 PRO A N 1
ATOM 2900 C CA . PRO A 1 384 ? -3.334 -10.786 -24.817 1.00 52.31 384 PRO A CA 1
ATOM 2901 C C . PRO A 1 384 ? -4.544 -11.328 -25.591 1.00 52.31 384 PRO A C 1
ATOM 2903 O O . PRO A 1 384 ? -5.613 -11.589 -25.039 1.00 52.31 384 PRO A O 1
ATOM 2906 N N . CYS A 1 385 ? -4.391 -11.423 -26.910 1.00 67.31 385 CYS A N 1
ATOM 2907 C CA . CYS A 1 385 ? -5.449 -11.840 -27.820 1.00 67.31 385 CYS A CA 1
ATOM 2908 C C . CYS A 1 385 ? -5.623 -13.359 -27.731 1.00 67.31 385 CYS A C 1
ATOM 2910 O O . CYS A 1 385 ? -5.141 -14.084 -28.596 1.00 67.31 385 CYS A O 1
ATOM 2912 N N . CYS A 1 386 ? -6.285 -13.850 -26.679 1.00 71.19 386 CYS A N 1
ATOM 2913 C CA . CYS A 1 386 ? -6.354 -15.290 -26.396 1.00 71.19 386 CYS A CA 1
ATOM 2914 C C . CYS A 1 386 ? -6.931 -16.115 -27.563 1.00 71.19 386 CYS A C 1
ATOM 2916 O O . CYS A 1 386 ? -6.668 -17.306 -27.659 1.00 71.19 386 CYS A O 1
ATOM 2918 N N . ALA A 1 387 ? -7.699 -15.481 -28.454 1.00 76.44 387 ALA A N 1
ATOM 2919 C CA . ALA A 1 387 ? -8.326 -16.097 -29.618 1.00 76.44 387 ALA A CA 1
ATOM 2920 C C . ALA A 1 387 ? -7.424 -16.227 -30.871 1.00 76.44 387 ALA A C 1
ATOM 2922 O O . ALA A 1 387 ? -7.861 -16.844 -31.842 1.00 76.44 387 ALA A O 1
ATOM 2923 N N . ASP A 1 388 ? -6.211 -15.658 -30.887 1.00 77.44 388 ASP A N 1
ATOM 2924 C CA . ASP A 1 388 ? -5.207 -15.854 -31.954 1.00 77.44 388 ASP A CA 1
ATOM 2925 C C . ASP A 1 388 ? -4.333 -17.059 -31.617 1.00 77.44 388 ASP A C 1
ATOM 2927 O O . ASP A 1 388 ? -3.305 -16.967 -30.945 1.00 77.44 388 ASP A O 1
ATOM 2931 N N . LEU A 1 389 ? -4.819 -18.222 -32.035 1.00 70.31 389 LEU A N 1
ATOM 2932 C CA . LEU A 1 389 ? -4.295 -19.521 -31.641 1.00 70.31 389 LEU A CA 1
ATOM 2933 C C . LEU A 1 389 ? -3.057 -19.924 -32.448 1.00 70.31 389 LEU A C 1
ATOM 2935 O O . LEU A 1 389 ? -2.288 -20.765 -31.983 1.00 70.31 389 LEU A O 1
ATOM 2939 N N . ASP A 1 390 ? -2.850 -19.367 -33.645 1.00 69.31 390 ASP A N 1
ATOM 2940 C CA . ASP A 1 390 ? -1.620 -19.589 -34.420 1.00 69.31 390 ASP A CA 1
ATOM 2941 C C . ASP A 1 390 ? -0.543 -18.508 -34.204 1.00 69.31 390 ASP A C 1
ATOM 2943 O O . ASP A 1 390 ? 0.587 -18.662 -34.685 1.00 69.31 390 ASP A O 1
ATOM 2947 N N . GLY A 1 391 ? -0.872 -17.454 -33.446 1.00 61.09 391 GLY A N 1
ATOM 2948 C CA . GLY A 1 391 ? 0.039 -16.389 -33.037 1.00 61.09 391 GLY A CA 1
ATOM 2949 C C . GLY A 1 391 ? 0.475 -15.481 -34.187 1.00 61.09 391 GLY A C 1
ATOM 2950 O O . GLY A 1 391 ? 1.537 -14.850 -34.113 1.00 61.09 391 GLY A O 1
ATOM 2951 N N . ASN A 1 392 ? -0.285 -15.437 -35.285 1.00 66.44 392 ASN A N 1
ATOM 2952 C CA . ASN A 1 392 ? 0.048 -14.627 -36.457 1.00 66.44 392 ASN A CA 1
ATOM 2953 C C . ASN A 1 392 ? -0.368 -13.146 -36.308 1.00 66.44 392 ASN A C 1
ATOM 2955 O O . ASN A 1 392 ? -0.032 -12.318 -37.167 1.00 66.44 392 ASN A O 1
ATOM 2959 N N . GLY A 1 393 ? -1.057 -12.798 -35.219 1.00 69.50 393 GLY A N 1
ATOM 2960 C CA . GLY A 1 393 ? -1.562 -11.467 -34.898 1.00 69.50 393 GLY A CA 1
ATOM 2961 C C . GLY A 1 393 ? -2.950 -11.158 -35.468 1.00 69.50 393 GLY A C 1
ATOM 2962 O O . GLY A 1 393 ? -3.357 -9.991 -35.446 1.00 69.50 393 GLY A O 1
ATOM 2963 N N . LEU A 1 394 ? -3.668 -12.141 -36.018 1.00 81.06 394 LEU A N 1
ATOM 2964 C CA . LEU A 1 394 ? -5.008 -11.999 -36.596 1.00 81.06 394 LEU A CA 1
ATOM 2965 C C . LEU A 1 394 ? -5.896 -13.180 -36.190 1.00 81.06 394 LEU A C 1
ATOM 2967 O O . LEU A 1 394 ? -5.719 -14.265 -36.727 1.00 81.06 394 LEU A O 1
ATOM 2971 N N . VAL A 1 395 ? -6.960 -12.933 -35.424 1.00 85.06 395 VAL A N 1
ATOM 2972 C CA . VAL A 1 395 ? -8.038 -13.912 -35.215 1.00 85.06 395 VAL A CA 1
ATOM 2973 C C . VAL A 1 395 ? -8.831 -14.071 -36.506 1.00 85.06 395 VAL A C 1
ATOM 2975 O O . VAL A 1 395 ? -9.582 -13.178 -36.924 1.00 85.06 395 VAL A O 1
ATOM 2978 N N . ASN A 1 396 ? -8.658 -15.202 -37.178 1.00 87.69 396 ASN A N 1
ATOM 2979 C CA . ASN A 1 396 ? -9.304 -15.481 -38.447 1.00 87.69 396 ASN A CA 1
ATOM 2980 C C . ASN A 1 396 ? -9.691 -16.963 -38.599 1.00 87.69 396 ASN A C 1
ATOM 2982 O O . ASN A 1 396 ? -9.770 -17.741 -37.653 1.00 87.69 396 ASN A O 1
ATOM 2986 N N . SER A 1 397 ? -10.000 -17.369 -39.831 1.00 91.75 397 SER A N 1
ATOM 2987 C CA . SER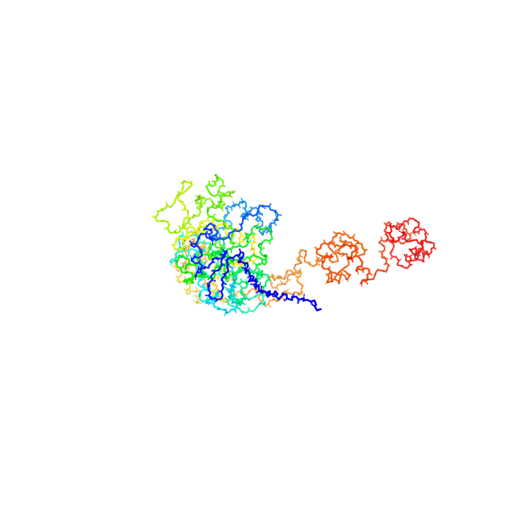 A 1 397 ? -10.399 -18.745 -40.129 1.00 91.75 397 SER A CA 1
ATOM 2988 C C . SER A 1 397 ? -9.331 -19.796 -39.806 1.00 91.75 397 SER A C 1
ATOM 2990 O O . SER A 1 397 ? -9.687 -20.962 -39.651 1.00 91.75 397 SER A O 1
ATOM 2992 N N . ALA A 1 398 ? -8.051 -19.416 -39.744 1.00 80.50 398 ALA A N 1
ATOM 2993 C CA . ALA A 1 398 ? -6.965 -20.298 -39.327 1.00 80.50 398 ALA A CA 1
ATOM 2994 C C . ALA A 1 398 ? -7.111 -20.677 -37.845 1.00 80.50 398 ALA A C 1
ATOM 2996 O O . ALA A 1 398 ? -7.142 -21.865 -37.529 1.00 80.50 398 ALA A O 1
ATOM 2997 N N . ASP A 1 399 ? -7.350 -19.693 -36.980 1.00 83.38 399 ASP A N 1
ATOM 2998 C CA . ASP A 1 399 ? -7.585 -19.869 -35.542 1.00 83.38 399 ASP A CA 1
ATOM 2999 C C . ASP A 1 399 ? -8.877 -20.626 -35.274 1.00 83.38 399 ASP A C 1
ATOM 3001 O O . ASP A 1 399 ? -8.910 -21.556 -34.476 1.00 83.38 399 ASP A O 1
ATOM 3005 N N . LEU A 1 400 ? -9.933 -20.322 -36.032 1.00 90.50 400 LEU A N 1
ATOM 3006 C CA . LEU A 1 400 ? -11.163 -21.111 -35.993 1.00 90.50 400 LEU A CA 1
ATOM 3007 C C . LEU A 1 400 ? -10.907 -22.584 -36.354 1.00 90.50 400 LEU A C 1
ATOM 3009 O O . LEU A 1 400 ? -11.484 -23.486 -35.748 1.00 90.50 400 LEU A O 1
ATOM 3013 N N . GLY A 1 401 ? -10.054 -22.839 -37.348 1.00 78.81 401 GLY A N 1
ATOM 3014 C CA . GLY A 1 401 ? -9.653 -24.191 -37.732 1.00 78.81 401 GLY A CA 1
ATOM 3015 C C . GLY A 1 401 ? -8.878 -24.914 -36.629 1.00 78.81 401 GLY A C 1
ATOM 3016 O O . GLY A 1 401 ? -9.069 -26.117 -36.450 1.00 78.81 401 GLY A O 1
ATOM 3017 N N . LEU A 1 402 ? -8.052 -24.186 -35.875 1.00 74.00 402 LEU A N 1
ATOM 3018 C CA . LEU A 1 402 ? -7.303 -24.698 -34.728 1.00 74.00 402 LEU A CA 1
ATOM 3019 C C . LEU A 1 402 ? -8.205 -24.988 -33.525 1.00 74.00 402 LEU A C 1
ATOM 3021 O O . LEU A 1 402 ? -8.124 -26.088 -32.981 1.00 74.00 402 LEU A O 1
ATOM 3025 N N . LEU A 1 403 ? -9.125 -24.080 -33.187 1.00 83.31 403 LEU A N 1
ATOM 3026 C CA . LEU A 1 403 ? -10.105 -24.266 -32.112 1.00 83.31 403 LEU A CA 1
ATOM 3027 C C . LEU A 1 403 ? -11.012 -25.472 -32.388 1.00 83.31 403 LEU A C 1
ATOM 3029 O O . LEU A 1 403 ? -11.195 -26.335 -31.535 1.00 83.31 403 LEU A O 1
ATOM 3033 N N . ILE A 1 404 ? -11.525 -25.603 -33.616 1.00 87.88 404 ILE A N 1
ATOM 3034 C CA . ILE A 1 404 ? -12.323 -26.776 -34.016 1.00 87.88 404 ILE A CA 1
ATOM 3035 C C . ILE A 1 404 ? -11.471 -28.057 -34.020 1.00 87.88 404 ILE A C 1
ATOM 3037 O O . ILE A 1 404 ? -11.983 -29.139 -33.733 1.00 87.88 404 ILE A O 1
ATOM 3041 N N . GLY A 1 405 ? -10.178 -27.961 -34.338 1.00 78.56 405 GLY A N 1
ATOM 3042 C CA . GLY A 1 405 ? -9.246 -29.088 -34.289 1.00 78.56 405 GLY A CA 1
ATOM 3043 C C . GLY A 1 405 ? -8.971 -29.603 -32.872 1.00 78.56 405 GLY A C 1
ATOM 3044 O O . GLY A 1 405 ? -8.671 -30.786 -32.716 1.00 78.56 405 GLY A O 1
ATOM 3045 N N . ALA A 1 406 ? -9.112 -28.739 -31.865 1.00 75.56 406 ALA A N 1
ATOM 3046 C CA . ALA A 1 406 ? -8.916 -29.041 -30.449 1.00 75.56 406 ALA A CA 1
ATOM 3047 C C . ALA A 1 406 ? -10.216 -29.400 -29.700 1.00 75.56 406 ALA A C 1
ATOM 3049 O O . ALA A 1 406 ? -10.185 -29.612 -28.493 1.00 75.56 406 ALA A O 1
ATOM 3050 N N . TRP A 1 407 ? -11.349 -29.499 -30.405 1.00 86.12 407 TRP A N 1
ATOM 3051 C CA . TRP A 1 407 ? -12.676 -29.675 -29.807 1.00 86.12 407 TRP A CA 1
ATOM 3052 C C . TRP A 1 407 ? -12.785 -30.913 -28.903 1.00 86.12 407 TRP A C 1
ATOM 3054 O O . TRP A 1 407 ? -12.630 -32.049 -29.367 1.00 86.12 407 TRP A O 1
ATOM 3064 N N . GLY A 1 408 ? -13.143 -30.709 -27.634 1.00 82.56 408 GLY A N 1
ATOM 3065 C CA . GLY A 1 408 ? -13.246 -31.771 -26.633 1.00 82.56 408 GLY A CA 1
ATOM 3066 C C . GLY A 1 408 ? -12.750 -31.356 -25.246 1.00 82.56 408 GLY A C 1
ATOM 3067 O O . GLY A 1 408 ? -12.381 -30.212 -25.020 1.00 82.56 408 GLY A O 1
ATOM 3068 N N . GLY A 1 409 ? -12.770 -32.305 -24.306 1.00 73.06 409 GLY A N 1
ATOM 3069 C CA . GLY A 1 409 ? -12.251 -32.083 -22.954 1.00 73.06 409 GLY A CA 1
ATOM 3070 C C . GLY A 1 409 ? -10.727 -31.993 -22.939 1.00 73.06 409 GLY A C 1
ATOM 3071 O O . GLY A 1 409 ? -10.051 -32.717 -23.678 1.00 73.06 409 GLY A O 1
ATOM 3072 N N . CYS A 1 410 ? -10.202 -31.123 -22.088 1.00 67.56 410 CYS A N 1
ATOM 3073 C CA . CYS A 1 410 ? -8.772 -30.903 -21.955 1.00 67.56 410 CYS A CA 1
ATOM 3074 C C . CYS A 1 410 ? -8.094 -32.064 -21.202 1.00 67.56 410 CYS A C 1
ATOM 3076 O O . CYS A 1 410 ? -8.730 -32.714 -20.365 1.00 67.56 410 CYS A O 1
ATOM 3078 N N . PRO A 1 411 ? -6.822 -32.392 -21.501 1.00 57.66 411 PRO A N 1
ATOM 3079 C CA . PRO A 1 411 ? -6.073 -33.345 -20.694 1.00 57.66 411 PRO A CA 1
ATOM 3080 C C . PRO A 1 411 ? -5.963 -32.803 -19.266 1.00 57.66 411 PRO A C 1
ATOM 3082 O O . PRO A 1 411 ? -5.446 -31.708 -19.072 1.00 57.66 411 PRO A O 1
ATOM 3085 N N . VAL A 1 412 ? -6.466 -33.558 -18.289 1.00 57.88 412 VAL A N 1
ATOM 3086 C CA . VAL A 1 412 ? -6.321 -33.215 -16.869 1.00 57.88 412 VAL A CA 1
ATOM 3087 C C . VAL A 1 412 ? -4.845 -33.176 -16.486 1.00 57.88 412 VAL A C 1
ATOM 3089 O O . VAL A 1 412 ? -4.054 -33.995 -16.975 1.00 57.88 412 VAL A O 1
ATOM 3092 N N . ASP A 1 413 ? -4.494 -32.243 -15.603 1.00 56.16 413 ASP A N 1
ATOM 3093 C CA . ASP A 1 413 ? -3.213 -32.266 -14.908 1.00 56.16 413 ASP A CA 1
ATOM 3094 C C . ASP A 1 413 ? -3.073 -33.642 -14.226 1.00 56.16 413 ASP A C 1
ATOM 3096 O O . ASP A 1 413 ? -3.935 -34.022 -13.427 1.00 56.16 413 ASP A O 1
ATOM 3100 N N . PRO A 1 414 ? -2.025 -34.432 -14.529 1.00 58.31 414 PRO A N 1
ATOM 3101 C CA . PRO A 1 414 ? -1.776 -35.714 -13.872 1.00 58.31 414 PRO A CA 1
ATOM 3102 C C . PRO A 1 414 ? -1.677 -35.626 -12.341 1.00 58.31 414 PRO A C 1
ATOM 3104 O O . PRO A 1 414 ? -1.707 -36.663 -11.678 1.00 58.31 414 PRO A O 1
ATOM 3107 N N . CYS A 1 415 ? -1.516 -34.419 -11.800 1.00 55.53 415 CYS A N 1
ATOM 3108 C CA . CYS A 1 415 ? -1.414 -34.111 -10.382 1.00 55.53 415 CYS A CA 1
ATOM 3109 C C . CYS A 1 415 ? -2.733 -33.650 -9.739 1.00 55.53 415 CYS A C 1
ATOM 3111 O O . CYS A 1 415 ? -2.794 -33.512 -8.516 1.00 55.53 415 CYS A O 1
ATOM 3113 N N . GLU A 1 416 ? -3.810 -33.467 -10.509 1.00 60.28 416 GLU A N 1
ATOM 3114 C CA . GLU A 1 416 ? -5.114 -33.093 -9.962 1.00 60.28 416 GLU A CA 1
ATOM 3115 C C . GLU A 1 416 ? -5.686 -34.235 -9.095 1.00 60.28 416 GLU A C 1
ATOM 3117 O O . GLU A 1 416 ? -6.007 -35.324 -9.578 1.00 60.28 416 GLU A O 1
ATOM 3122 N N . GLY A 1 417 ? -5.788 -33.998 -7.782 1.00 59.97 417 GLY A N 1
ATOM 3123 C CA . GLY A 1 417 ? -6.251 -34.985 -6.795 1.00 59.97 417 GLY A CA 1
ATOM 3124 C C . GLY A 1 417 ? -5.171 -35.936 -6.261 1.00 59.97 417 GLY A C 1
ATOM 3125 O O . GLY A 1 417 ? -5.505 -36.885 -5.546 1.00 59.97 417 GLY A O 1
ATOM 3126 N N . VAL A 1 418 ? -3.896 -35.701 -6.582 1.00 70.25 418 VAL A N 1
ATOM 3127 C CA . VAL A 1 418 ? -2.763 -36.432 -6.003 1.00 70.25 418 VAL A CA 1
ATOM 3128 C C . VAL A 1 418 ? -2.298 -35.701 -4.742 1.00 70.25 418 VAL A C 1
ATOM 3130 O O . VAL A 1 418 ? -1.711 -34.627 -4.825 1.00 70.25 418 VAL A O 1
ATOM 3133 N N . ASP A 1 419 ? -2.567 -36.282 -3.571 1.00 78.44 419 ASP A N 1
ATOM 3134 C CA . ASP A 1 419 ? -1.987 -35.818 -2.307 1.00 78.44 419 ASP A CA 1
ATOM 3135 C C . ASP A 1 419 ? -0.536 -36.299 -2.221 1.00 78.44 419 ASP A C 1
ATOM 3137 O O . ASP A 1 419 ? -0.279 -37.498 -2.069 1.00 78.44 419 ASP A O 1
ATOM 3141 N N . CYS A 1 420 ? 0.401 -35.369 -2.394 1.00 73.88 420 CYS A N 1
ATOM 3142 C CA . CYS A 1 420 ? 1.828 -35.646 -2.289 1.00 73.88 420 CYS A CA 1
ATOM 3143 C C . CYS A 1 420 ? 2.407 -35.379 -0.907 1.00 73.88 420 CYS A C 1
ATOM 3145 O O . CYS A 1 420 ? 3.609 -35.564 -0.739 1.00 73.88 420 CYS A O 1
ATOM 3147 N N . SER A 1 421 ? 1.582 -35.004 0.075 1.00 77.50 421 SER A N 1
ATOM 3148 C CA . SER A 1 421 ? 2.100 -34.759 1.408 1.00 77.50 421 SER A CA 1
ATOM 3149 C C . SER A 1 421 ? 2.515 -36.055 2.093 1.00 77.50 421 SER A C 1
ATOM 3151 O O . SER A 1 421 ? 1.721 -36.986 2.245 1.00 77.50 421 SER A O 1
ATOM 3153 N N . ASP A 1 422 ? 3.773 -36.133 2.521 1.00 70.25 422 ASP A N 1
ATOM 3154 C CA . ASP A 1 422 ? 4.257 -37.212 3.390 1.00 70.25 422 ASP A CA 1
ATOM 3155 C C . ASP A 1 422 ? 4.118 -36.886 4.883 1.00 70.25 422 ASP A C 1
ATOM 3157 O O . ASP A 1 422 ? 4.427 -37.728 5.733 1.00 70.25 422 ASP A O 1
ATOM 3161 N N . GLY A 1 423 ? 3.582 -35.705 5.201 1.00 57.56 423 GLY A N 1
ATOM 3162 C CA . GLY A 1 423 ? 3.420 -35.223 6.565 1.00 57.56 423 GLY A CA 1
ATOM 3163 C C . GLY A 1 423 ? 4.722 -34.748 7.209 1.00 57.56 423 GLY A C 1
ATOM 3164 O O . GLY A 1 423 ? 4.722 -34.525 8.423 1.00 57.56 423 GLY A O 1
ATOM 3165 N N . ASP A 1 424 ? 5.804 -34.597 6.441 1.00 57.19 424 ASP A N 1
ATOM 3166 C CA . ASP A 1 424 ? 7.049 -33.982 6.882 1.00 57.19 424 ASP A CA 1
ATOM 3167 C C . ASP A 1 424 ? 7.047 -32.482 6.514 1.00 57.19 424 ASP A C 1
ATOM 3169 O O . ASP A 1 424 ? 7.127 -32.119 5.343 1.00 57.19 424 ASP A O 1
ATOM 3173 N N . PRO A 1 425 ? 6.967 -31.559 7.492 1.00 55.75 425 PRO A N 1
ATOM 3174 C CA . PRO A 1 425 ? 7.007 -30.124 7.208 1.00 55.75 425 PRO A CA 1
ATOM 3175 C C . PRO A 1 425 ? 8.368 -29.648 6.664 1.00 55.75 425 PRO A C 1
ATOM 3177 O O . PRO A 1 425 ? 8.502 -28.472 6.323 1.00 55.75 425 PRO A O 1
ATOM 3180 N N . CYS A 1 426 ? 9.377 -30.526 6.608 1.00 56.28 426 CYS A N 1
ATOM 3181 C CA . CYS A 1 426 ? 10.717 -30.238 6.109 1.00 56.28 426 CYS A CA 1
ATOM 3182 C C . CYS A 1 426 ? 11.023 -30.785 4.714 1.00 56.28 426 CYS A C 1
ATOM 3184 O O . CYS A 1 426 ? 12.157 -30.643 4.241 1.00 56.28 426 CYS A O 1
ATOM 3186 N N . THR A 1 427 ? 10.031 -31.324 4.014 1.00 69.00 427 THR A N 1
ATOM 3187 C CA . THR A 1 427 ? 10.102 -31.587 2.577 1.00 69.00 427 THR A CA 1
ATOM 3188 C C . THR A 1 427 ? 9.242 -30.598 1.803 1.00 69.00 427 THR A C 1
ATOM 3190 O O . THR A 1 427 ? 8.225 -30.089 2.265 1.00 69.00 427 THR A O 1
ATOM 3193 N N . THR A 1 428 ? 9.678 -30.287 0.587 1.00 69.12 428 THR A N 1
ATOM 3194 C CA . THR A 1 428 ? 8.815 -29.660 -0.412 1.00 69.12 428 THR A CA 1
ATOM 3195 C C . THR A 1 428 ? 8.073 -30.756 -1.156 1.00 69.12 428 THR A C 1
ATOM 3197 O O . THR A 1 428 ? 8.668 -31.488 -1.946 1.00 69.12 428 THR A O 1
ATOM 3200 N N . ASP A 1 429 ? 6.772 -30.857 -0.903 1.00 79.94 429 ASP A N 1
ATOM 3201 C CA . ASP A 1 429 ? 5.899 -31.846 -1.529 1.00 79.94 429 ASP A CA 1
ATOM 3202 C C . ASP A 1 429 ? 5.450 -31.336 -2.902 1.00 79.94 429 ASP A C 1
ATOM 3204 O O . ASP A 1 429 ? 4.632 -30.424 -3.027 1.00 79.94 429 ASP A O 1
ATOM 3208 N N . THR A 1 430 ? 6.017 -31.904 -3.963 1.00 75.81 430 THR A N 1
ATOM 3209 C CA . THR A 1 430 ? 5.778 -31.489 -5.349 1.00 75.81 430 THR A CA 1
ATOM 3210 C C . THR A 1 430 ? 5.301 -32.671 -6.181 1.00 75.81 430 THR A C 1
ATOM 3212 O O . THR A 1 430 ? 5.908 -33.739 -6.172 1.00 75.81 430 THR A O 1
ATOM 3215 N N . CYS A 1 431 ? 4.243 -32.490 -6.969 1.00 64.44 431 CYS A N 1
ATOM 3216 C CA . CYS A 1 431 ? 3.839 -33.476 -7.966 1.00 64.44 431 CYS A CA 1
ATOM 3217 C C . CYS A 1 431 ? 4.391 -33.106 -9.348 1.00 64.44 431 CYS A C 1
ATOM 3219 O O . CYS A 1 431 ? 4.203 -31.985 -9.817 1.00 64.44 431 CYS A O 1
ATOM 3221 N N . ILE A 1 432 ? 5.049 -34.053 -10.022 1.00 70.94 432 ILE A N 1
ATOM 3222 C CA . ILE A 1 432 ? 5.487 -33.906 -11.417 1.00 70.94 432 ILE A CA 1
ATOM 3223 C C . ILE A 1 432 ? 5.055 -35.158 -12.186 1.00 70.94 432 ILE A C 1
ATOM 3225 O O . ILE A 1 432 ? 5.418 -36.280 -11.829 1.00 70.94 432 ILE A O 1
ATOM 3229 N N . GLU A 1 433 ? 4.258 -34.977 -13.243 1.00 72.69 433 GLU A N 1
ATOM 3230 C CA . GLU A 1 433 ? 3.714 -36.066 -14.079 1.00 72.69 433 GLU A CA 1
ATOM 3231 C C . GLU A 1 433 ? 2.956 -37.158 -13.285 1.00 72.69 433 GLU A C 1
ATOM 3233 O O . GLU A 1 433 ? 3.043 -38.350 -13.595 1.00 72.69 433 GLU A O 1
ATOM 3238 N N . GLY A 1 434 ? 2.215 -36.771 -12.240 1.00 70.38 434 GLY A N 1
ATOM 3239 C CA . GLY A 1 434 ? 1.423 -37.698 -11.419 1.00 70.38 434 GLY A CA 1
ATOM 3240 C C . GLY A 1 434 ? 2.261 -38.542 -10.453 1.00 70.38 434 GLY A C 1
ATOM 3241 O O . GLY A 1 434 ? 1.807 -39.586 -9.978 1.00 70.38 434 GLY A O 1
ATOM 3242 N N . LYS A 1 435 ? 3.504 -38.126 -10.186 1.00 75.12 435 LYS A N 1
ATOM 3243 C CA . LYS A 1 435 ? 4.397 -38.721 -9.188 1.00 75.12 435 LYS A CA 1
ATOM 3244 C C . LYS A 1 435 ? 4.794 -37.672 -8.165 1.00 75.12 435 LYS A C 1
ATOM 3246 O O . LYS A 1 435 ? 5.108 -36.547 -8.538 1.00 75.12 435 LYS A O 1
ATOM 3251 N N . CYS A 1 436 ? 4.828 -38.080 -6.906 1.00 74.75 436 CYS A N 1
ATOM 3252 C CA . CYS A 1 436 ? 5.242 -37.223 -5.808 1.00 74.75 436 CYS A CA 1
ATOM 3253 C C . CYS A 1 436 ? 6.764 -37.198 -5.661 1.00 74.75 436 CYS A C 1
ATOM 3255 O O . CYS A 1 436 ? 7.430 -38.232 -5.785 1.00 74.75 436 CYS A O 1
ATOM 3257 N N . PHE A 1 437 ? 7.277 -36.005 -5.404 1.00 79.00 437 PHE A N 1
ATOM 3258 C CA . PHE A 1 437 ? 8.658 -35.673 -5.102 1.00 79.00 437 PHE A CA 1
ATOM 3259 C C . PHE A 1 437 ? 8.649 -34.888 -3.802 1.00 79.00 437 PHE A C 1
ATOM 3261 O O . PHE A 1 437 ? 7.989 -33.858 -3.728 1.00 79.00 437 PHE A O 1
ATOM 3268 N N . ASN A 1 438 ? 9.389 -35.369 -2.811 1.00 78.31 438 ASN A N 1
ATOM 3269 C CA . ASN A 1 438 ? 9.442 -34.760 -1.490 1.00 78.31 438 ASN A CA 1
ATOM 3270 C C . ASN A 1 438 ? 10.901 -34.370 -1.271 1.00 78.31 438 ASN A C 1
ATOM 3272 O O . ASN A 1 438 ? 11.719 -35.175 -0.818 1.00 78.31 438 ASN A O 1
ATOM 3276 N N . GLU A 1 439 ? 11.266 -33.185 -1.759 1.00 73.44 439 GLU A N 1
ATOM 3277 C CA . GLU A 1 439 ? 12.658 -32.731 -1.757 1.00 73.44 439 GLU A CA 1
ATOM 3278 C C . GLU A 1 439 ? 12.974 -32.054 -0.415 1.00 73.44 439 GLU A C 1
ATOM 3280 O O . GLU A 1 439 ? 12.261 -31.117 -0.039 1.00 73.44 439 GLU A O 1
ATOM 3285 N N . PRO A 1 440 ? 14.021 -32.484 0.317 1.00 52.88 440 PRO A N 1
ATOM 3286 C CA . PRO A 1 440 ? 14.373 -31.902 1.609 1.00 52.88 440 PRO A CA 1
ATOM 3287 C C . PRO A 1 440 ? 14.675 -30.406 1.507 1.00 52.88 440 PRO A C 1
ATOM 3289 O O . PRO A 1 440 ? 15.492 -29.985 0.683 1.00 52.88 440 PRO A O 1
ATOM 3292 N N . ILE A 1 441 ? 14.067 -29.605 2.381 1.00 52.50 441 ILE A N 1
ATOM 3293 C CA . ILE A 1 441 ? 14.350 -28.175 2.508 1.00 52.50 441 ILE A CA 1
ATOM 3294 C C . ILE A 1 441 ? 15.718 -28.012 3.191 1.00 52.50 441 ILE A C 1
ATOM 3296 O O . ILE A 1 441 ? 15.880 -28.425 4.343 1.00 52.50 441 ILE A O 1
ATOM 3300 N N . PRO A 1 442 ? 16.719 -27.389 2.540 1.00 42.50 442 PRO A N 1
ATOM 3301 C CA . PRO A 1 442 ? 18.018 -27.163 3.163 1.00 42.50 442 PRO A CA 1
ATOM 3302 C C . PRO A 1 442 ? 17.885 -26.267 4.405 1.00 42.50 442 PRO A C 1
ATOM 3304 O O . PRO A 1 442 ? 17.522 -25.100 4.291 1.00 42.50 442 PRO A O 1
ATOM 3307 N N . GLY A 1 443 ? 18.193 -26.811 5.586 1.00 51.12 443 GLY A N 1
ATOM 3308 C CA . GLY A 1 443 ? 18.108 -26.097 6.866 1.00 51.12 443 GLY A CA 1
ATOM 3309 C C . GLY A 1 443 ? 16.772 -26.229 7.607 1.00 51.12 443 GLY A C 1
ATOM 3310 O O . GLY A 1 443 ? 16.647 -25.686 8.699 1.00 51.12 443 GLY A O 1
ATOM 3311 N N . CYS A 1 444 ? 15.792 -26.966 7.074 1.00 45.09 444 CYS A N 1
ATOM 3312 C CA . CYS A 1 444 ? 14.624 -27.375 7.853 1.00 45.09 444 CYS A CA 1
ATOM 3313 C C . CYS A 1 444 ? 14.941 -28.667 8.612 1.00 45.09 444 CYS A C 1
ATOM 3315 O O . CYS A 1 444 ? 15.495 -29.604 8.040 1.00 45.09 444 CYS A O 1
ATOM 3317 N N . GLY A 1 445 ? 14.615 -28.710 9.905 1.00 52.47 445 GLY A N 1
ATOM 3318 C CA . GLY A 1 445 ? 14.851 -29.878 10.760 1.00 52.47 445 GLY A CA 1
ATOM 3319 C C . GLY A 1 445 ? 16.208 -29.896 11.472 1.00 52.47 445 GLY A C 1
ATOM 3320 O O . GLY A 1 445 ? 16.425 -30.761 12.314 1.00 52.47 445 GLY A O 1
ATOM 3321 N N . GLU A 1 446 ? 17.089 -28.923 11.221 1.00 50.59 446 GLU A N 1
ATOM 3322 C CA . GLU A 1 446 ? 18.192 -28.607 12.137 1.00 50.59 446 GLU A CA 1
ATOM 3323 C C . GLU A 1 446 ? 17.768 -27.437 13.023 1.00 50.59 446 GLU A C 1
ATOM 3325 O O . GLU A 1 446 ? 18.108 -26.278 12.784 1.00 50.59 446 GLU A O 1
ATOM 3330 N N . GLY A 1 447 ? 16.986 -27.751 14.056 1.00 58.19 447 GLY A N 1
ATOM 3331 C CA . GLY A 1 447 ? 16.918 -26.877 15.217 1.00 58.19 447 GLY A CA 1
ATOM 3332 C C . GLY A 1 447 ? 18.309 -26.732 15.858 1.00 58.19 447 GLY A C 1
ATOM 3333 O O . GLY A 1 447 ? 19.237 -27.478 15.532 1.00 58.19 447 GLY A O 1
ATOM 3334 N N . PRO A 1 448 ? 18.480 -25.802 16.808 1.00 64.31 448 PRO A N 1
ATOM 3335 C CA . PRO A 1 448 ? 19.717 -25.687 17.593 1.00 64.31 448 PRO A CA 1
ATOM 3336 C C . PRO A 1 448 ? 20.100 -27.019 18.282 1.00 64.31 448 PRO A C 1
ATOM 3338 O O . PRO A 1 448 ? 21.265 -27.280 18.576 1.00 64.31 448 PRO A O 1
ATOM 3341 N N . CYS A 1 449 ? 19.124 -27.904 18.485 1.00 73.81 449 CYS A N 1
ATOM 3342 C CA . CYS A 1 449 ? 19.261 -29.208 19.110 1.00 73.81 449 CYS A CA 1
ATOM 3343 C C . CYS A 1 449 ? 19.566 -30.352 18.142 1.00 73.81 449 CYS A C 1
ATOM 3345 O O . CYS A 1 449 ? 18.907 -30.523 17.122 1.00 73.81 449 CYS A O 1
ATOM 3347 N N . GLY A 1 450 ? 20.528 -31.200 18.510 1.00 67.56 450 GLY A N 1
ATOM 3348 C CA . GLY A 1 450 ? 20.958 -32.354 17.719 1.00 67.56 450 GLY A CA 1
ATOM 3349 C C . GLY A 1 450 ? 22.033 -32.039 16.685 1.00 67.56 450 GLY A C 1
ATOM 3350 O O . GLY A 1 450 ? 22.382 -32.917 15.897 1.00 67.56 450 GLY A O 1
ATOM 3351 N N . ASN A 1 451 ? 22.569 -30.813 16.668 1.00 70.12 451 ASN A N 1
ATOM 3352 C CA . ASN A 1 451 ? 23.605 -30.429 15.719 1.00 70.12 451 ASN A CA 1
ATOM 3353 C C . ASN A 1 451 ? 24.974 -30.979 16.166 1.00 70.12 451 ASN A C 1
ATOM 3355 O O . ASN A 1 451 ? 25.531 -30.491 17.153 1.00 70.12 451 ASN A O 1
ATOM 3359 N N . PRO A 1 452 ? 25.609 -31.902 15.416 1.00 63.41 452 PRO A N 1
ATOM 3360 C CA . PRO A 1 452 ? 26.900 -32.479 15.802 1.00 63.41 452 PRO A CA 1
ATOM 3361 C C . PRO A 1 452 ? 28.036 -31.449 15.890 1.00 63.41 452 PRO A C 1
ATOM 3363 O O . PRO A 1 452 ? 29.098 -31.735 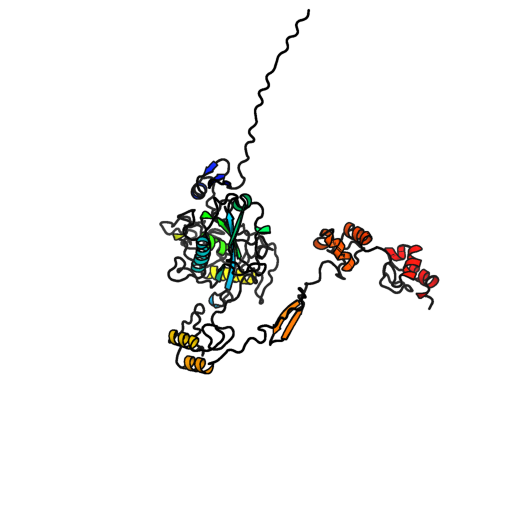16.439 1.00 63.41 452 PRO A O 1
ATOM 3366 N N . LYS A 1 453 ? 27.845 -30.255 15.313 1.00 62.28 453 LYS A N 1
ATOM 3367 C CA . LYS A 1 453 ? 28.806 -29.148 15.359 1.00 62.28 453 LYS A CA 1
ATOM 3368 C C . LYS A 1 453 ? 28.621 -28.232 16.571 1.00 62.28 453 LYS A C 1
ATOM 3370 O O . LYS A 1 453 ? 29.557 -27.495 16.866 1.00 62.28 453 LYS A O 1
ATOM 3375 N N . ALA A 1 454 ? 27.470 -28.275 17.247 1.00 70.88 454 ALA A N 1
ATOM 3376 C CA . ALA A 1 454 ? 27.233 -27.533 18.489 1.00 70.88 454 ALA A CA 1
ATOM 3377 C C . ALA A 1 454 ? 27.999 -28.157 19.671 1.00 70.88 454 ALA A C 1
ATOM 3379 O O . ALA A 1 454 ? 28.402 -27.462 20.598 1.00 70.88 454 ALA A O 1
ATOM 3380 N N . GLY A 1 455 ? 28.307 -29.455 19.592 1.00 70.62 455 GLY A N 1
ATOM 3381 C CA . GLY A 1 455 ? 29.065 -30.172 20.616 1.00 70.62 455 GLY A CA 1
ATOM 3382 C C . GLY A 1 455 ? 28.226 -30.521 21.847 1.00 70.62 455 GLY A C 1
ATOM 3383 O O . GLY A 1 455 ? 27.028 -30.251 21.896 1.00 70.62 455 GLY A O 1
ATOM 3384 N N . SER A 1 456 ? 28.868 -31.150 22.834 1.00 82.25 456 SER A N 1
ATOM 3385 C CA . SER A 1 456 ? 28.182 -31.819 23.946 1.00 82.25 456 SER A CA 1
ATOM 3386 C C . SER A 1 456 ? 27.218 -30.919 24.723 1.00 82.25 456 SER A C 1
ATOM 3388 O O . SER A 1 456 ? 27.597 -29.833 25.160 1.00 82.25 456 SER A O 1
ATOM 3390 N N . CYS A 1 457 ? 26.024 -31.431 25.037 1.00 84.94 457 CYS A N 1
ATOM 3391 C CA . CYS A 1 457 ? 25.059 -30.769 25.932 1.00 84.94 457 CYS A CA 1
ATOM 3392 C C . CYS A 1 457 ? 25.584 -30.506 27.349 1.00 84.94 457 CYS A C 1
ATOM 3394 O O . CYS A 1 457 ? 25.038 -29.676 28.078 1.00 84.94 457 CYS A O 1
ATOM 3396 N N . PHE A 1 458 ? 26.659 -31.186 27.742 1.00 84.19 458 PHE A N 1
ATOM 3397 C CA . PHE A 1 458 ? 27.254 -31.088 29.072 1.00 84.19 458 PHE A CA 1
ATOM 3398 C C . PHE A 1 458 ? 28.458 -30.139 29.129 1.00 84.19 458 PHE A C 1
ATOM 3400 O O . PHE A 1 458 ? 29.092 -30.018 30.177 1.00 84.19 458 PHE A O 1
ATOM 3407 N N . VAL A 1 459 ? 28.767 -29.445 28.029 1.00 80.69 459 VAL A N 1
ATOM 3408 C CA . VAL A 1 459 ? 29.841 -28.450 27.949 1.00 80.69 459 VAL A CA 1
ATOM 3409 C C . VAL A 1 459 ? 29.279 -27.153 27.378 1.00 80.69 459 VAL A C 1
ATOM 3411 O O . VAL A 1 459 ? 28.559 -27.161 26.387 1.00 80.69 459 VAL A O 1
ATOM 3414 N N . ALA A 1 460 ? 29.617 -26.023 28.000 1.00 82.75 460 ALA A N 1
ATOM 3415 C CA . ALA A 1 460 ? 29.203 -24.724 27.489 1.00 82.75 460 ALA A CA 1
ATOM 3416 C C . ALA A 1 460 ? 29.943 -24.477 26.171 1.00 82.75 460 ALA A C 1
ATOM 3418 O O . ALA A 1 460 ? 31.177 -24.445 26.148 1.00 82.75 460 ALA A O 1
ATOM 3419 N N . ASN A 1 461 ? 29.194 -24.352 25.080 1.00 76.56 461 ASN A N 1
ATOM 3420 C CA . ASN A 1 461 ? 29.745 -24.317 23.727 1.00 76.56 461 ASN A CA 1
ATOM 3421 C C . ASN A 1 461 ? 29.582 -22.938 23.059 1.00 76.56 461 ASN A C 1
ATOM 3423 O O . ASN A 1 461 ? 30.230 -22.671 22.048 1.00 76.56 461 ASN A O 1
ATOM 3427 N N . GLY A 1 462 ? 28.788 -22.035 23.653 1.00 74.50 462 GLY A N 1
ATOM 3428 C CA . GLY A 1 462 ? 28.601 -20.662 23.166 1.00 74.50 462 GLY A CA 1
ATOM 3429 C C . GLY A 1 462 ? 27.850 -20.558 21.834 1.00 74.50 462 GLY A C 1
ATOM 3430 O O . GLY A 1 462 ? 27.816 -19.487 21.235 1.00 74.50 462 GLY A O 1
ATOM 3431 N N . SER A 1 463 ? 27.271 -21.660 21.359 1.00 78.12 463 SER A N 1
ATOM 3432 C CA . SER A 1 463 ? 26.354 -21.717 20.223 1.00 78.12 463 SER A CA 1
ATOM 3433 C C . SER A 1 463 ? 24.945 -22.052 20.712 1.00 78.12 463 SER A C 1
ATOM 3435 O O . SER A 1 463 ? 24.819 -22.633 21.785 1.00 78.12 463 SER A O 1
ATOM 3437 N N . PRO A 1 464 ? 23.877 -21.682 19.994 1.00 84.19 464 PRO A N 1
ATOM 3438 C CA . PRO A 1 464 ? 22.537 -22.116 20.362 1.00 84.19 464 PRO A CA 1
ATOM 3439 C C . PRO A 1 464 ? 22.403 -23.645 20.249 1.00 84.19 464 PRO A C 1
ATOM 3441 O O . PRO A 1 464 ? 22.656 -24.212 19.186 1.00 84.19 464 PRO A O 1
ATOM 3444 N N . GLY A 1 465 ? 21.992 -24.292 21.341 1.00 85.62 465 GLY A N 1
ATOM 3445 C CA . GLY A 1 465 ? 21.771 -25.737 21.435 1.00 85.62 465 GLY A CA 1
ATOM 3446 C C . GLY A 1 465 ? 23.025 -26.608 21.605 1.00 85.62 465 GLY A C 1
ATOM 3447 O O . GLY A 1 465 ? 24.123 -26.140 21.912 1.00 85.62 465 GLY A O 1
ATOM 3448 N N . CYS A 1 466 ? 22.844 -27.920 21.458 1.00 85.50 466 CYS A N 1
ATOM 3449 C CA . CYS A 1 466 ? 23.893 -28.930 21.616 1.00 85.50 466 CYS A CA 1
ATOM 3450 C C . CYS A 1 466 ? 23.638 -30.167 20.739 1.00 85.50 466 CYS A C 1
ATOM 3452 O O . CYS A 1 466 ? 22.617 -30.267 20.061 1.00 85.50 466 CYS A O 1
ATOM 3454 N N . ASP A 1 467 ? 24.576 -31.110 20.732 1.00 83.25 467 ASP A N 1
ATOM 3455 C CA . ASP A 1 467 ? 24.630 -32.262 19.822 1.00 83.25 467 ASP A CA 1
ATOM 3456 C C . ASP A 1 467 ? 23.630 -33.397 20.097 1.00 83.25 467 ASP A C 1
ATOM 3458 O O . ASP A 1 467 ? 23.434 -34.250 19.230 1.00 83.25 467 ASP A O 1
ATOM 3462 N N . ASP A 1 468 ? 22.957 -33.402 21.247 1.00 83.75 468 ASP A N 1
ATOM 3463 C CA . ASP A 1 468 ? 21.926 -34.384 21.592 1.00 83.75 468 ASP A CA 1
ATOM 3464 C C . ASP A 1 468 ? 20.546 -33.723 21.632 1.00 83.75 468 ASP A C 1
ATOM 3466 O O . ASP A 1 468 ? 20.189 -33.039 22.592 1.00 83.75 468 ASP A O 1
ATOM 3470 N N . ALA A 1 469 ? 19.737 -33.970 20.599 1.00 82.50 469 ALA A N 1
ATOM 3471 C CA . ALA A 1 469 ? 18.382 -33.437 20.514 1.00 82.50 469 ALA A CA 1
ATOM 3472 C C . ALA A 1 469 ? 17.480 -33.911 21.665 1.00 82.50 469 ALA A C 1
ATOM 3474 O O . ALA A 1 469 ? 16.693 -33.130 22.189 1.00 82.50 469 ALA A O 1
ATOM 3475 N N . ALA A 1 470 ? 17.612 -35.159 22.123 1.00 82.19 470 ALA A N 1
ATOM 3476 C CA . ALA A 1 470 ? 16.762 -35.681 23.191 1.00 82.19 470 ALA A CA 1
ATOM 3477 C C . ALA A 1 470 ? 17.030 -34.983 24.532 1.00 82.19 470 ALA A C 1
ATOM 3479 O O . ALA A 1 470 ? 16.112 -34.842 25.342 1.00 82.19 470 ALA A O 1
ATOM 3480 N N . CYS A 1 471 ? 18.268 -34.537 24.754 1.00 83.50 471 CYS A N 1
ATOM 3481 C CA . CYS A 1 471 ? 18.618 -33.734 25.918 1.00 83.50 471 CYS A CA 1
ATOM 3482 C C . CYS A 1 471 ? 18.320 -32.242 25.726 1.00 83.50 471 CYS A C 1
ATOM 3484 O O . CYS A 1 471 ? 17.837 -31.576 26.639 1.00 83.50 471 CYS A O 1
ATOM 3486 N N . CYS A 1 472 ? 18.596 -31.721 24.537 1.00 85.50 472 CYS A N 1
ATOM 3487 C CA . CYS A 1 472 ? 18.515 -30.305 24.225 1.00 85.50 472 CYS A CA 1
ATOM 3488 C C . CYS A 1 472 ? 17.074 -29.778 24.188 1.00 85.50 472 CYS A C 1
ATOM 3490 O O . CYS A 1 472 ? 16.774 -28.767 24.817 1.00 85.50 472 CYS A O 1
ATOM 3492 N N . GLU A 1 473 ? 16.165 -30.500 23.530 1.00 87.12 473 GLU A N 1
ATOM 3493 C CA . GLU A 1 473 ? 14.767 -30.095 23.331 1.00 87.12 473 GLU A CA 1
ATOM 3494 C C . GLU A 1 473 ? 14.012 -29.752 24.633 1.00 87.12 473 GLU A C 1
ATOM 3496 O O . GLU A 1 473 ? 13.405 -28.680 24.708 1.00 87.12 473 GLU A O 1
ATOM 3501 N N . PRO A 1 474 ? 14.050 -30.573 25.706 1.00 85.69 474 PRO A N 1
ATOM 3502 C CA . PRO A 1 474 ? 13.381 -30.212 26.956 1.00 85.69 474 PRO A CA 1
ATOM 3503 C C . PRO A 1 474 ? 14.020 -29.002 27.655 1.00 85.69 474 PRO A C 1
ATOM 3505 O O . PRO A 1 474 ? 13.320 -28.272 28.348 1.00 85.69 474 PRO A O 1
ATOM 3508 N N . ILE A 1 475 ? 15.320 -28.761 27.465 1.00 89.94 475 ILE A N 1
ATOM 3509 C CA . ILE A 1 475 ? 16.013 -27.605 28.051 1.00 89.94 475 ILE A CA 1
ATOM 3510 C C . ILE A 1 475 ? 15.621 -26.329 27.308 1.00 89.94 475 ILE A C 1
ATOM 3512 O O . ILE A 1 475 ? 15.328 -25.334 27.958 1.00 89.94 475 ILE A O 1
ATOM 3516 N N . CYS A 1 476 ? 15.533 -26.371 25.975 1.00 85.69 476 CYS A N 1
ATOM 3517 C CA . CYS A 1 476 ? 15.044 -25.250 25.167 1.00 85.69 476 CYS A CA 1
ATOM 3518 C C . CYS A 1 476 ? 13.594 -24.883 25.467 1.00 85.69 476 CYS A C 1
ATOM 3520 O O . CYS A 1 476 ? 13.227 -23.712 25.419 1.00 85.69 476 CYS A O 1
ATOM 3522 N N . ALA A 1 477 ? 12.756 -25.886 25.741 1.00 83.31 477 ALA A N 1
ATOM 3523 C CA . ALA A 1 477 ? 11.356 -25.665 26.077 1.00 83.31 477 ALA A CA 1
ATOM 3524 C C . ALA A 1 477 ? 11.195 -24.934 27.421 1.00 83.31 477 ALA A C 1
ATOM 3526 O O . ALA A 1 477 ? 10.256 -24.152 27.585 1.00 83.31 477 ALA A O 1
ATOM 3527 N N . ASP A 1 478 ? 12.110 -25.181 28.363 1.00 85.50 478 ASP A N 1
ATOM 3528 C CA . ASP A 1 478 ? 12.126 -24.538 29.677 1.00 85.50 478 ASP A CA 1
ATOM 3529 C C . ASP A 1 478 ? 12.849 -23.179 29.656 1.00 85.50 478 ASP A C 1
ATOM 3531 O O . ASP A 1 478 ? 12.393 -22.228 30.298 1.00 85.50 478 ASP A O 1
ATOM 3535 N N . ASP A 1 479 ? 13.955 -23.073 28.915 1.00 88.25 479 ASP A N 1
ATOM 3536 C CA . ASP A 1 479 ? 14.741 -21.853 28.740 1.00 88.25 479 ASP A CA 1
ATOM 3537 C C . ASP A 1 479 ? 15.126 -21.639 27.260 1.00 88.25 479 ASP A C 1
ATOM 3539 O O . ASP A 1 479 ? 16.156 -22.143 26.794 1.00 88.25 479 ASP A O 1
ATOM 3543 N N . PRO A 1 480 ? 14.330 -20.846 26.515 1.00 85.62 480 PRO A N 1
ATOM 3544 C CA . PRO A 1 480 ? 14.604 -20.537 25.113 1.00 85.62 480 PRO A CA 1
ATOM 3545 C C . PRO A 1 480 ? 15.965 -19.869 24.881 1.00 85.62 480 PRO A C 1
ATOM 3547 O O . PRO A 1 480 ? 16.523 -19.981 23.793 1.00 85.62 480 PRO A O 1
ATOM 3550 N N . PHE A 1 481 ? 16.561 -19.227 25.897 1.00 87.25 481 PHE A N 1
ATOM 3551 C CA . PHE A 1 481 ? 17.878 -18.594 25.771 1.00 87.25 481 PHE A CA 1
ATOM 3552 C C . PHE A 1 481 ? 18.962 -19.586 25.330 1.00 87.25 481 PHE A C 1
ATOM 3554 O O . PHE A 1 481 ? 19.811 -19.237 24.507 1.00 87.25 481 PHE A O 1
ATOM 3561 N N . CYS A 1 482 ? 18.880 -20.835 25.800 1.00 87.69 482 CYS A N 1
ATOM 3562 C CA . CYS A 1 482 ? 19.817 -21.897 25.442 1.00 87.69 482 CYS A CA 1
ATOM 3563 C C . CYS A 1 482 ? 19.847 -22.188 23.934 1.00 87.69 482 CYS A C 1
ATOM 3565 O O . CYS A 1 482 ? 20.833 -22.717 23.422 1.00 87.69 482 CYS A O 1
ATOM 3567 N N . CYS A 1 483 ? 18.776 -21.844 23.216 1.00 85.25 483 CYS A N 1
ATOM 3568 C CA . CYS A 1 483 ? 18.491 -22.327 21.865 1.00 85.25 483 CYS A CA 1
ATOM 3569 C C . CYS A 1 483 ? 18.230 -21.185 20.872 1.00 85.25 483 CYS A C 1
ATOM 3571 O O . CYS A 1 483 ? 18.365 -21.377 19.667 1.00 85.25 483 CYS A O 1
ATOM 3573 N N . ASP A 1 484 ? 18.009 -19.975 21.387 1.00 80.94 484 ASP A N 1
ATOM 3574 C CA . ASP A 1 484 ? 17.912 -18.741 20.611 1.00 80.94 484 ASP A CA 1
ATOM 3575 C C . ASP A 1 484 ? 19.188 -17.891 20.701 1.00 80.94 484 ASP A C 1
ATOM 3577 O O . ASP A 1 484 ? 19.445 -17.069 19.821 1.00 80.94 484 ASP A O 1
ATOM 3581 N N . THR A 1 485 ? 19.978 -18.036 21.776 1.00 81.12 485 THR A N 1
ATOM 3582 C CA . THR A 1 485 ? 21.124 -17.152 22.055 1.00 81.12 485 THR A CA 1
ATOM 3583 C C . THR A 1 485 ? 22.438 -17.908 22.231 1.00 81.12 485 THR A C 1
ATOM 3585 O O . THR A 1 485 ? 23.328 -17.748 21.398 1.00 81.12 485 THR A O 1
ATOM 3588 N N . GLU A 1 486 ? 22.593 -18.713 23.285 1.00 87.12 486 GLU A N 1
ATOM 3589 C CA . GLU A 1 486 ? 23.829 -19.470 23.531 1.00 87.12 486 GLU A CA 1
ATOM 3590 C C . GLU A 1 486 ? 23.648 -20.598 24.557 1.00 87.12 486 GLU A C 1
ATOM 3592 O O . GLU A 1 486 ? 22.947 -20.451 25.555 1.00 87.12 486 GLU A O 1
ATOM 3597 N N . TRP A 1 487 ? 24.357 -21.710 24.350 1.00 88.31 487 TRP A N 1
ATOM 3598 C CA . TRP A 1 487 ? 24.474 -22.808 25.304 1.00 88.31 487 TRP A CA 1
ATOM 3599 C C . TRP A 1 487 ? 25.559 -22.498 26.338 1.00 88.31 487 TRP A C 1
ATOM 3601 O O . TRP A 1 487 ? 26.748 -22.802 26.159 1.00 88.31 487 TRP A O 1
ATOM 3611 N N . ASP A 1 488 ? 25.145 -21.836 27.415 1.00 87.06 488 ASP A N 1
ATOM 3612 C CA . ASP A 1 488 ? 26.010 -21.368 28.494 1.00 87.06 488 ASP A CA 1
ATOM 3613 C C . ASP A 1 488 ? 26.075 -22.349 29.688 1.00 87.06 488 ASP A C 1
ATOM 3615 O O . ASP A 1 488 ? 25.589 -23.483 29.656 1.00 87.06 488 ASP A O 1
ATOM 3619 N N . GLN A 1 489 ? 26.701 -21.921 30.790 1.00 89.19 489 GLN A N 1
ATOM 3620 C CA . GLN A 1 489 ? 26.838 -22.759 31.984 1.00 89.19 489 GLN A CA 1
ATOM 3621 C C . GLN A 1 489 ? 25.495 -23.064 32.675 1.00 89.19 489 GLN A C 1
ATOM 3623 O O . GLN A 1 489 ? 25.399 -24.062 33.394 1.00 89.19 489 GLN A O 1
ATOM 3628 N N . LEU A 1 490 ? 24.464 -22.233 32.501 1.00 88.50 490 LEU A N 1
ATOM 3629 C CA . LEU A 1 490 ? 23.129 -22.493 33.041 1.00 88.50 490 LEU A CA 1
ATOM 3630 C C . LEU A 1 490 ? 22.442 -23.604 32.243 1.00 88.50 490 LEU A C 1
ATOM 3632 O O . LEU A 1 490 ? 21.923 -24.535 32.864 1.00 88.50 490 LEU A O 1
ATOM 3636 N N . CYS A 1 491 ? 22.555 -23.579 30.914 1.00 89.00 491 CYS A N 1
ATOM 3637 C CA . CYS A 1 491 ? 22.079 -24.644 30.025 1.00 89.00 491 CYS A CA 1
ATOM 3638 C C . CYS A 1 491 ? 22.739 -25.989 30.355 1.00 89.00 491 CYS A C 1
ATOM 3640 O O . CYS A 1 491 ? 22.063 -27.002 30.519 1.00 89.00 491 CYS A O 1
ATOM 3642 N N . VAL A 1 492 ? 24.055 -25.990 30.591 1.00 86.19 492 VAL A N 1
ATOM 3643 C CA . VAL A 1 492 ? 24.804 -27.183 31.026 1.00 86.19 492 VAL A CA 1
ATOM 3644 C C . VAL A 1 492 ? 24.337 -27.702 32.388 1.00 86.19 492 VAL A C 1
ATOM 3646 O O . VAL A 1 492 ? 24.240 -28.911 32.602 1.00 86.19 492 VAL A O 1
ATOM 3649 N N . ASN A 1 493 ? 24.052 -26.819 33.346 1.00 83.19 493 ASN A N 1
ATOM 3650 C CA . ASN A 1 493 ? 23.556 -27.236 34.660 1.00 83.19 493 ASN A CA 1
ATOM 3651 C C . ASN A 1 493 ? 22.149 -27.847 34.559 1.00 83.19 493 ASN A C 1
ATOM 3653 O O . ASN A 1 493 ? 21.868 -28.835 35.241 1.00 83.19 493 ASN A O 1
ATOM 3657 N N . ALA A 1 494 ? 21.295 -27.294 33.693 1.00 85.12 494 ALA A N 1
ATOM 3658 C CA . ALA A 1 494 ? 19.988 -27.855 33.369 1.00 85.12 494 ALA A CA 1
ATOM 3659 C C . ALA A 1 494 ? 20.123 -29.218 32.671 1.00 85.12 494 ALA A C 1
ATOM 3661 O O . ALA A 1 494 ? 19.468 -30.173 33.083 1.00 85.12 494 ALA A O 1
ATOM 3662 N N . ALA A 1 495 ? 21.049 -29.360 31.719 1.00 83.31 495 ALA A N 1
ATOM 3663 C CA . ALA A 1 495 ? 21.347 -30.626 31.048 1.00 83.31 495 ALA A CA 1
ATOM 3664 C C . ALA A 1 495 ? 21.799 -31.716 32.017 1.00 83.31 495 ALA A C 1
ATOM 3666 O O . ALA A 1 495 ? 21.267 -32.828 32.012 1.00 83.31 495 ALA A O 1
ATOM 3667 N N . ASN A 1 496 ? 22.719 -31.382 32.921 1.00 80.19 496 ASN A N 1
ATOM 3668 C CA . ASN A 1 496 ? 23.187 -32.308 33.948 1.00 80.19 496 ASN A CA 1
ATOM 3669 C C . ASN A 1 496 ? 22.061 -32.768 34.888 1.00 80.19 496 ASN A C 1
ATOM 3671 O O . ASN A 1 496 ? 22.070 -33.917 35.335 1.00 80.19 496 ASN A O 1
ATOM 3675 N N . ALA A 1 497 ? 21.098 -31.890 35.184 1.00 77.62 497 ALA A N 1
ATOM 3676 C CA . ALA A 1 497 ? 19.977 -32.180 36.073 1.00 77.62 497 ALA A CA 1
ATOM 3677 C C . ALA A 1 497 ? 18.837 -32.956 35.389 1.00 77.62 497 ALA A C 1
ATOM 3679 O O . ALA A 1 497 ? 18.243 -33.834 36.017 1.00 77.62 497 ALA A O 1
ATOM 3680 N N . SER A 1 498 ? 18.538 -32.636 34.129 1.00 75.50 498 SER A N 1
ATOM 3681 C CA . SER A 1 498 ? 17.369 -33.140 33.398 1.00 75.50 498 SER A CA 1
ATOM 3682 C C . SER A 1 498 ? 17.667 -34.381 32.559 1.00 75.50 498 SER A C 1
ATOM 3684 O O . SER A 1 498 ? 16.841 -35.289 32.508 1.00 75.50 498 SER A O 1
ATOM 3686 N N . CYS A 1 499 ? 18.847 -34.456 31.941 1.00 75.19 499 CYS A N 1
ATOM 3687 C CA . CYS A 1 499 ? 19.222 -35.553 31.043 1.00 75.19 499 CYS A CA 1
ATOM 3688 C C . CYS A 1 499 ? 20.107 -36.612 31.715 1.00 75.19 499 CYS A C 1
ATOM 3690 O O . CYS A 1 499 ? 20.338 -37.671 31.141 1.00 75.19 499 CYS A O 1
ATOM 3692 N N . GLY A 1 500 ? 20.576 -36.343 32.940 1.00 56.41 500 GLY A N 1
ATOM 3693 C CA . GLY A 1 500 ? 21.442 -37.235 33.705 1.00 56.41 500 GLY A CA 1
ATOM 3694 C C . GLY A 1 500 ? 22.890 -37.195 33.223 1.00 56.41 500 GLY A C 1
ATOM 3695 O O . GLY A 1 500 ? 23.295 -37.976 32.370 1.00 56.41 500 GLY A O 1
ATOM 3696 N N . GLY A 1 501 ? 23.702 -36.331 33.834 1.00 54.22 501 GLY A N 1
ATOM 3697 C CA . GLY A 1 501 ? 25.157 -36.455 33.754 1.00 54.22 501 GLY A CA 1
ATOM 3698 C C . GLY A 1 501 ? 25.611 -37.724 34.482 1.00 54.22 501 GLY A C 1
ATOM 3699 O O . GLY A 1 501 ? 25.593 -37.783 35.713 1.00 54.22 501 GLY A O 1
ATOM 3700 N N . GLY A 1 502 ? 25.994 -38.754 33.730 1.00 41.44 502 GLY A N 1
ATOM 3701 C CA . GLY A 1 502 ? 26.532 -39.990 34.285 1.00 41.44 502 GLY A CA 1
ATOM 3702 C C . GLY A 1 502 ? 27.131 -40.897 33.218 1.00 41.44 502 GLY A C 1
ATOM 3703 O O . GLY A 1 502 ? 26.431 -41.746 32.680 1.00 41.44 502 GLY A O 1
ATOM 3704 N N . GLY A 1 503 ? 28.433 -40.731 32.977 1.00 43.38 503 GLY A N 1
ATOM 3705 C CA . GLY A 1 503 ? 29.259 -41.651 32.193 1.00 43.38 503 GLY A CA 1
ATOM 3706 C C . GLY A 1 503 ? 29.482 -41.172 30.765 1.00 43.38 503 GLY A C 1
ATOM 3707 O O . GLY A 1 503 ? 28.662 -41.419 29.887 1.00 43.38 503 GLY A O 1
ATOM 3708 N N . GLY A 1 504 ? 30.609 -40.493 30.535 1.00 45.81 504 GLY A N 1
ATOM 3709 C CA . GLY A 1 504 ? 31.083 -40.190 29.190 1.00 45.81 504 GLY A CA 1
ATOM 3710 C C . GLY A 1 504 ? 31.152 -41.458 28.336 1.00 45.81 504 GLY A C 1
ATOM 3711 O O . GLY A 1 504 ? 31.512 -42.527 28.817 1.00 45.81 504 GLY A O 1
ATOM 3712 N N . GLY A 1 505 ? 30.788 -41.350 27.068 1.00 47.91 505 GLY A N 1
ATOM 3713 C CA . GLY A 1 505 ? 31.438 -42.164 26.055 1.00 47.91 505 GLY A CA 1
ATOM 3714 C C . GLY A 1 505 ? 32.571 -41.308 25.530 1.00 47.91 505 GLY A C 1
ATOM 3715 O O . GLY A 1 505 ? 32.337 -40.495 24.636 1.00 47.91 505 GLY A O 1
ATOM 3716 N N . GLY A 1 506 ? 33.764 -41.408 26.115 1.00 54.78 506 GLY A N 1
ATOM 3717 C CA . GLY A 1 506 ? 34.926 -40.819 25.460 1.00 54.78 506 GLY A CA 1
ATOM 3718 C C . GLY A 1 506 ? 35.073 -41.460 24.083 1.00 54.78 506 GLY A C 1
ATOM 3719 O O . GLY A 1 506 ? 34.920 -42.673 23.925 1.00 54.78 506 GLY A O 1
ATOM 3720 N N . ALA A 1 507 ? 35.299 -40.645 23.059 1.00 59.31 507 ALA A N 1
ATOM 3721 C CA . ALA A 1 507 ? 35.437 -41.124 21.694 1.00 59.31 507 ALA A CA 1
ATOM 3722 C C . ALA A 1 507 ? 36.830 -41.750 21.511 1.00 59.31 507 ALA A C 1
ATOM 3724 O O . ALA A 1 507 ? 37.727 -41.129 20.943 1.00 59.31 507 ALA A O 1
ATOM 3725 N N . GLY A 1 508 ? 37.032 -42.975 21.999 1.00 67.44 508 GLY A N 1
ATOM 3726 C CA . GLY A 1 508 ? 38.269 -43.706 21.743 1.00 67.44 508 GLY A CA 1
ATOM 3727 C C . GLY A 1 508 ? 38.490 -44.955 22.586 1.00 67.44 508 GLY A C 1
ATOM 3728 O O . GLY A 1 508 ? 37.962 -45.094 23.685 1.00 67.44 508 GLY A O 1
ATOM 3729 N N . ASP A 1 509 ? 39.325 -45.846 22.056 1.00 81.81 509 ASP A N 1
ATOM 3730 C CA . ASP A 1 509 ? 39.757 -47.092 22.693 1.00 81.81 509 ASP A CA 1
ATOM 3731 C C . ASP A 1 509 ? 40.329 -46.821 24.099 1.00 81.81 509 ASP A C 1
ATOM 3733 O O . ASP A 1 509 ? 41.191 -45.957 24.282 1.00 81.81 509 ASP A O 1
ATOM 3737 N N . CYS A 1 510 ? 39.828 -47.542 25.105 1.00 87.19 510 CYS A N 1
ATOM 3738 C CA . CYS A 1 510 ? 40.260 -47.409 26.500 1.00 87.19 510 CYS A CA 1
ATOM 3739 C C . CYS A 1 510 ? 41.701 -47.868 26.731 1.00 87.19 510 CYS A C 1
ATOM 3741 O O . CYS A 1 510 ? 42.357 -47.427 27.677 1.00 87.19 510 CYS A O 1
ATOM 3743 N N . CYS A 1 511 ? 42.197 -48.762 25.883 1.00 91.00 511 CYS A N 1
ATOM 3744 C CA . CYS A 1 511 ? 43.453 -49.475 26.071 1.00 91.00 511 CYS A CA 1
ATOM 3745 C C . CYS A 1 511 ? 44.651 -48.731 25.476 1.00 91.00 511 CYS A C 1
ATOM 3747 O O . CYS A 1 511 ? 45.793 -49.174 25.611 1.00 91.00 511 CYS A O 1
ATOM 3749 N N . VAL A 1 512 ? 44.412 -47.580 24.846 1.00 87.94 512 VAL A N 1
ATOM 3750 C CA . VAL A 1 512 ? 45.442 -46.674 24.337 1.00 87.94 512 VAL A CA 1
ATOM 3751 C C . VAL A 1 512 ? 45.087 -45.230 24.677 1.00 87.94 512 VAL A C 1
ATOM 3753 O O . VAL A 1 512 ? 43.926 -44.890 24.879 1.00 87.94 512 VAL A O 1
ATOM 3756 N N . ALA A 1 513 ? 46.093 -44.360 24.747 1.00 88.19 513 ALA A N 1
ATOM 3757 C CA . ALA A 1 513 ? 45.854 -42.928 24.877 1.00 88.19 513 ALA A CA 1
ATOM 3758 C C . ALA A 1 513 ? 45.086 -42.435 23.643 1.00 88.19 513 ALA A C 1
ATOM 3760 O O . ALA A 1 513 ? 45.583 -42.551 22.517 1.00 88.19 513 ALA A O 1
ATOM 3761 N N . ASN A 1 514 ? 43.881 -41.913 23.852 1.00 78.12 514 ASN A N 1
ATOM 3762 C CA . ASN A 1 514 ? 42.985 -41.502 22.773 1.00 78.12 514 ASN A CA 1
ATOM 3763 C C . ASN A 1 514 ? 42.820 -39.975 22.691 1.00 78.12 514 ASN A C 1
ATOM 3765 O O . ASN A 1 514 ? 42.297 -39.468 21.700 1.00 78.12 514 ASN A O 1
ATOM 3769 N N . GLY A 1 515 ? 43.330 -39.238 23.683 1.00 77.00 515 GLY A N 1
ATOM 3770 C CA . GLY A 1 515 ? 43.344 -37.776 23.677 1.00 77.00 515 GLY A CA 1
ATOM 3771 C C . GLY A 1 515 ? 41.976 -37.125 23.905 1.00 77.00 515 GLY A C 1
ATOM 3772 O O . GLY A 1 515 ? 41.865 -35.904 23.827 1.00 77.00 515 GLY A O 1
ATOM 3773 N N . SER A 1 516 ? 40.934 -37.914 24.174 1.00 77.62 516 SER A N 1
ATOM 3774 C CA . SER A 1 516 ? 39.598 -37.433 24.533 1.00 77.62 516 SER A CA 1
ATOM 3775 C C . SER A 1 516 ? 39.370 -37.571 26.040 1.00 77.62 516 SER A C 1
ATOM 3777 O O . SER A 1 516 ? 39.982 -38.439 26.653 1.00 77.62 516 SER A O 1
ATOM 3779 N N . PRO A 1 517 ? 38.528 -36.746 26.681 1.00 79.25 517 PRO A N 1
ATOM 3780 C CA . PRO A 1 517 ? 38.086 -37.020 28.043 1.00 79.25 517 PRO A CA 1
ATOM 3781 C C . PRO A 1 517 ? 37.227 -38.297 28.057 1.00 79.25 517 PRO A C 1
ATOM 3783 O O . PRO A 1 517 ? 36.142 -38.330 27.476 1.00 79.25 517 PRO A O 1
ATOM 3786 N N . GLY A 1 518 ? 37.725 -39.350 28.706 1.00 81.31 518 GLY A N 1
ATOM 3787 C CA . GLY A 1 518 ? 37.073 -40.657 28.791 1.00 81.31 518 GLY A CA 1
ATOM 3788 C C . GLY A 1 518 ? 37.494 -41.673 27.717 1.00 81.31 518 GLY A C 1
ATOM 3789 O O . GLY A 1 518 ? 38.429 -41.470 26.943 1.00 81.31 518 GLY A O 1
ATOM 3790 N N . CYS A 1 519 ? 36.783 -42.798 27.661 1.00 82.62 519 CYS A N 1
ATOM 3791 C CA . CYS A 1 519 ? 36.961 -43.828 26.643 1.00 82.62 519 CYS A CA 1
ATOM 3792 C C . CYS A 1 519 ? 35.648 -44.565 26.322 1.00 82.62 519 CYS A C 1
ATOM 3794 O O . CYS A 1 519 ? 34.618 -44.347 26.957 1.00 82.62 519 CYS A O 1
ATOM 3796 N N . GLU A 1 520 ? 35.679 -45.435 25.315 1.00 82.62 520 GLU A N 1
ATOM 3797 C CA . GLU A 1 520 ? 34.485 -46.021 24.694 1.00 82.62 520 GLU A CA 1
ATOM 3798 C C . GLU A 1 520 ? 33.794 -47.127 25.511 1.00 82.62 520 GLU A C 1
ATOM 3800 O O . GLU A 1 520 ? 32.639 -47.451 25.236 1.00 82.62 520 GLU A O 1
ATOM 3805 N N . ASP A 1 521 ? 34.474 -47.714 26.504 1.00 82.12 521 ASP A N 1
ATOM 3806 C CA . ASP A 1 521 ? 33.909 -48.719 27.413 1.00 82.12 521 ASP A CA 1
ATOM 3807 C C . ASP A 1 521 ? 33.514 -48.054 28.743 1.00 82.12 521 ASP A C 1
ATOM 3809 O O . ASP A 1 521 ? 34.393 -47.721 29.544 1.00 82.12 521 ASP A O 1
ATOM 3813 N N . PRO A 1 522 ? 32.207 -47.892 29.031 1.00 77.19 522 PRO A N 1
ATOM 3814 C CA . PRO A 1 522 ? 31.748 -47.161 30.211 1.00 77.19 522 PRO A CA 1
ATOM 3815 C C . PRO A 1 522 ? 32.190 -47.797 31.532 1.00 77.19 522 PRO A C 1
ATOM 3817 O O . PRO A 1 522 ? 32.450 -47.093 32.502 1.00 77.19 522 PRO A O 1
ATOM 3820 N N . ALA A 1 523 ? 32.317 -49.127 31.585 1.00 82.19 523 ALA A N 1
ATOM 3821 C CA . ALA A 1 523 ? 32.718 -49.817 32.806 1.00 82.19 523 ALA A CA 1
ATOM 3822 C C . ALA A 1 523 ? 34.212 -49.624 33.097 1.00 82.19 523 ALA A C 1
ATOM 3824 O O . ALA A 1 523 ? 34.595 -49.452 34.255 1.00 82.19 523 ALA A O 1
ATOM 3825 N N . CYS A 1 524 ? 35.052 -49.643 32.060 1.00 84.94 524 CYS A N 1
ATOM 3826 C CA . CYS A 1 524 ? 36.468 -49.320 32.178 1.00 84.94 524 CYS A CA 1
ATOM 3827 C C . CYS A 1 524 ? 36.677 -47.837 32.483 1.00 84.94 524 CYS A C 1
ATOM 3829 O O . CYS A 1 524 ? 37.428 -47.493 33.395 1.00 84.94 524 CYS A O 1
ATOM 3831 N N . GLN A 1 525 ? 35.967 -46.965 31.771 1.00 82.62 525 GLN A N 1
ATOM 3832 C CA . GLN A 1 525 ? 36.028 -45.531 31.982 1.00 82.62 525 GLN A CA 1
ATOM 3833 C C . GLN A 1 525 ? 35.664 -45.165 33.421 1.00 82.62 525 GLN A C 1
ATOM 3835 O O . GLN A 1 525 ? 36.451 -44.501 34.091 1.00 82.62 525 GLN A O 1
ATOM 3840 N N . ASP A 1 526 ? 34.526 -45.639 33.931 1.00 83.62 526 ASP A N 1
ATOM 3841 C CA . ASP A 1 526 ? 34.098 -45.356 35.302 1.00 83.62 526 ASP A CA 1
ATOM 3842 C C . ASP A 1 526 ? 35.126 -45.849 36.321 1.00 83.62 526 ASP A C 1
ATOM 3844 O O . ASP A 1 526 ? 35.385 -45.188 37.328 1.00 83.62 526 ASP A O 1
ATOM 3848 N N . LEU A 1 527 ? 35.740 -47.005 36.075 1.00 85.12 527 LEU A N 1
ATOM 3849 C CA . LEU A 1 527 ? 36.741 -47.565 36.972 1.00 85.12 527 LEU A CA 1
ATOM 3850 C C . LEU A 1 527 ? 37.986 -46.669 37.066 1.00 85.12 527 LEU A C 1
ATOM 3852 O O . LEU A 1 527 ? 38.436 -46.364 38.173 1.00 85.12 527 LEU A O 1
ATOM 3856 N N . ILE A 1 528 ? 38.512 -46.226 35.923 1.00 88.56 528 ILE A N 1
ATOM 3857 C CA . ILE A 1 528 ? 39.721 -45.398 35.858 1.00 88.56 528 ILE A CA 1
ATOM 3858 C C . ILE A 1 528 ? 39.431 -43.964 36.292 1.00 88.56 528 ILE A C 1
ATOM 3860 O O . ILE A 1 528 ? 40.180 -43.409 37.090 1.00 88.56 528 ILE A O 1
ATOM 3864 N N . CYS A 1 529 ? 38.310 -43.386 35.876 1.00 82.81 529 CYS A N 1
ATOM 3865 C CA . CYS A 1 529 ? 37.963 -42.007 36.209 1.00 82.81 529 CYS A CA 1
ATOM 3866 C C . CYS A 1 529 ? 37.581 -41.804 37.676 1.00 82.81 529 CYS A C 1
ATOM 3868 O O . CYS A 1 529 ? 37.797 -40.727 38.225 1.00 82.81 529 CYS A O 1
ATOM 3870 N N . ASN A 1 530 ? 37.073 -42.839 38.353 1.00 82.38 530 ASN A N 1
ATOM 3871 C CA . ASN A 1 530 ? 36.908 -42.792 39.807 1.00 82.38 530 ASN A CA 1
ATOM 3872 C C . ASN A 1 530 ? 38.254 -42.789 40.552 1.00 82.38 530 ASN A C 1
ATOM 3874 O O . ASN A 1 530 ? 38.322 -42.311 41.687 1.00 82.38 530 ASN A O 1
ATOM 3878 N N . ALA A 1 531 ? 39.309 -43.345 39.951 1.00 82.00 531 ALA A N 1
ATOM 3879 C CA . ALA A 1 531 ? 40.651 -43.346 40.522 1.00 82.00 531 ALA A CA 1
ATOM 3880 C C . ALA A 1 531 ? 41.420 -42.060 40.181 1.00 82.00 531 ALA A C 1
ATOM 3882 O O . ALA A 1 531 ? 42.094 -41.509 41.054 1.00 82.00 531 ALA A O 1
ATOM 3883 N N . ASP A 1 532 ? 41.284 -41.575 38.947 1.00 85.50 532 ASP A N 1
ATOM 3884 C CA . ASP A 1 532 ? 41.868 -40.328 38.466 1.00 85.50 532 ASP A CA 1
ATOM 3885 C C . ASP A 1 532 ? 40.856 -39.534 37.613 1.00 85.50 532 ASP A C 1
ATOM 3887 O O . ASP A 1 532 ? 40.688 -39.812 36.420 1.00 85.50 532 ASP A O 1
ATOM 3891 N N . PRO A 1 533 ? 40.190 -38.518 38.199 1.00 85.31 533 PRO A N 1
ATOM 3892 C CA . PRO A 1 533 ? 39.228 -37.680 37.483 1.00 85.31 533 PRO A CA 1
ATOM 3893 C C . PRO A 1 533 ? 39.815 -36.966 36.260 1.00 85.31 533 PRO A C 1
ATOM 3895 O O . PRO A 1 533 ? 39.073 -36.650 35.331 1.00 85.31 533 PRO A O 1
ATOM 3898 N N . TYR A 1 534 ? 41.140 -36.761 36.207 1.00 87.00 534 TYR A N 1
ATOM 3899 C CA . TYR A 1 534 ? 41.809 -36.139 35.061 1.00 87.00 534 TYR A CA 1
ATOM 3900 C C . TYR A 1 534 ? 41.511 -36.876 33.747 1.00 87.00 534 TYR A C 1
ATOM 3902 O O . TYR A 1 534 ? 41.296 -36.233 32.719 1.00 87.00 534 TYR A O 1
ATOM 3910 N N . CYS A 1 535 ? 41.400 -38.206 33.800 1.00 84.62 535 CYS A N 1
ATOM 3911 C CA . CYS A 1 535 ? 41.132 -39.049 32.637 1.00 84.62 535 CYS A CA 1
ATOM 3912 C C . CYS A 1 535 ? 39.763 -38.793 31.992 1.00 84.62 535 CYS A C 1
ATOM 3914 O O . CYS A 1 535 ? 39.611 -39.012 30.794 1.00 84.62 535 CYS A O 1
ATOM 3916 N N . CYS A 1 536 ? 38.779 -38.310 32.758 1.00 79.94 536 CYS A N 1
ATOM 3917 C CA . CYS A 1 536 ? 37.431 -38.004 32.262 1.00 79.94 536 CYS A CA 1
ATOM 3918 C C . CYS A 1 536 ? 37.129 -36.510 32.148 1.00 79.94 536 CYS A C 1
ATOM 3920 O O . CYS A 1 536 ? 36.173 -36.142 31.473 1.00 79.94 536 CYS A O 1
ATOM 3922 N N . GLU A 1 537 ? 37.899 -35.651 32.812 1.00 79.25 537 GLU A N 1
ATOM 3923 C CA . GLU A 1 537 ? 37.661 -34.205 32.807 1.00 79.25 537 GLU A CA 1
ATOM 3924 C C . GLU A 1 537 ? 38.589 -33.456 31.847 1.00 79.25 537 GLU A C 1
ATOM 3926 O O . GLU A 1 537 ? 38.257 -32.352 31.415 1.00 79.25 537 GLU A O 1
ATOM 3931 N N . VAL A 1 538 ? 39.754 -34.029 31.523 1.00 78.50 538 VAL A N 1
ATOM 3932 C CA . VAL A 1 538 ? 40.789 -33.336 30.749 1.00 78.50 538 VAL A CA 1
ATOM 3933 C C . VAL A 1 538 ? 41.227 -34.137 29.531 1.00 78.50 538 VAL A C 1
ATOM 3935 O O . VAL A 1 538 ? 41.041 -33.662 28.415 1.00 78.50 538 VAL A O 1
ATOM 3938 N N . GLU A 1 539 ? 41.818 -35.318 29.716 1.00 83.69 539 GLU A N 1
ATOM 3939 C CA . GLU A 1 539 ? 42.350 -36.113 28.603 1.00 83.69 539 GLU A CA 1
ATOM 3940 C C . GLU A 1 539 ? 42.640 -37.559 29.026 1.00 83.69 539 GLU A C 1
ATOM 3942 O O . GLU A 1 539 ? 43.257 -37.800 30.064 1.00 83.69 539 GLU A O 1
ATOM 3947 N N . TRP A 1 540 ? 42.268 -38.525 28.184 1.00 87.38 540 TRP A N 1
ATOM 3948 C CA . TRP A 1 540 ? 42.669 -39.924 28.300 1.00 87.38 540 TRP A CA 1
ATOM 3949 C C . TRP A 1 540 ? 44.065 -40.124 27.708 1.00 87.38 540 TRP A C 1
ATOM 3951 O O . TRP A 1 540 ? 44.247 -40.486 26.536 1.00 87.38 540 TRP A O 1
ATOM 3961 N N . ASP A 1 541 ? 45.061 -39.827 28.537 1.00 88.00 541 ASP A N 1
ATOM 3962 C CA . ASP A 1 541 ? 46.475 -39.862 28.188 1.00 88.00 541 ASP A CA 1
ATOM 3963 C C . ASP A 1 541 ? 47.122 -41.246 28.424 1.00 88.00 541 ASP A C 1
ATOM 3965 O O . ASP A 1 541 ? 46.463 -42.262 28.675 1.00 88.00 541 ASP A O 1
ATOM 3969 N N . GLY A 1 542 ? 48.454 -41.304 28.318 1.00 90.25 542 GLY A N 1
ATOM 3970 C CA . GLY A 1 542 ? 49.212 -42.538 28.537 1.00 90.25 542 GLY A CA 1
ATOM 3971 C C . GLY A 1 542 ? 49.009 -43.140 29.931 1.00 90.25 542 GLY A C 1
ATOM 3972 O O . GLY A 1 542 ? 48.940 -44.360 30.050 1.00 90.25 542 GLY A O 1
ATOM 3973 N N . ILE A 1 543 ? 48.845 -42.312 30.965 1.00 92.62 543 ILE A N 1
ATOM 3974 C CA . ILE A 1 543 ? 48.654 -42.761 32.349 1.00 92.62 543 ILE A CA 1
ATOM 3975 C C . ILE A 1 543 ? 47.272 -43.403 32.498 1.00 92.62 543 ILE A C 1
ATOM 3977 O O . ILE A 1 543 ? 47.162 -44.484 33.080 1.00 92.62 543 ILE A O 1
ATOM 3981 N N . CYS A 1 544 ? 46.244 -42.787 31.910 1.00 91.50 544 CYS A N 1
ATOM 3982 C CA . CYS A 1 544 ? 44.882 -43.321 31.882 1.00 91.50 544 CYS A CA 1
ATOM 3983 C C . CYS A 1 544 ? 44.826 -44.687 31.188 1.00 91.50 544 CYS A C 1
ATOM 3985 O O . CYS A 1 544 ? 44.283 -45.649 31.735 1.00 91.50 544 CYS A O 1
ATOM 3987 N N . SER A 1 545 ? 45.465 -44.807 30.021 1.00 91.44 545 SER A N 1
ATOM 3988 C CA . SER A 1 545 ? 45.497 -46.068 29.273 1.00 91.44 545 SER A CA 1
ATOM 3989 C C . SER A 1 545 ? 46.349 -47.161 29.937 1.00 91.44 545 SER A C 1
ATOM 3991 O O . SER A 1 545 ? 45.983 -48.333 29.890 1.00 91.44 545 SER A O 1
ATOM 3993 N N . ASP A 1 546 ? 47.451 -46.823 30.616 1.00 92.94 546 ASP A N 1
ATOM 3994 C CA . ASP A 1 546 ? 48.265 -47.799 31.359 1.00 92.94 546 ASP A CA 1
ATOM 3995 C C . ASP A 1 546 ? 47.502 -48.363 32.573 1.00 92.94 546 ASP A C 1
ATOM 3997 O O . ASP A 1 546 ? 47.569 -49.565 32.865 1.00 92.94 546 ASP A O 1
ATOM 4001 N N . ALA A 1 547 ? 46.732 -47.513 33.260 1.00 90.69 547 ALA A N 1
ATOM 4002 C CA . ALA A 1 547 ? 45.836 -47.936 34.332 1.00 90.69 547 ALA A CA 1
ATOM 4003 C C . ALA A 1 547 ? 44.702 -48.825 33.787 1.00 90.69 547 ALA A C 1
ATOM 4005 O O . ALA A 1 547 ? 44.449 -49.904 34.328 1.00 90.69 547 ALA A O 1
ATOM 4006 N N . ALA A 1 548 ? 44.101 -48.446 32.654 1.00 90.62 548 ALA A N 1
ATOM 4007 C CA . ALA A 1 548 ? 43.081 -49.241 31.969 1.00 90.62 548 ALA A CA 1
ATOM 4008 C C . ALA A 1 548 ? 43.589 -50.630 31.549 1.00 90.62 548 ALA A C 1
ATOM 4010 O O . ALA A 1 548 ? 42.922 -51.634 31.793 1.00 90.62 548 ALA A O 1
ATOM 4011 N N . ASN A 1 549 ? 44.804 -50.721 31.003 1.00 90.88 549 ASN A N 1
ATOM 4012 C CA . ASN A 1 549 ? 45.437 -51.997 30.651 1.00 90.88 549 ASN A CA 1
ATOM 4013 C C . ASN A 1 549 ? 45.676 -52.907 31.865 1.00 90.88 549 ASN A C 1
ATOM 4015 O O . ASN A 1 549 ? 45.726 -54.129 31.728 1.00 90.88 549 ASN A O 1
ATOM 4019 N N . THR A 1 550 ? 45.812 -52.330 33.058 1.00 90.44 550 THR A N 1
ATOM 4020 C CA . THR A 1 550 ? 46.023 -53.096 34.290 1.00 90.44 550 THR A CA 1
ATOM 4021 C C . THR A 1 550 ? 44.702 -53.581 34.881 1.00 90.44 550 THR A C 1
ATOM 4023 O O . THR A 1 550 ? 44.584 -54.756 35.238 1.00 90.44 550 THR A O 1
ATOM 4026 N N . ASP A 1 551 ? 43.705 -52.699 34.958 1.00 88.38 551 ASP A N 1
ATOM 4027 C CA . ASP A 1 551 ? 42.530 -52.917 35.804 1.00 88.38 551 ASP A CA 1
ATOM 4028 C C . ASP A 1 551 ? 41.238 -53.210 35.023 1.00 88.38 551 ASP A C 1
ATOM 4030 O O . ASP A 1 551 ? 40.293 -53.776 35.583 1.00 88.38 551 ASP A O 1
ATOM 4034 N N . CYS A 1 552 ? 41.183 -52.898 33.725 1.00 90.12 552 CYS A N 1
ATOM 4035 C CA . CYS A 1 552 ? 40.005 -53.148 32.901 1.00 90.12 552 CYS A CA 1
ATOM 4036 C C . CYS A 1 552 ? 40.059 -54.503 32.190 1.00 90.12 552 CYS A C 1
ATOM 4038 O O . CYS A 1 552 ? 41.052 -54.889 31.572 1.00 90.12 552 CYS A O 1
ATOM 4040 N N . ALA A 1 553 ? 38.935 -55.224 32.203 1.00 84.75 553 ALA A N 1
ATOM 4041 C CA . ALA A 1 553 ? 38.823 -56.516 31.525 1.00 84.75 553 ALA A CA 1
ATOM 4042 C C . ALA A 1 553 ? 38.908 -56.400 29.991 1.00 84.75 553 ALA A C 1
ATOM 4044 O O . ALA A 1 553 ? 39.444 -57.303 29.352 1.00 84.75 553 ALA A O 1
ATOM 4045 N N . VAL A 1 554 ? 38.418 -55.292 29.419 1.00 82.31 554 VAL A N 1
ATOM 4046 C CA . VAL A 1 554 ? 38.390 -55.037 27.966 1.00 82.31 554 VAL A CA 1
ATOM 4047 C C . VAL A 1 554 ? 39.790 -54.917 27.346 1.00 82.31 554 VAL A C 1
ATOM 4049 O O . VAL A 1 554 ? 39.970 -55.242 26.181 1.00 82.31 554 VAL A O 1
ATOM 4052 N N . CYS A 1 555 ? 40.799 -54.557 28.145 1.00 84.12 555 CYS A N 1
ATOM 4053 C CA . CYS A 1 555 ? 42.186 -54.394 27.696 1.00 84.12 555 CYS A CA 1
ATOM 4054 C C . CYS A 1 555 ? 43.072 -55.628 27.916 1.00 84.12 555 CYS A C 1
ATOM 4056 O O . CYS A 1 555 ? 44.234 -55.651 27.521 1.00 84.12 555 CYS A O 1
ATOM 4058 N N . ASN A 1 556 ? 42.525 -56.671 28.546 1.00 74.94 556 ASN A N 1
ATOM 4059 C CA . ASN A 1 556 ? 43.245 -57.889 28.919 1.00 74.94 556 ASN A CA 1
ATOM 4060 C C . ASN A 1 556 ? 42.943 -59.091 27.993 1.00 74.94 556 ASN A C 1
ATOM 4062 O O . ASN A 1 556 ? 43.226 -60.234 28.369 1.00 74.94 556 ASN A O 1
ATOM 4066 N N . SER A 1 557 ? 42.350 -58.860 26.812 1.00 60.84 557 SER A N 1
ATOM 4067 C CA . SER A 1 557 ? 41.914 -59.901 25.861 1.00 60.84 557 SER A CA 1
ATOM 4068 C C . SER A 1 557 ? 42.762 -60.014 24.601 1.00 60.84 557 SER A C 1
ATOM 4070 O O . SER A 1 557 ? 42.991 -58.962 23.966 1.00 60.84 557 SER A O 1
#

Sequence (557 aa):
MTINRCLAVLTLALTTSALAQSPEKPWQHDDGVIEFKGRTFSSWREFHRSDLHDPSRKCLTPDAAGDGGQDPMGFRGFSPNDCSLSSTTISPDYDPDVAIYRIPCVVHVITNSTGSEGNLTDAQVESGIRILNEDMNALLDTPGQNGTNARIEFYLADVDPDGNPTNGITRSANSTWFNDSGSYWNTLAWDPNRYCNIYTNTASGALGYVSGFPADPGHAGSPGDRVVILWSTYGEDGPYGPPYDMGRTLTHEIGHYLGLYHTFDGGCGSSSCYTSGDRICDTNPESGPNFECSGGTPSSCGSPDPIDNYMDYSDDICMEKFTPEQVNRMRCSLINWRPLLYSEGAGCITGCFGDLDNDGAVSSGDLGLLISAWGGCSKDPKFPCCADLDGNGLVNSADLGLLIGAWGGCPVDPCEGVDCSDGDPCTTDTCIEGKCFNEPIPGCGEGPCGNPKAGSCFVANGSPGCDDAACCEPICADDPFCCDTEWDQLCVNAANASCGGGGGGGAGDCCVANGSPGCEDPACQDLICNADPYCCEVEWDGICSDAANTDCAVCNS

Radius of gyration: 33.64 Å; chains: 1; bounding box: 68×88×127 Å